Protein AF-A0A2V6DD22-F1 (afdb_monomer_lite)

Sequence (596 aa):
MRRFFPAIVFVLAAFWIGASFVPAKKSHNDLDLAGFGKIPVLVGGRVKPLDTVARNSLLIIRTKEILRLDDGQQISAIRWLADTLFNAPVADQYPAFVIQNADVLGLFGWQQSDRKYFSFAQLTPFLKQIDEQGEQAEKLQTVERSAYQSAILNLRNALVLYQRLKNSVQPEGAEDFAAELQAFEQAVPEAARAARARETGASFDPAQLDRIAEVMQGYERLADMAYLLAVPQPSGPGDWRSVGQAIMQSIVARGIDPVVKLYASLGDGYRAGNRAAFEGTVDRLIDRIAQLQPTGVKRARYEFFFNAVDPFTHSMTLYVLAFLLACISWLAWQRPLNRAAFYLLLLAIAVHTFGLVSRMYLQERPPVTNLYSSAIFIGWGAVIVALILERIFRDGIGAACAGAIGFITLIIAHHLGGNGDTLEMLQAVLDTNIWLATHVVAITTGYSAMFLAGMLAIIYIVRGVLGRSIVGTFLGLGPEGKRRGIDRALVRNNFACALGRFRSPAWSHDHGDLRQCGDEFFMVRCQHARRWPALLRIHAEGFSLARWFHHQPARAHVRSVNASGAVAKFSRDTRDAFDKPVDFVPPELAVRTTAE

Foldseek 3Di:
DLVCLLVVLLVVLVVVLVVLLDDDDDDPPDQPCLLVQLQWWDFQLATAGVLQVLQQLLLLFAVGQWFAAPVRDIDGSSRLLLCLAQPVVVNQQTQRHFAQDQVVCVVVVHGDDPDGTDGNVSCVVVLVVLVVLLVVLVPDDPVPHDPVNVRSVSNNVSNLSSQLSSLQQHQNPDQQVLVVLVVLLVLLVVLVVQVVCVVVVHDDDVVSVVVNVVVLVRLVVSQVSHSIQNAFDLPDPSRGGTQSVQSNCCSVVSHRDVLSSLSSQLSNCVVVVPSVSNSVSSVVNLVVVCVRHVPSSVLNVLVSSLVSSVLLVSLLVLLQQLLVLLVVLVVDSVPSSLSSSLSSLVVSLVSLVVNQVNLCVNLVAHQDQDPLSLLSLLLSLLLVVLSVVCVVPVRSLSSNLNSVSNNVSSVVSVVVCSNGNPSRDHDPVQPPHPPSNVVSSVVSSVSSVVSNVVSSVVVVVVCVVCVLPPVCVVVVNPPDPDPPPPPPPPPPDDDPDDPDDDDDDDDDDDDDDDDDDDDDDDDDDDDDDDDDDDDDDDDDDDDDDDDDDDDDDDDDDDDDDDDPPPPPPPPPPPPPPPDDDDDDDDDDDDDDDDDD

pLDDT: mean 76.07, std 24.76, range [22.23, 97.19]

Structure (mmCIF, N/CA/C/O backbone):
data_AF-A0A2V6DD22-F1
#
_entry.id   AF-A0A2V6DD22-F1
#
loop_
_atom_site.group_PDB
_atom_site.id
_atom_site.type_symbol
_atom_site.label_atom_id
_atom_site.label_alt_id
_atom_site.label_comp_id
_atom_site.label_asym_id
_atom_site.label_entity_id
_atom_site.label_seq_id
_atom_site.pdbx_PDB_ins_code
_atom_site.Cartn_x
_atom_site.Cartn_y
_atom_site.Cartn_z
_atom_site.occupancy
_atom_site.B_iso_or_equiv
_atom_site.auth_seq_id
_atom_site.auth_comp_id
_atom_site.auth_asym_id
_atom_site.auth_atom_id
_atom_site.pdbx_PDB_model_num
ATOM 1 N N . MET A 1 1 ? -29.337 -20.196 29.864 1.00 61.56 1 MET A N 1
ATOM 2 C CA . MET A 1 1 ? -28.780 -19.235 28.876 1.00 61.56 1 MET A CA 1
ATOM 3 C C . MET A 1 1 ? -27.968 -18.084 29.490 1.00 61.56 1 MET A C 1
ATOM 5 O O . MET A 1 1 ? -26.825 -17.919 29.090 1.00 61.56 1 MET A O 1
ATOM 9 N N . ARG A 1 2 ? -28.461 -17.333 30.497 1.00 70.38 2 ARG A N 1
ATOM 10 C CA . ARG A 1 2 ? -27.772 -16.121 31.023 1.00 70.38 2 ARG A CA 1
ATOM 11 C C . ARG A 1 2 ? -26.317 -16.318 31.508 1.00 70.38 2 ARG A C 1
ATOM 13 O O . ARG A 1 2 ? -25.525 -15.390 31.424 1.00 70.38 2 ARG A O 1
ATOM 20 N N . ARG A 1 3 ? -25.964 -17.507 32.018 1.00 78.12 3 ARG A N 1
ATOM 21 C CA . ARG A 1 3 ? -24.607 -17.826 32.513 1.00 78.12 3 ARG A CA 1
ATOM 22 C C . ARG A 1 3 ? -23.596 -18.085 31.389 1.00 78.12 3 ARG A C 1
ATOM 24 O O . ARG A 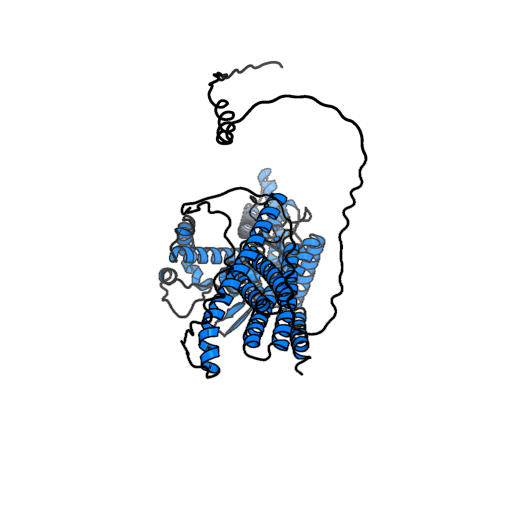1 3 ? -22.429 -17.761 31.562 1.00 78.12 3 ARG A O 1
ATOM 31 N N . PHE A 1 4 ? -24.049 -18.639 30.264 1.00 86.81 4 PHE A N 1
ATOM 32 C CA . PHE A 1 4 ? -23.196 -18.998 29.124 1.00 86.81 4 PHE A CA 1
ATOM 33 C C . PHE A 1 4 ? -23.092 -17.884 28.083 1.00 86.81 4 PHE A C 1
ATOM 35 O O . PHE A 1 4 ? -22.158 -17.890 27.293 1.00 86.81 4 PHE A O 1
ATOM 42 N N . PHE A 1 5 ? -24.001 -16.905 28.112 1.00 89.19 5 PHE A N 1
ATOM 43 C CA . PHE A 1 5 ? -24.029 -15.792 27.163 1.00 89.19 5 PHE A CA 1
ATOM 44 C C . PHE A 1 5 ? -22.662 -15.098 26.966 1.00 89.19 5 PHE A C 1
ATOM 46 O O . PHE A 1 5 ? -22.235 -15.004 25.819 1.00 89.19 5 PHE A O 1
ATOM 53 N N . PRO A 1 6 ? -21.911 -14.705 28.020 1.00 87.44 6 PRO A N 1
ATOM 54 C CA . PRO A 1 6 ? -20.600 -14.074 27.831 1.00 87.44 6 PRO A CA 1
ATOM 55 C C . PRO A 1 6 ? -19.575 -14.978 27.133 1.00 87.44 6 PRO A C 1
ATOM 57 O O . PRO A 1 6 ? -18.781 -14.498 26.332 1.00 87.44 6 PRO A O 1
ATOM 60 N N . ALA A 1 7 ? -19.603 -16.282 27.427 1.00 90.19 7 ALA A N 1
ATOM 61 C CA . ALA A 1 7 ? -18.697 -17.252 26.820 1.00 90.19 7 ALA A CA 1
ATOM 62 C C . ALA A 1 7 ? -19.053 -17.507 25.349 1.00 90.19 7 ALA A C 1
ATOM 64 O O . ALA A 1 7 ? -18.161 -17.579 24.516 1.00 90.19 7 ALA A O 1
ATOM 65 N N . ILE A 1 8 ? -20.346 -17.576 25.019 1.00 91.44 8 ILE A N 1
ATOM 66 C CA . ILE A 1 8 ? -20.819 -17.721 23.636 1.00 91.44 8 ILE A CA 1
ATOM 67 C C . ILE A 1 8 ? -20.383 -16.513 22.800 1.00 91.44 8 ILE A C 1
ATOM 69 O O . ILE A 1 8 ? -19.806 -16.697 21.736 1.00 91.44 8 ILE A O 1
ATOM 73 N N . VAL A 1 9 ? -20.598 -15.290 23.300 1.00 91.75 9 VAL A N 1
ATOM 74 C CA . VAL A 1 9 ? -20.175 -14.056 22.612 1.00 91.75 9 VAL A CA 1
ATOM 75 C C . VAL A 1 9 ? -18.664 -14.052 22.369 1.00 91.75 9 VAL A C 1
ATOM 77 O O . VAL A 1 9 ? -18.227 -13.757 21.261 1.00 91.75 9 VAL A O 1
ATOM 80 N N . PHE A 1 10 ? -17.870 -14.433 23.373 1.00 93.12 10 PHE A N 1
ATOM 81 C CA . PHE A 1 10 ? -16.419 -14.536 23.232 1.00 93.12 10 PHE A CA 1
ATOM 82 C C . PHE A 1 10 ? -16.002 -15.587 22.194 1.00 93.12 10 PHE A C 1
ATOM 84 O O . PHE A 1 10 ? -15.180 -15.288 21.337 1.00 93.12 10 PHE A O 1
ATOM 91 N N . VAL A 1 11 ? -16.571 -16.797 22.242 1.00 93.62 11 VAL A N 1
ATOM 92 C CA . VAL A 1 11 ? -16.238 -17.879 21.300 1.00 93.62 11 VAL A CA 1
ATOM 93 C C . VAL A 1 11 ? -16.614 -17.498 19.871 1.00 93.62 11 VAL A C 1
ATOM 95 O O . VAL A 1 11 ? -15.822 -17.729 18.966 1.00 93.62 11 VAL A O 1
ATOM 98 N N . LEU A 1 12 ? -17.774 -16.870 19.663 1.00 93.88 12 LEU A N 1
ATOM 99 C CA . LEU A 1 12 ? -18.183 -16.382 18.345 1.00 93.88 12 LEU A CA 1
ATOM 100 C C . LEU A 1 12 ? -17.233 -15.301 17.822 1.00 93.88 12 LEU A C 1
ATOM 102 O O . LEU A 1 12 ? -16.818 -15.369 16.669 1.00 93.88 12 LEU A O 1
ATOM 106 N N . ALA A 1 13 ? -16.850 -14.341 18.667 1.00 92.75 13 ALA A N 1
ATOM 107 C CA . ALA A 1 13 ? -15.895 -13.302 18.294 1.00 92.75 13 ALA A CA 1
ATOM 108 C C . ALA A 1 13 ? -14.506 -13.887 17.982 1.00 92.75 13 ALA A C 1
ATOM 110 O O . ALA A 1 13 ? -13.910 -13.547 16.965 1.00 92.75 13 ALA A O 1
ATOM 111 N N . ALA A 1 14 ? -14.011 -14.809 18.812 1.00 92.94 14 ALA A N 1
ATOM 112 C CA . ALA A 1 14 ? -12.735 -15.485 18.598 1.00 92.94 14 ALA A CA 1
ATOM 113 C C . ALA A 1 14 ? -12.749 -16.358 17.334 1.00 92.94 14 ALA A C 1
ATOM 115 O O . ALA A 1 14 ? -11.767 -16.375 16.598 1.00 92.94 14 ALA A O 1
ATOM 116 N N . PHE A 1 15 ? -13.861 -17.041 17.050 1.00 93.50 15 PHE A N 1
ATOM 117 C CA . PHE A 1 15 ? -14.039 -17.814 15.823 1.00 93.50 15 PHE A CA 1
ATOM 118 C C . PHE A 1 15 ? -14.079 -16.914 14.584 1.00 93.50 15 PHE A C 1
ATOM 120 O O . PHE A 1 15 ? -13.422 -17.221 13.596 1.00 93.50 15 PHE A O 1
ATOM 127 N N . TRP A 1 16 ? -14.795 -15.786 14.642 1.00 93.31 16 TRP A N 1
ATOM 128 C CA . TRP A 1 16 ? -14.840 -14.808 13.551 1.00 93.31 16 TRP A CA 1
ATOM 129 C C . TRP A 1 16 ? -13.451 -14.250 13.219 1.00 93.31 16 TRP A C 1
ATOM 131 O O . TRP A 1 16 ? -13.097 -14.152 12.048 1.00 93.31 16 TRP A O 1
ATOM 141 N N . ILE A 1 17 ? -12.640 -13.964 14.240 1.00 90.75 17 ILE A N 1
ATOM 142 C CA . ILE A 1 17 ? -11.240 -13.565 14.059 1.00 90.75 17 ILE A CA 1
ATOM 143 C C . ILE A 1 17 ? -10.432 -14.735 13.505 1.00 90.75 17 ILE A C 1
ATOM 145 O O . ILE A 1 17 ? -9.744 -14.571 12.517 1.00 90.75 17 ILE A O 1
ATOM 149 N N . GLY A 1 18 ? -10.541 -15.937 14.076 1.00 87.94 18 GLY A N 1
ATOM 150 C CA . GLY A 1 18 ? -9.823 -17.117 13.581 1.00 87.94 18 GLY A CA 1
ATOM 151 C C . GLY A 1 18 ? -10.127 -17.442 12.114 1.00 87.94 18 GLY A C 1
ATOM 152 O O . GLY A 1 18 ? -9.247 -17.902 11.393 1.00 87.94 18 GLY A O 1
ATOM 153 N N . ALA A 1 19 ? -11.340 -17.143 11.643 1.00 86.69 19 ALA A N 1
ATOM 154 C CA . ALA A 1 19 ? -11.718 -17.302 10.246 1.00 86.69 19 ALA A CA 1
ATOM 155 C C . ALA A 1 19 ? -10.959 -16.348 9.302 1.00 86.69 19 ALA A C 1
ATOM 157 O O . ALA A 1 19 ? -10.721 -16.729 8.158 1.00 86.69 19 ALA A O 1
ATOM 158 N N . SER A 1 20 ? -10.520 -15.164 9.756 1.00 83.12 20 SER A N 1
ATOM 159 C CA . SER A 1 20 ? -9.720 -14.244 8.927 1.00 83.12 20 SER A CA 1
ATOM 160 C C . SER A 1 20 ? -8.267 -14.692 8.737 1.00 83.12 20 SER A C 1
ATOM 162 O O . SER A 1 20 ? -7.595 -14.233 7.818 1.00 83.12 20 SER A O 1
ATOM 164 N N . PHE A 1 21 ? -7.790 -15.655 9.535 1.00 80.31 21 PHE A N 1
ATOM 165 C CA . PHE A 1 21 ? -6.470 -16.275 9.359 1.00 80.31 21 PHE A CA 1
ATOM 166 C C . PHE A 1 21 ? -6.451 -17.304 8.220 1.00 80.31 21 PHE A C 1
ATOM 168 O O . PHE A 1 21 ? -5.374 -17.736 7.800 1.00 80.31 21 PHE A O 1
ATOM 175 N N . VAL A 1 22 ? -7.620 -17.726 7.727 1.00 75.88 22 VAL A N 1
ATOM 176 C CA . VAL A 1 22 ? -7.733 -18.703 6.643 1.00 75.88 22 VAL A CA 1
ATOM 177 C C . VAL A 1 22 ? -7.746 -17.960 5.302 1.00 75.88 22 VAL A C 1
ATOM 179 O O . VAL A 1 22 ? -8.629 -17.132 5.081 1.00 75.88 22 VAL A O 1
ATOM 182 N N . PRO A 1 23 ? -6.806 -18.246 4.379 1.00 65.38 23 PRO A N 1
ATOM 183 C CA . PRO A 1 23 ? -6.791 -17.615 3.064 1.00 65.38 23 PRO A CA 1
ATOM 184 C C . PRO A 1 23 ? -8.105 -17.850 2.312 1.00 65.38 23 PRO A C 1
ATOM 186 O O . PRO A 1 23 ? -8.636 -18.964 2.313 1.00 65.38 23 PRO A O 1
ATOM 189 N N . ALA A 1 24 ? -8.604 -16.819 1.625 1.00 59.38 24 ALA A N 1
ATOM 190 C CA . ALA A 1 24 ? -9.768 -16.951 0.757 1.00 59.38 24 ALA A CA 1
ATOM 191 C C . ALA A 1 24 ? -9.531 -18.036 -0.312 1.00 59.38 24 ALA A C 1
ATOM 193 O O . ALA A 1 24 ? -8.436 -18.170 -0.865 1.00 59.38 24 ALA A O 1
ATOM 194 N N . LYS A 1 25 ? -10.564 -18.841 -0.584 1.00 52.00 25 LYS A N 1
ATOM 195 C CA . LYS A 1 25 ? -10.489 -19.969 -1.520 1.00 52.00 25 LYS A CA 1
ATOM 196 C C . LYS A 1 25 ? -10.239 -19.460 -2.946 1.00 52.00 25 LYS A C 1
ATOM 198 O O . LYS A 1 25 ? -10.912 -18.537 -3.394 1.00 52.00 25 LYS A O 1
ATOM 203 N N . LYS A 1 26 ? -9.293 -20.085 -3.656 1.00 54.44 26 LYS A N 1
ATOM 204 C CA . LYS A 1 26 ? -8.935 -19.734 -5.040 1.00 54.44 26 LYS A CA 1
ATOM 205 C C . LYS A 1 26 ? -10.142 -19.888 -5.979 1.00 54.44 26 LYS A C 1
ATOM 207 O O . LYS A 1 26 ? -10.787 -20.937 -5.980 1.00 54.44 26 LYS A O 1
ATOM 212 N N . SER A 1 27 ? -10.422 -18.858 -6.779 1.00 49.06 27 SER A N 1
ATOM 213 C CA . SER A 1 27 ? -11.327 -18.940 -7.935 1.00 49.06 27 SER A CA 1
ATOM 214 C C . SER A 1 27 ? -10.695 -19.838 -9.007 1.00 49.06 27 SER A C 1
ATOM 216 O O . SER A 1 27 ? -9.491 -19.759 -9.250 1.00 49.06 27 SER A O 1
ATOM 218 N N . HIS A 1 28 ? -11.480 -20.720 -9.633 1.00 48.06 28 HIS A N 1
ATOM 219 C CA . HIS A 1 28 ? -10.967 -21.650 -10.648 1.00 48.06 28 HIS A CA 1
ATOM 220 C C . HIS A 1 28 ? -10.698 -20.985 -12.011 1.00 48.06 28 HIS A C 1
ATOM 222 O O . HIS A 1 28 ? -9.864 -21.506 -12.750 1.00 48.06 28 HIS A O 1
ATOM 228 N N . ASN A 1 29 ? -11.325 -19.840 -12.314 1.00 50.94 29 ASN A N 1
ATOM 229 C CA . ASN A 1 29 ? -11.323 -19.250 -13.662 1.00 50.94 29 ASN A CA 1
ATOM 230 C C . ASN A 1 29 ? -10.503 -17.958 -13.817 1.00 50.94 29 ASN A C 1
ATOM 232 O O . ASN A 1 29 ? -10.253 -17.562 -14.949 1.00 50.94 29 ASN A O 1
ATOM 236 N N . ASP A 1 30 ? -10.038 -17.343 -12.726 1.00 63.97 30 ASP A N 1
ATOM 237 C CA . ASP A 1 30 ? -9.204 -16.135 -12.783 1.00 63.97 30 ASP A CA 1
ATOM 238 C C . ASP A 1 30 ? -7.723 -16.445 -12.525 1.00 63.97 30 ASP A C 1
ATOM 240 O O . ASP A 1 30 ? -7.384 -17.392 -11.807 1.00 63.97 30 ASP A O 1
ATOM 244 N N . LEU A 1 31 ? -6.833 -15.618 -13.088 1.00 74.75 31 LEU A N 1
ATOM 245 C CA . LEU A 1 31 ? -5.417 -15.564 -12.706 1.00 74.75 31 LEU A CA 1
ATOM 246 C C . LEU A 1 31 ? -5.311 -15.348 -11.186 1.00 74.75 31 LEU A C 1
ATOM 248 O O . LEU A 1 31 ? -5.768 -14.328 -10.665 1.00 74.75 31 LEU A O 1
ATOM 252 N N . ASP A 1 32 ? -4.698 -16.294 -10.470 1.00 76.00 32 ASP A N 1
ATOM 253 C CA . ASP A 1 32 ? -4.493 -16.182 -9.024 1.00 76.00 32 ASP A CA 1
ATOM 254 C C . ASP A 1 32 ? -3.329 -15.230 -8.722 1.00 76.00 32 ASP A C 1
ATOM 256 O O . ASP A 1 32 ? -2.153 -15.599 -8.715 1.00 76.00 32 ASP A O 1
ATOM 260 N N . LEU A 1 33 ? -3.666 -13.975 -8.437 1.00 88.44 33 LEU A N 1
ATOM 261 C CA . LEU A 1 33 ? -2.687 -12.939 -8.119 1.00 88.44 33 LEU A CA 1
ATOM 262 C C . LEU A 1 33 ? -2.186 -12.986 -6.671 1.00 88.44 33 LEU A C 1
ATOM 264 O O . LEU A 1 33 ? -1.343 -12.170 -6.300 1.00 88.44 33 LEU A O 1
ATOM 268 N N . ALA A 1 34 ? -2.638 -13.934 -5.842 1.00 87.94 34 ALA A N 1
ATOM 269 C CA . ALA A 1 34 ? -2.150 -14.045 -4.468 1.00 87.94 34 ALA A CA 1
ATOM 270 C C . ALA A 1 34 ? -0.664 -14.438 -4.406 1.00 87.94 34 ALA A C 1
ATOM 272 O O . ALA A 1 34 ? 0.030 -14.061 -3.463 1.00 87.94 34 ALA A O 1
ATOM 273 N N . GLY A 1 35 ? -0.170 -15.201 -5.388 1.00 90.25 35 GLY A N 1
ATOM 274 C CA . GLY A 1 35 ? 1.263 -15.473 -5.541 1.00 90.25 35 GLY A CA 1
ATOM 275 C C . GLY A 1 35 ? 2.025 -14.207 -5.928 1.00 90.25 35 GLY A C 1
ATOM 276 O O . GLY A 1 35 ? 2.979 -13.825 -5.255 1.00 90.25 35 GLY A O 1
ATOM 277 N N . PHE A 1 36 ? 1.536 -13.514 -6.959 1.00 94.44 36 PHE A N 1
ATOM 278 C CA . PHE A 1 36 ? 2.113 -12.268 -7.463 1.00 94.44 36 PHE A CA 1
ATOM 279 C C . PHE A 1 36 ? 2.213 -11.187 -6.376 1.00 94.44 36 PHE A C 1
ATOM 281 O O . PHE A 1 36 ? 3.265 -10.583 -6.187 1.00 94.44 36 PHE A O 1
ATOM 288 N N . G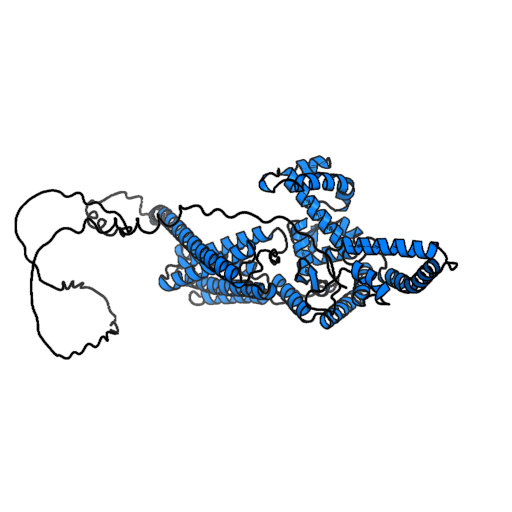LY A 1 37 ? 1.162 -11.021 -5.570 1.00 94.31 37 GLY A N 1
ATOM 289 C CA . GLY A 1 37 ? 1.139 -10.073 -4.457 1.00 94.31 37 GLY A CA 1
ATOM 290 C C . GLY A 1 37 ? 2.201 -10.319 -3.385 1.00 94.31 37 GLY A C 1
ATOM 291 O O . GLY A 1 37 ? 2.532 -9.386 -2.661 1.00 94.31 37 GLY A O 1
ATOM 292 N N . LYS A 1 38 ? 2.773 -11.527 -3.284 1.00 94.75 38 LYS A N 1
ATOM 293 C CA . LYS A 1 38 ? 3.827 -11.864 -2.308 1.00 94.75 38 LYS A CA 1
ATOM 294 C C . LYS A 1 38 ? 5.237 -11.535 -2.787 1.00 94.75 38 LYS A C 1
ATOM 296 O O . LYS A 1 38 ? 6.160 -11.644 -1.978 1.00 94.75 38 LYS A O 1
ATOM 301 N N . ILE A 1 39 ? 5.421 -11.177 -4.061 1.00 95.88 39 ILE A N 1
ATOM 302 C CA . ILE A 1 39 ? 6.743 -10.840 -4.594 1.00 95.88 39 ILE A CA 1
ATOM 303 C C . ILE A 1 39 ? 7.296 -9.647 -3.794 1.00 95.88 39 ILE A C 1
ATOM 305 O O . ILE A 1 39 ? 6.618 -8.623 -3.678 1.00 95.88 39 ILE A O 1
ATOM 309 N N . PRO A 1 40 ? 8.489 -9.779 -3.192 1.00 95.62 40 PRO A N 1
ATOM 310 C CA . PRO A 1 40 ? 9.110 -8.709 -2.426 1.00 95.62 40 PRO A CA 1
ATOM 311 C C . PRO A 1 40 ? 9.751 -7.677 -3.357 1.00 95.62 40 PRO A C 1
ATOM 313 O O . PRO A 1 40 ? 10.469 -8.035 -4.288 1.00 95.62 40 PRO A O 1
ATOM 316 N N . VAL A 1 41 ? 9.545 -6.400 -3.051 1.00 95.44 41 VAL A N 1
ATOM 317 C CA . VAL A 1 41 ? 10.202 -5.260 -3.704 1.00 95.44 41 VAL A CA 1
ATOM 318 C C . VAL A 1 41 ? 10.626 -4.238 -2.655 1.00 95.44 41 VAL A C 1
ATOM 320 O O . VAL A 1 41 ? 10.031 -4.166 -1.575 1.00 95.44 41 VAL A O 1
ATOM 323 N N . LEU A 1 42 ? 11.644 -3.432 -2.948 1.00 93.69 42 LEU A N 1
ATOM 324 C CA . LEU A 1 42 ? 12.055 -2.339 -2.072 1.00 93.69 42 LEU A CA 1
ATOM 325 C C . LEU A 1 42 ? 11.408 -1.027 -2.528 1.00 93.69 42 LEU A C 1
ATOM 327 O O . LEU A 1 42 ? 11.582 -0.586 -3.662 1.00 93.69 42 LEU A O 1
ATOM 331 N N . VAL A 1 43 ? 10.655 -0.402 -1.618 1.00 91.94 43 VAL A N 1
ATOM 332 C CA . VAL A 1 43 ? 9.994 0.896 -1.827 1.00 91.94 43 VAL A CA 1
ATOM 333 C C . VAL A 1 43 ? 10.086 1.705 -0.538 1.00 91.94 43 VAL A C 1
ATOM 335 O O . VAL A 1 43 ? 9.728 1.213 0.533 1.00 91.94 43 VAL A O 1
ATOM 338 N N . GLY A 1 44 ? 10.541 2.957 -0.619 1.00 84.50 44 GLY A N 1
ATOM 339 C CA . GLY A 1 44 ? 10.670 3.825 0.561 1.00 84.50 44 GLY A CA 1
ATOM 340 C C . GLY A 1 44 ? 11.650 3.282 1.611 1.00 84.50 44 GLY A C 1
ATOM 341 O O . GLY A 1 44 ? 11.383 3.370 2.805 1.00 84.50 44 GLY A O 1
ATOM 342 N N . GLY A 1 45 ? 12.741 2.646 1.168 1.00 85.94 45 GLY A N 1
ATOM 343 C CA . GLY A 1 45 ? 13.799 2.122 2.045 1.00 85.94 45 GLY A CA 1
ATOM 344 C C . GLY A 1 45 ? 13.482 0.802 2.759 1.00 85.94 45 GLY A C 1
ATOM 345 O O . GLY A 1 45 ? 14.288 0.340 3.561 1.00 85.94 45 GLY A O 1
ATOM 346 N N . ARG A 1 46 ? 12.331 0.170 2.487 1.00 88.19 46 ARG A N 1
ATOM 347 C CA . ARG A 1 46 ? 11.903 -1.083 3.133 1.00 88.19 46 ARG A CA 1
ATOM 348 C C . ARG A 1 46 ? 11.444 -2.110 2.101 1.00 88.19 46 ARG A C 1
ATOM 350 O O . ARG A 1 46 ? 10.710 -1.772 1.172 1.00 88.19 46 ARG A O 1
ATOM 357 N N . VAL A 1 47 ? 11.839 -3.369 2.299 1.00 91.75 47 VAL A N 1
ATOM 358 C CA . VAL A 1 47 ? 11.323 -4.503 1.517 1.00 91.75 47 VAL A CA 1
ATOM 359 C C . VAL A 1 47 ? 9.890 -4.798 1.958 1.00 91.75 47 VAL A C 1
ATOM 361 O O . VAL A 1 47 ? 9.652 -5.059 3.139 1.00 91.75 47 VAL A O 1
ATOM 364 N N . LYS A 1 48 ? 8.950 -4.756 1.014 1.00 93.12 48 LYS A N 1
ATOM 365 C CA . LYS A 1 48 ? 7.518 -4.991 1.229 1.00 93.12 48 LYS A CA 1
ATOM 366 C C . LYS A 1 48 ? 6.942 -5.833 0.077 1.00 93.12 48 LYS A C 1
ATOM 368 O O . LYS A 1 48 ? 7.543 -5.873 -0.998 1.00 93.12 48 LYS A O 1
ATOM 373 N N . PRO A 1 49 ? 5.825 -6.548 0.277 1.00 96.25 49 PRO A N 1
ATOM 374 C CA . PRO A 1 49 ? 5.195 -7.315 -0.792 1.00 96.25 49 PRO A CA 1
ATOM 375 C C . PRO A 1 49 ? 4.534 -6.379 -1.819 1.00 96.25 49 PRO A C 1
ATOM 377 O O . PRO A 1 49 ? 4.075 -5.289 -1.460 1.00 96.25 49 PRO A O 1
ATOM 380 N N . LEU A 1 50 ? 4.428 -6.811 -3.081 1.00 96.56 50 LEU A N 1
ATOM 381 C CA . LEU A 1 50 ? 3.712 -6.066 -4.128 1.00 96.56 50 LEU A CA 1
ATOM 382 C C . LEU A 1 50 ? 2.264 -5.740 -3.740 1.00 96.56 50 LEU A C 1
ATOM 384 O O . LEU A 1 50 ? 1.765 -4.686 -4.118 1.00 96.56 50 LEU A O 1
ATOM 388 N N . ASP A 1 51 ? 1.600 -6.583 -2.945 1.00 95.12 51 ASP A N 1
ATOM 389 C CA . ASP A 1 51 ? 0.252 -6.296 -2.435 1.00 95.12 51 ASP A CA 1
ATOM 390 C C . ASP A 1 51 ? 0.202 -5.014 -1.584 1.00 95.12 51 ASP A C 1
ATOM 392 O O . ASP A 1 51 ? -0.684 -4.182 -1.782 1.00 95.12 51 ASP A O 1
ATOM 396 N N . THR A 1 52 ? 1.192 -4.790 -0.707 1.00 94.62 52 THR A N 1
ATOM 397 C CA . THR A 1 52 ? 1.304 -3.535 0.059 1.00 94.62 52 THR A CA 1
ATOM 398 C C . THR A 1 52 ? 1.484 -2.350 -0.883 1.00 94.62 52 THR A C 1
ATOM 400 O O . THR A 1 52 ? 0.816 -1.328 -0.734 1.00 94.62 52 THR A O 1
ATOM 403 N N . VAL A 1 53 ? 2.385 -2.474 -1.864 1.00 95.88 53 VAL A N 1
ATOM 404 C CA . VAL A 1 53 ? 2.632 -1.416 -2.856 1.00 95.88 53 VAL A CA 1
ATOM 405 C C . VAL A 1 53 ? 1.345 -1.075 -3.600 1.00 95.88 53 VAL A C 1
ATOM 407 O O . VAL A 1 53 ? 1.015 0.101 -3.736 1.00 95.88 53 VAL A O 1
ATOM 410 N N . ALA A 1 54 ? 0.609 -2.093 -4.044 1.00 95.69 54 ALA A N 1
ATOM 411 C CA . ALA A 1 54 ? -0.627 -1.937 -4.791 1.00 95.69 54 ALA A CA 1
ATOM 412 C C . ALA A 1 54 ? -1.682 -1.178 -3.979 1.00 95.69 54 ALA A C 1
ATOM 414 O O . ALA A 1 54 ? -2.222 -0.175 -4.448 1.00 95.69 54 ALA A O 1
ATOM 415 N N . ARG A 1 55 ? -1.947 -1.630 -2.746 1.00 93.12 55 ARG A N 1
ATOM 416 C CA . ARG A 1 55 ? -2.937 -1.016 -1.848 1.00 93.12 55 ARG A CA 1
ATOM 417 C C . ARG A 1 55 ? -2.583 0.425 -1.528 1.00 93.12 55 ARG A C 1
ATOM 419 O O . ARG A 1 55 ? -3.422 1.300 -1.710 1.00 93.12 55 ARG A O 1
ATOM 426 N N . ASN A 1 56 ? -1.337 0.676 -1.128 1.00 93.12 56 ASN A N 1
ATOM 427 C CA . ASN A 1 56 ? -0.886 2.014 -0.752 1.00 93.12 56 ASN A CA 1
ATOM 428 C C . ASN A 1 56 ? -0.910 2.972 -1.947 1.00 93.12 56 ASN A C 1
ATOM 430 O O . ASN A 1 56 ? -1.342 4.112 -1.807 1.00 93.12 56 ASN A O 1
ATOM 434 N N . SER A 1 57 ? -0.507 2.509 -3.133 1.00 94.94 57 SER A N 1
ATOM 435 C CA . SER A 1 57 ? -0.539 3.336 -4.344 1.00 94.94 57 SER A CA 1
ATOM 436 C C . SER A 1 57 ? -1.969 3.688 -4.744 1.00 94.94 57 SER A C 1
ATOM 438 O O . SER A 1 57 ? -2.257 4.843 -5.047 1.00 94.94 57 SER A O 1
ATOM 440 N N . LEU A 1 58 ? -2.895 2.726 -4.683 1.00 93.25 58 LEU A N 1
ATOM 441 C CA . LEU A 1 58 ? -4.299 2.989 -4.988 1.00 93.25 58 LEU A CA 1
ATOM 442 C C . LEU A 1 58 ? -4.976 3.839 -3.901 1.00 93.25 58 LEU A C 1
ATOM 444 O O . LEU A 1 58 ? -5.848 4.647 -4.208 1.00 93.25 58 LEU A O 1
ATOM 448 N N . LEU A 1 59 ? -4.546 3.726 -2.642 1.00 91.25 59 LEU A N 1
ATOM 449 C CA . LEU A 1 59 ? -4.972 4.621 -1.570 1.00 91.25 59 LEU A CA 1
ATOM 450 C C . LEU A 1 59 ? -4.536 6.067 -1.857 1.00 91.25 59 LEU A C 1
ATOM 452 O O . LEU A 1 59 ? -5.364 6.965 -1.770 1.00 91.25 59 LEU A O 1
ATOM 456 N N . ILE A 1 60 ? -3.297 6.287 -2.306 1.00 90.31 60 ILE A N 1
ATOM 457 C CA . ILE A 1 60 ? -2.803 7.616 -2.706 1.00 90.31 60 ILE A CA 1
ATOM 458 C C . ILE A 1 60 ? -3.575 8.160 -3.921 1.00 90.31 60 ILE A C 1
ATOM 460 O O . ILE A 1 60 ? -3.981 9.318 -3.928 1.00 90.31 60 ILE A O 1
ATOM 464 N N . ILE A 1 61 ? -3.814 7.331 -4.942 1.00 92.94 61 ILE A N 1
ATOM 465 C CA . ILE A 1 61 ? -4.424 7.764 -6.213 1.00 92.94 61 ILE A CA 1
ATOM 466 C C . ILE A 1 61 ? -5.950 7.934 -6.105 1.00 92.94 61 ILE A C 1
ATOM 468 O O . ILE A 1 61 ? -6.533 8.837 -6.710 1.00 92.94 61 ILE A O 1
ATOM 472 N N . ARG A 1 62 ? -6.613 7.053 -5.348 1.00 90.75 62 ARG A N 1
ATOM 473 C CA . ARG A 1 62 ? -8.076 6.891 -5.343 1.00 90.75 62 ARG A CA 1
ATOM 474 C C . ARG A 1 62 ? -8.719 7.107 -3.978 1.00 90.75 62 ARG A C 1
ATOM 476 O O . ARG A 1 62 ? -9.949 7.151 -3.908 1.00 90.75 62 ARG A O 1
ATOM 483 N N . THR A 1 63 ? -7.947 7.207 -2.893 1.00 88.12 63 THR A N 1
ATOM 484 C CA . THR A 1 63 ? -8.395 7.171 -1.477 1.00 88.12 63 THR A CA 1
ATOM 485 C C . THR A 1 63 ? -9.038 5.850 -1.039 1.00 88.12 63 THR A C 1
ATOM 487 O O . THR A 1 63 ? -9.623 5.764 0.039 1.00 88.12 63 THR A O 1
ATOM 490 N N . LYS A 1 64 ? -8.955 4.797 -1.867 1.00 87.19 64 LYS A N 1
ATOM 491 C CA . LYS A 1 64 ? -9.530 3.468 -1.595 1.00 87.19 64 LYS A CA 1
ATOM 492 C C . LYS A 1 64 ? -8.676 2.362 -2.209 1.00 87.19 64 LYS A C 1
ATOM 494 O O . LYS A 1 64 ? -8.215 2.507 -3.331 1.00 87.19 64 LYS A O 1
ATOM 499 N N . GLU A 1 65 ? -8.612 1.214 -1.540 1.00 85.38 65 GLU A N 1
ATOM 500 C CA . GLU A 1 65 ? -7.840 0.034 -1.976 1.00 85.38 65 GLU A CA 1
ATOM 501 C C . GLU A 1 65 ? -8.542 -0.861 -3.020 1.00 85.38 65 GLU A C 1
ATOM 503 O O . GLU A 1 65 ? -7.992 -1.872 -3.448 1.00 85.38 65 GLU A O 1
ATOM 508 N N . ILE A 1 66 ? -9.765 -0.529 -3.440 1.00 87.25 66 ILE A N 1
ATOM 509 C CA . ILE A 1 66 ? -10.535 -1.317 -4.420 1.00 87.25 66 ILE A CA 1
ATOM 510 C C . ILE A 1 66 ? -11.000 -0.394 -5.528 1.00 87.25 66 ILE A C 1
ATOM 512 O O . ILE A 1 66 ? -11.649 0.612 -5.235 1.00 87.25 66 ILE A O 1
ATOM 516 N N . LEU A 1 67 ? -10.750 -0.746 -6.785 1.00 88.19 67 LEU A N 1
ATOM 517 C CA . LEU A 1 67 ? -11.233 -0.008 -7.946 1.00 88.19 67 LEU A CA 1
ATOM 518 C C . LEU A 1 67 ? -12.616 -0.529 -8.368 1.00 88.19 67 LEU A C 1
ATOM 520 O O . LEU A 1 67 ? -12.897 -1.720 -8.280 1.00 88.19 67 LEU A O 1
ATOM 524 N N . ARG A 1 68 ? -13.509 0.377 -8.773 1.00 88.75 68 ARG A N 1
ATOM 525 C CA . ARG A 1 68 ? -14.835 0.044 -9.316 1.00 88.75 68 ARG A CA 1
ATOM 526 C C . ARG A 1 68 ? -14.900 0.549 -10.744 1.00 88.75 68 ARG A C 1
ATOM 528 O O . ARG A 1 68 ? -14.653 1.737 -10.942 1.00 88.75 68 ARG A O 1
ATOM 535 N N . LEU A 1 69 ? -15.194 -0.351 -11.669 1.00 87.56 69 LEU A N 1
ATOM 536 C CA . LEU A 1 69 ? -15.431 -0.046 -13.072 1.00 87.56 69 LEU A CA 1
ATOM 537 C C . LEU A 1 69 ? -16.853 0.490 -13.283 1.00 87.56 69 LEU A C 1
ATOM 539 O O . LEU A 1 69 ? -17.714 0.369 -12.405 1.00 87.56 69 LEU A O 1
ATOM 543 N N . ASP A 1 70 ? -17.086 1.082 -14.453 1.00 81.06 70 ASP A N 1
ATOM 544 C CA . ASP A 1 70 ? -18.374 1.680 -14.824 1.00 81.06 70 ASP A CA 1
ATOM 545 C C . ASP A 1 70 ? -19.493 0.629 -14.977 1.00 81.06 70 ASP A C 1
ATOM 547 O O . ASP A 1 70 ? -20.664 0.935 -14.767 1.00 81.06 70 ASP A O 1
ATOM 551 N N . ASP A 1 71 ? -19.137 -0.628 -15.256 1.00 81.94 71 ASP A N 1
ATOM 552 C CA . ASP A 1 71 ? -20.048 -1.782 -15.297 1.00 81.94 71 ASP A CA 1
ATOM 553 C C . ASP A 1 71 ? -20.397 -2.348 -13.901 1.00 81.94 71 ASP A C 1
ATOM 555 O O . ASP A 1 71 ? -21.187 -3.285 -13.772 1.00 81.94 71 ASP A O 1
ATOM 559 N N . GLY A 1 72 ? -19.821 -1.777 -12.837 1.00 82.00 72 GLY A N 1
ATOM 560 C CA . GLY A 1 72 ? -19.999 -2.214 -11.454 1.00 82.00 72 GLY A CA 1
ATOM 561 C C . GLY A 1 72 ? -19.027 -3.305 -10.991 1.00 82.00 72 GLY A C 1
ATOM 562 O O . GLY A 1 72 ? -19.036 -3.643 -9.799 1.00 82.00 72 GLY A O 1
ATOM 563 N N . GLN A 1 73 ? -18.160 -3.828 -11.866 1.00 86.81 73 GLN A N 1
ATOM 564 C CA . GLN A 1 73 ? -17.144 -4.810 -11.499 1.00 86.81 73 GLN A CA 1
ATOM 565 C C . GLN A 1 73 ? -16.111 -4.194 -10.542 1.00 86.81 73 GLN A C 1
ATOM 567 O O . GLN A 1 73 ? -15.700 -3.036 -10.666 1.00 86.81 73 GLN A O 1
ATOM 572 N N . GLN A 1 74 ? -15.691 -4.978 -9.546 1.00 89.06 74 GLN A N 1
ATOM 573 C CA . GLN A 1 74 ? -14.642 -4.588 -8.607 1.00 89.06 74 GLN A CA 1
ATOM 574 C C . GLN A 1 74 ? -13.308 -5.209 -9.007 1.00 89.06 74 GLN A C 1
ATOM 576 O O . GLN A 1 74 ? -13.208 -6.423 -9.166 1.00 89.06 74 GLN A O 1
ATOM 581 N N . ILE A 1 75 ? -12.282 -4.370 -9.100 1.00 90.06 75 ILE A N 1
ATOM 582 C CA . ILE A 1 75 ? -10.899 -4.767 -9.345 1.00 90.06 75 ILE A CA 1
ATOM 583 C C . ILE A 1 75 ? -10.110 -4.580 -8.046 1.00 90.06 75 ILE A C 1
ATOM 585 O O . ILE A 1 75 ? -10.152 -3.520 -7.414 1.00 90.06 75 ILE A O 1
ATOM 589 N N . SER A 1 76 ? -9.391 -5.623 -7.630 1.00 91.94 76 SER A N 1
ATOM 590 C CA . SER A 1 76 ? -8.494 -5.558 -6.474 1.00 91.94 76 SER A CA 1
ATOM 591 C C . SER A 1 76 ? -7.270 -4.688 -6.774 1.00 91.94 76 SER A C 1
ATOM 593 O O . SER A 1 76 ? -6.824 -4.615 -7.920 1.00 91.94 76 SER A O 1
ATOM 595 N N . ALA A 1 77 ? -6.674 -4.072 -5.748 1.00 93.81 77 ALA A N 1
ATOM 596 C CA . ALA A 1 77 ? -5.446 -3.294 -5.920 1.00 93.81 77 ALA A CA 1
ATOM 597 C C . ALA A 1 77 ? -4.346 -4.087 -6.642 1.00 93.81 77 ALA A C 1
ATOM 599 O O . ALA A 1 77 ? -3.703 -3.559 -7.543 1.00 93.81 77 ALA A O 1
ATOM 600 N N . ILE A 1 78 ? -4.155 -5.365 -6.296 1.00 94.81 78 ILE A N 1
ATOM 601 C CA . ILE A 1 78 ? -3.107 -6.187 -6.910 1.00 94.81 78 ILE A CA 1
ATOM 602 C C . ILE A 1 78 ? -3.361 -6.468 -8.398 1.00 94.81 78 ILE A C 1
ATOM 604 O O . ILE A 1 78 ? -2.410 -6.492 -9.176 1.00 94.81 78 ILE A O 1
ATOM 608 N N . ARG A 1 79 ? -4.628 -6.618 -8.819 1.00 94.06 79 ARG A N 1
ATOM 609 C CA . ARG A 1 79 ? -4.985 -6.734 -10.241 1.00 94.06 79 ARG A CA 1
ATOM 610 C C . ARG A 1 79 ? -4.719 -5.430 -10.981 1.00 94.06 79 ARG A C 1
ATOM 612 O O . ARG A 1 79 ? -4.083 -5.456 -12.026 1.00 94.06 79 ARG A O 1
ATOM 619 N N . TRP A 1 80 ? -5.135 -4.306 -10.400 1.00 95.75 80 TRP A N 1
ATOM 620 C CA . TRP A 1 80 ? -4.847 -2.980 -10.945 1.00 95.75 80 TRP A CA 1
ATOM 621 C C . TRP A 1 80 ? -3.339 -2.738 -11.100 1.00 95.75 80 TRP A C 1
ATOM 623 O O . TRP A 1 80 ? -2.907 -2.251 -12.142 1.00 95.75 80 TRP A O 1
ATOM 633 N N . LEU A 1 81 ? -2.527 -3.117 -10.106 1.00 96.88 81 LEU A N 1
ATOM 634 C CA . LEU A 1 81 ? -1.074 -2.976 -10.187 1.00 96.88 81 LEU A CA 1
ATOM 635 C C . LEU A 1 81 ? -0.486 -3.886 -11.273 1.00 96.88 81 LEU A C 1
ATOM 637 O O . LEU A 1 81 ? 0.370 -3.437 -12.023 1.00 96.88 81 LEU A O 1
ATOM 641 N N . ALA A 1 82 ? -0.946 -5.135 -11.389 1.00 95.69 82 ALA A N 1
ATOM 642 C CA . ALA A 1 82 ? -0.490 -6.043 -12.443 1.00 95.69 82 ALA A CA 1
ATOM 643 C C . ALA A 1 82 ? -0.805 -5.494 -13.846 1.00 95.69 82 ALA A C 1
ATOM 645 O O . ALA A 1 82 ? 0.072 -5.485 -14.708 1.00 95.69 82 ALA A O 1
ATOM 646 N N . ASP A 1 83 ? -2.014 -4.960 -14.052 1.00 95.38 83 ASP A N 1
ATOM 647 C CA . ASP A 1 83 ? -2.366 -4.264 -15.293 1.00 95.38 83 ASP A CA 1
ATOM 648 C C . ASP A 1 83 ? -1.487 -3.014 -15.487 1.00 95.38 83 ASP A C 1
ATOM 650 O O . ASP A 1 83 ? -0.963 -2.805 -16.569 1.00 95.38 83 ASP A O 1
ATOM 654 N N . THR A 1 84 ? -1.226 -2.224 -14.443 1.00 96.19 84 THR A N 1
ATOM 655 C CA . THR A 1 84 ? -0.370 -1.022 -14.539 1.00 96.19 84 THR A CA 1
ATOM 656 C C . THR A 1 84 ? 1.075 -1.362 -14.927 1.00 96.19 84 THR A C 1
ATOM 658 O O . THR A 1 84 ? 1.685 -0.639 -15.708 1.00 96.19 84 THR A O 1
ATOM 661 N N . LEU A 1 85 ? 1.623 -2.461 -14.398 1.00 96.12 85 LEU A N 1
ATOM 662 C CA . LEU A 1 85 ? 3.004 -2.890 -14.637 1.00 96.12 85 LEU A CA 1
ATOM 663 C C . LEU A 1 85 ? 3.198 -3.574 -15.992 1.00 96.12 85 LEU A C 1
ATOM 665 O O . LEU A 1 85 ? 4.256 -3.426 -16.597 1.00 96.12 85 LEU A O 1
ATOM 669 N N . PHE A 1 86 ? 2.214 -4.355 -16.443 1.00 95.12 86 PHE A N 1
ATOM 670 C CA . PHE A 1 86 ? 2.388 -5.259 -17.584 1.00 95.12 86 PHE A CA 1
ATOM 671 C C . PHE A 1 86 ? 1.430 -5.002 -18.744 1.00 95.12 86 PHE A C 1
ATOM 673 O O . PHE A 1 86 ? 1.665 -5.533 -19.824 1.00 95.12 86 PHE A O 1
ATOM 680 N N . ASN A 1 87 ? 0.363 -4.227 -18.545 1.00 94.00 87 ASN A N 1
ATOM 681 C CA . ASN A 1 87 ? -0.653 -3.915 -19.551 1.00 94.00 87 ASN A CA 1
ATOM 682 C C . ASN A 1 87 ? -1.196 -2.479 -19.378 1.00 94.00 87 ASN A C 1
ATOM 684 O O . ASN A 1 87 ? -2.393 -2.251 -19.169 1.00 94.00 87 ASN A O 1
ATOM 688 N N . ALA A 1 88 ? -0.283 -1.504 -19.436 1.00 93.31 88 ALA A N 1
ATOM 689 C CA . ALA A 1 88 ? -0.595 -0.094 -19.221 1.00 93.31 88 ALA A CA 1
ATOM 690 C C . ALA A 1 88 ? -1.760 0.444 -20.081 1.00 93.31 88 ALA A C 1
ATOM 692 O O . ALA A 1 88 ? -2.596 1.148 -19.517 1.00 93.31 88 ALA A O 1
ATOM 693 N N . PRO A 1 89 ? -1.916 0.084 -21.375 1.00 93.50 89 PRO A N 1
ATOM 694 C CA . PRO A 1 89 ? -3.046 0.561 -22.180 1.00 93.50 89 PRO A CA 1
ATOM 695 C C . PRO A 1 89 ? -4.424 0.182 -21.621 1.00 93.50 89 PRO A C 1
ATOM 697 O O . PRO A 1 89 ? -5.386 0.931 -21.793 1.00 93.50 89 PRO A O 1
ATOM 700 N N . VAL A 1 90 ? -4.534 -0.965 -20.939 1.00 93.25 90 VAL A N 1
ATOM 701 C CA . VAL A 1 90 ? -5.765 -1.370 -20.242 1.00 93.25 90 VAL A CA 1
ATOM 702 C C . VAL A 1 90 ? -5.912 -0.597 -18.933 1.00 93.25 90 VAL A C 1
ATOM 704 O O . VAL A 1 90 ? -6.983 -0.057 -18.655 1.00 93.25 90 VAL A O 1
ATOM 707 N N . ALA A 1 91 ? -4.836 -0.489 -18.148 1.00 94.81 91 ALA A N 1
ATOM 708 C CA . ALA A 1 91 ? -4.855 0.239 -16.881 1.00 94.81 91 ALA A CA 1
ATOM 709 C C . ALA A 1 91 ? -5.199 1.730 -17.048 1.00 94.81 91 ALA A C 1
ATOM 711 O O . ALA A 1 91 ? -5.907 2.302 -16.216 1.00 94.81 91 ALA A O 1
ATOM 712 N N . ASP A 1 92 ? -4.771 2.336 -18.158 1.00 96.44 92 ASP A N 1
ATOM 713 C CA . ASP A 1 92 ? -4.982 3.748 -18.471 1.00 96.44 92 ASP A CA 1
ATOM 714 C C . ASP A 1 92 ? -6.459 4.106 -18.671 1.00 96.44 92 ASP A C 1
ATOM 716 O O . ASP A 1 92 ? -6.827 5.274 -18.527 1.00 96.44 92 ASP A O 1
ATOM 720 N N . GLN A 1 93 ? -7.308 3.115 -18.957 1.00 95.75 93 GLN A N 1
ATOM 721 C CA . GLN A 1 93 ? -8.755 3.278 -19.110 1.00 95.75 93 GLN A CA 1
ATOM 722 C C . GLN A 1 93 ? -9.503 3.204 -17.774 1.00 95.75 93 GLN A C 1
ATOM 724 O O . GLN A 1 93 ? -10.649 3.646 -17.680 1.00 95.75 93 GLN A O 1
ATOM 729 N N . TYR A 1 94 ? -8.882 2.672 -16.719 1.00 95.38 94 TYR A N 1
ATOM 730 C CA . TYR A 1 94 ? -9.557 2.498 -15.440 1.00 95.38 94 TYR A CA 1
ATOM 731 C C . TYR A 1 94 ? -9.824 3.844 -14.745 1.00 95.38 94 TYR A C 1
ATOM 733 O O . TYR A 1 94 ? -8.917 4.673 -14.655 1.00 95.38 94 TYR A O 1
ATOM 741 N N . PRO A 1 95 ? -11.025 4.067 -14.168 1.00 94.38 95 PRO A N 1
ATOM 742 C CA . PRO A 1 95 ? -11.355 5.285 -13.424 1.00 94.38 95 PRO A CA 1
ATOM 743 C C . PRO A 1 95 ? -10.692 5.283 -12.031 1.00 94.38 95 PRO A C 1
ATOM 745 O O . PRO A 1 95 ? -11.335 5.084 -10.992 1.00 94.38 95 PRO A O 1
ATOM 748 N N . ALA A 1 96 ? -9.370 5.459 -12.006 1.00 94.44 96 ALA A N 1
ATOM 749 C CA . ALA A 1 96 ? -8.551 5.383 -10.801 1.00 94.44 96 ALA A CA 1
ATOM 750 C C . ALA A 1 96 ? -8.420 6.731 -10.071 1.00 94.44 96 ALA A C 1
ATOM 752 O O . ALA A 1 96 ? -8.403 6.747 -8.842 1.00 94.44 96 ALA A O 1
ATOM 753 N N . PHE A 1 97 ? -8.366 7.852 -10.793 1.00 95.19 97 PHE A N 1
ATOM 754 C CA . PHE A 1 97 ? -8.002 9.158 -10.236 1.00 95.19 97 PHE A CA 1
ATOM 755 C C . PHE A 1 97 ? -9.213 9.883 -9.668 1.00 95.19 97 PHE A C 1
ATOM 757 O O . PHE A 1 97 ? -10.206 10.085 -10.368 1.00 95.19 97 PHE A O 1
ATOM 764 N N . VAL A 1 98 ? -9.135 10.292 -8.401 1.00 91.88 98 VAL A N 1
ATOM 765 C CA . VAL A 1 98 ? -10.208 11.043 -7.744 1.00 91.88 98 VAL A CA 1
ATOM 766 C C . VAL A 1 98 ? -10.020 12.552 -7.921 1.00 91.88 98 VAL A C 1
ATOM 768 O O . VAL A 1 98 ? -8.985 13.102 -7.559 1.00 91.88 98 VAL A O 1
ATOM 771 N N . ILE A 1 99 ? -11.043 13.237 -8.438 1.00 92.50 99 ILE A N 1
ATOM 772 C CA . ILE A 1 99 ? -11.061 14.700 -8.575 1.00 92.50 99 ILE A CA 1
ATOM 773 C C . ILE A 1 99 ? -12.383 15.211 -8.004 1.00 92.50 99 ILE A C 1
ATOM 775 O O . ILE A 1 99 ? -13.457 14.897 -8.511 1.00 92.50 99 ILE A O 1
ATOM 779 N N . GLN A 1 100 ? -12.303 15.957 -6.901 1.00 89.00 100 GLN A N 1
ATOM 780 C CA . GLN A 1 100 ? -13.477 16.483 -6.184 1.00 89.00 100 GLN A CA 1
ATOM 781 C C . GLN A 1 100 ? -13.572 18.009 -6.223 1.00 89.00 100 GLN A C 1
ATOM 783 O O . GLN A 1 100 ? -14.640 18.561 -5.972 1.00 89.00 100 GLN A O 1
ATOM 788 N N . ASN A 1 101 ? -12.458 18.690 -6.493 1.00 91.25 101 ASN A N 1
ATOM 789 C CA . ASN A 1 101 ? -12.401 20.143 -6.493 1.00 91.25 101 ASN A CA 1
ATOM 790 C C . ASN A 1 101 ? -12.969 20.690 -7.816 1.00 91.25 101 ASN A C 1
ATOM 792 O O . ASN A 1 101 ? -12.526 20.289 -8.892 1.00 91.25 101 ASN A O 1
ATOM 796 N N . ALA A 1 102 ? -13.950 21.592 -7.722 1.00 91.38 102 ALA A N 1
ATOM 797 C CA . ALA A 1 102 ? -14.644 22.145 -8.883 1.00 91.38 102 ALA A CA 1
ATOM 798 C C . ALA A 1 102 ? -13.733 23.021 -9.759 1.00 91.38 102 ALA A C 1
ATOM 800 O O . ALA A 1 102 ? -13.848 22.972 -10.978 1.00 91.38 102 ALA A O 1
ATOM 801 N N . ASP A 1 103 ? -12.790 23.751 -9.159 1.00 92.19 103 ASP A N 1
ATOM 802 C CA . ASP A 1 103 ? -11.845 24.604 -9.888 1.00 92.19 103 ASP A CA 1
ATOM 803 C C . ASP A 1 103 ? -10.854 23.759 -10.706 1.00 92.19 103 ASP A C 1
ATOM 805 O O . ASP A 1 103 ? -10.531 24.099 -11.843 1.00 92.19 103 ASP A O 1
ATOM 809 N N . VAL A 1 104 ? -10.431 22.603 -10.172 1.00 92.44 104 VAL A N 1
ATOM 810 C CA . VAL A 1 104 ? -9.615 21.625 -10.916 1.00 92.44 104 VAL A CA 1
ATOM 811 C C . VAL A 1 104 ? -10.394 21.043 -12.098 1.00 92.44 104 VAL A C 1
ATOM 813 O O . VAL A 1 104 ? -9.835 20.902 -13.177 1.00 92.44 104 VAL A O 1
ATOM 816 N N . LEU A 1 105 ? -11.686 20.735 -11.937 1.00 92.44 105 LEU A N 1
ATOM 817 C CA . LEU A 1 105 ? -12.525 20.302 -13.064 1.00 92.44 105 LEU A CA 1
ATOM 818 C C . LEU A 1 105 ? -12.696 21.422 -14.102 1.00 92.44 105 LEU A C 1
ATOM 820 O O . LEU A 1 105 ? -12.616 21.166 -15.305 1.00 92.44 105 LEU A O 1
ATOM 824 N N . GLY A 1 106 ? -12.859 22.662 -13.636 1.00 90.81 106 GLY A N 1
ATOM 825 C CA . GLY A 1 106 ? -12.946 23.854 -14.475 1.00 90.81 106 GLY A CA 1
ATOM 826 C C . GLY A 1 106 ? -11.703 24.073 -15.339 1.00 90.81 106 GLY A C 1
ATOM 827 O O . GLY A 1 106 ? -11.850 24.460 -16.497 1.00 90.81 106 GLY A O 1
ATOM 828 N N . LEU A 1 107 ? -10.505 23.742 -14.834 1.00 90.94 107 LEU A N 1
ATOM 829 C CA . LEU A 1 107 ? -9.251 23.783 -15.604 1.00 90.94 107 LEU A CA 1
ATOM 830 C C . LEU A 1 107 ? -9.320 22.916 -16.873 1.00 90.94 107 LEU A C 1
ATOM 832 O O . LEU A 1 107 ? -8.772 23.288 -17.907 1.00 90.94 107 LEU A O 1
ATOM 836 N N . PHE A 1 108 ? -10.032 21.789 -16.813 1.00 90.88 108 PHE A N 1
ATOM 837 C CA . PHE A 1 108 ? -10.197 20.858 -17.935 1.00 90.88 108 PHE A CA 1
ATOM 838 C C . PHE A 1 108 ? -11.440 21.152 -18.789 1.00 90.88 108 PHE A C 1
ATOM 840 O O . PHE A 1 108 ? -11.741 20.416 -19.728 1.00 90.88 108 PHE A O 1
ATOM 847 N N . GLY A 1 109 ? -12.198 22.204 -18.454 1.00 89.06 109 GLY A N 1
ATOM 848 C CA . GLY A 1 109 ? -13.495 22.495 -19.067 1.00 89.06 109 GLY A CA 1
ATOM 849 C C . GLY A 1 109 ? -14.595 21.502 -18.674 1.00 89.06 109 GLY A C 1
ATOM 850 O O . GLY A 1 109 ? -15.607 21.399 -19.366 1.00 89.06 109 GLY A O 1
ATOM 851 N N . TRP A 1 110 ? -14.412 20.748 -17.586 1.00 91.19 110 TRP A N 1
ATOM 852 C CA . TRP A 1 110 ? -15.394 19.785 -17.092 1.00 91.19 110 TRP A CA 1
ATOM 853 C C . TRP A 1 110 ? -16.310 20.420 -16.049 1.00 91.19 110 TRP A C 1
ATOM 855 O O . TRP A 1 110 ? -15.876 21.160 -15.169 1.00 91.19 110 TRP A O 1
ATOM 865 N N . GLN A 1 111 ? -17.600 20.097 -16.127 1.00 84.12 111 GLN A N 1
ATOM 866 C CA . GLN A 1 111 ? -18.570 20.531 -15.128 1.00 84.12 111 GLN A CA 1
ATOM 867 C C . GLN A 1 111 ? -18.562 19.598 -13.918 1.00 84.12 111 GLN A C 1
ATOM 869 O O . GLN A 1 111 ? -18.368 18.384 -14.037 1.00 84.12 111 GLN A O 1
ATOM 874 N N . GLN A 1 112 ? -18.820 20.171 -12.744 1.00 81.38 112 GLN A N 1
ATOM 875 C CA . GLN A 1 112 ? -19.027 19.384 -11.540 1.00 81.38 112 GLN A CA 1
ATOM 876 C C . GLN A 1 112 ? -20.263 18.495 -11.721 1.00 81.38 112 GLN A C 1
ATOM 878 O O . GLN A 1 112 ? -21.357 18.972 -12.012 1.00 81.38 112 GLN A O 1
ATOM 883 N N . SER A 1 113 ? -20.071 17.191 -11.558 1.00 79.00 113 SER A N 1
ATOM 884 C CA . SER A 1 113 ? -21.118 16.174 -11.651 1.00 79.00 113 SER A CA 1
ATOM 885 C C . SER A 1 113 ? -20.977 15.185 -10.494 1.00 79.00 113 SER A C 1
ATOM 887 O O . SER A 1 113 ? -20.034 15.270 -9.703 1.00 79.00 113 SER A O 1
ATOM 889 N N . ASP A 1 114 ? -21.881 14.209 -10.402 1.00 77.31 114 ASP A N 1
ATOM 890 C CA . ASP A 1 114 ? -21.767 13.118 -9.423 1.00 77.31 114 ASP A CA 1
ATOM 891 C C . ASP A 1 114 ? -20.557 12.196 -9.689 1.00 77.31 114 ASP A C 1
ATOM 893 O O . ASP A 1 114 ? -20.157 11.409 -8.822 1.00 77.31 114 ASP A O 1
ATOM 897 N N . ARG A 1 115 ? -19.931 12.303 -10.873 1.00 82.50 115 ARG A N 1
ATOM 898 C CA . ARG A 1 115 ? -18.729 11.553 -11.243 1.00 82.50 115 ARG A CA 1
ATOM 899 C C . ARG A 1 115 ? -17.498 12.136 -10.549 1.00 82.50 115 ARG A C 1
ATOM 901 O O . ARG A 1 115 ? -17.098 13.265 -10.803 1.00 82.50 115 ARG A O 1
ATOM 908 N N . LYS A 1 116 ? -16.851 11.310 -9.722 1.00 87.75 116 LYS A N 1
ATOM 909 C CA . LYS A 1 116 ? -15.638 11.676 -8.963 1.00 87.75 116 LYS A CA 1
ATOM 910 C C . LYS A 1 116 ? -14.355 11.036 -9.483 1.00 87.75 116 LYS A C 1
ATOM 912 O O . LYS A 1 116 ? -13.280 11.424 -9.039 1.00 87.75 116 LYS A O 1
ATOM 917 N N . TYR A 1 117 ? -14.469 10.027 -10.346 1.00 92.12 117 TYR A N 1
ATOM 918 C CA . TYR A 1 117 ? -13.350 9.195 -10.777 1.00 92.12 117 TYR A CA 1
ATOM 919 C C . TYR A 1 117 ? -13.104 9.320 -12.284 1.00 92.12 117 TYR A C 1
ATOM 921 O O . TYR A 1 117 ? -14.037 9.226 -13.090 1.00 92.12 117 TYR A O 1
ATOM 929 N N . PHE A 1 118 ? -11.838 9.511 -12.642 1.00 94.19 118 PHE A N 1
ATOM 930 C CA . PHE A 1 118 ? -11.356 9.748 -13.999 1.00 94.19 118 PHE A CA 1
ATOM 931 C C . PHE A 1 118 ? -10.218 8.781 -14.326 1.00 94.19 118 PHE A C 1
ATOM 933 O O . PHE A 1 118 ? -9.514 8.299 -13.434 1.00 94.19 118 PHE A O 1
ATOM 940 N N . SER A 1 119 ? -10.081 8.458 -15.606 1.00 95.75 119 SER A N 1
ATOM 941 C CA . SER A 1 119 ? -9.032 7.568 -16.106 1.00 95.75 119 SER A CA 1
ATOM 942 C C . SER A 1 119 ? -7.769 8.337 -16.478 1.00 95.75 119 SER A C 1
ATOM 944 O O . SER A 1 119 ? -7.820 9.548 -16.707 1.00 95.75 119 SER A O 1
ATOM 946 N N . PHE A 1 120 ? -6.630 7.643 -16.546 1.00 96.69 120 PHE A N 1
ATOM 947 C CA . PHE A 1 120 ? -5.382 8.268 -16.986 1.00 96.69 120 PHE A CA 1
ATOM 948 C C . PHE A 1 120 ? -5.515 8.802 -18.415 1.00 96.69 120 PHE A C 1
ATOM 950 O O . PHE A 1 120 ? -5.146 9.945 -18.669 1.00 96.69 120 PHE A O 1
ATOM 957 N N . ALA A 1 121 ? -6.136 8.022 -19.308 1.00 96.25 121 ALA A N 1
ATOM 958 C CA . ALA A 1 121 ? -6.360 8.386 -20.705 1.00 96.25 121 ALA A CA 1
ATOM 959 C C . ALA A 1 121 ? -7.143 9.704 -20.866 1.00 96.25 121 ALA A C 1
ATOM 961 O O . ALA A 1 121 ? -6.868 10.492 -21.768 1.00 96.25 121 ALA A O 1
ATOM 962 N N . GLN A 1 122 ? -8.095 9.982 -19.968 1.00 95.44 122 GLN A N 1
ATOM 963 C CA . GLN A 1 122 ? -8.838 11.249 -19.962 1.00 95.44 122 GLN A CA 1
ATOM 964 C C . GLN A 1 122 ? -7.995 12.440 -19.493 1.00 95.44 122 GLN A C 1
ATOM 966 O O . GLN A 1 122 ? -8.274 13.573 -19.878 1.00 95.44 122 GLN A O 1
ATOM 971 N N . LEU A 1 123 ? -6.993 12.195 -18.647 1.00 96.31 123 LEU A N 1
ATOM 972 C CA . LEU A 1 123 ? -6.110 13.220 -18.090 1.00 96.31 123 LEU A CA 1
ATOM 973 C C . LEU A 1 123 ? -4.872 13.466 -18.961 1.00 96.31 123 LEU A C 1
ATOM 975 O O . LEU A 1 123 ? -4.264 14.528 -18.845 1.00 96.31 123 LEU A O 1
ATOM 979 N N . THR A 1 124 ? -4.528 12.539 -19.864 1.00 95.50 124 THR A N 1
ATOM 980 C CA . THR A 1 124 ? -3.386 12.641 -20.787 1.00 95.50 124 THR A CA 1
ATOM 981 C C . THR A 1 124 ? -3.288 13.994 -21.510 1.00 95.50 124 THR A C 1
ATOM 983 O O . THR A 1 124 ? -2.201 14.576 -21.494 1.00 95.50 124 THR A O 1
ATOM 986 N N . PRO A 1 125 ? -4.374 14.570 -22.074 1.00 96.75 125 PRO A N 1
ATOM 987 C CA . PRO A 1 125 ? -4.301 15.864 -22.762 1.00 96.75 125 PRO A CA 1
ATOM 988 C C . PRO A 1 125 ? -3.912 17.039 -21.851 1.00 96.75 125 PRO A C 1
ATOM 990 O O . PRO A 1 125 ? -3.432 18.063 -22.332 1.00 96.75 125 PRO A O 1
ATOM 993 N N . PHE A 1 126 ? -4.108 16.896 -20.538 1.00 96.50 126 PHE A N 1
ATOM 994 C CA . PHE A 1 126 ? -3.935 17.957 -19.548 1.00 96.50 126 PHE A CA 1
ATOM 995 C C . PHE A 1 126 ? -2.686 17.781 -18.675 1.00 96.50 126 PHE A C 1
ATOM 997 O O . PHE A 1 126 ? -2.431 18.625 -17.818 1.00 96.50 126 PHE A O 1
ATOM 1004 N N . LEU A 1 127 ? -1.879 16.731 -18.886 1.00 95.69 127 LEU A N 1
ATOM 1005 C CA . LEU A 1 127 ? -0.720 16.420 -18.032 1.00 95.69 127 LEU A CA 1
ATOM 1006 C C . LEU A 1 127 ? 0.237 17.603 -17.875 1.00 95.69 127 LEU A C 1
ATOM 1008 O O . LEU A 1 127 ? 0.652 17.899 -16.759 1.00 95.69 127 LEU A O 1
ATOM 1012 N N . LYS A 1 128 ? 0.530 18.315 -18.969 1.00 95.81 128 LYS A N 1
ATOM 1013 C CA . LYS A 1 128 ? 1.405 19.493 -18.943 1.00 95.81 128 LYS A CA 1
ATOM 1014 C C . LYS A 1 128 ? 0.843 20.609 -18.056 1.00 95.81 128 LYS A C 1
ATOM 1016 O O . LYS A 1 128 ? 1.563 21.157 -17.233 1.00 95.81 128 LYS A O 1
ATOM 1021 N N . GLN A 1 129 ? -0.448 20.913 -18.191 1.00 95.31 129 GLN A N 1
ATOM 1022 C CA . GLN A 1 129 ? -1.099 21.949 -17.382 1.00 95.31 129 GLN A CA 1
ATOM 1023 C C . GLN A 1 129 ? -1.139 21.558 -15.900 1.00 95.31 129 GLN A C 1
ATOM 1025 O O . GLN A 1 129 ? -0.895 22.394 -15.034 1.00 95.31 129 GLN A O 1
ATOM 1030 N N . ILE A 1 130 ? -1.420 20.285 -15.601 1.00 96.44 130 ILE A N 1
ATOM 1031 C CA . ILE A 1 130 ? -1.425 19.761 -14.229 1.00 96.44 130 ILE A CA 1
ATOM 1032 C C . ILE A 1 130 ? -0.026 19.857 -13.608 1.00 96.44 130 ILE A C 1
ATOM 1034 O O . ILE A 1 130 ? 0.093 20.246 -12.446 1.00 96.44 130 ILE A O 1
ATOM 1038 N N . ASP A 1 131 ? 1.018 19.523 -14.369 1.00 95.31 131 ASP A N 1
ATOM 1039 C CA . ASP A 1 131 ? 2.404 19.599 -13.910 1.00 95.31 131 ASP A CA 1
ATOM 1040 C C . ASP A 1 131 ? 2.818 21.046 -13.606 1.00 95.31 131 ASP A C 1
ATOM 1042 O O . ASP A 1 131 ? 3.236 21.332 -12.486 1.00 95.31 131 ASP A O 1
ATOM 1046 N N . GLU A 1 132 ? 2.575 21.978 -14.534 1.00 95.69 132 GLU A N 1
ATOM 1047 C CA . GLU A 1 132 ? 2.885 23.407 -14.366 1.00 95.69 132 GLU A CA 1
ATOM 1048 C C . GLU A 1 132 ? 2.169 24.023 -13.149 1.00 95.69 132 GLU A C 1
ATOM 1050 O O . GLU A 1 132 ? 2.777 24.732 -12.343 1.00 95.69 132 GLU A O 1
ATOM 1055 N N . GLN A 1 133 ? 0.872 23.741 -12.980 1.00 95.25 133 GLN A N 1
ATOM 1056 C CA . GLN A 1 133 ? 0.089 24.235 -11.840 1.00 95.25 133 GLN A CA 1
ATOM 1057 C C . GLN A 1 133 ? 0.513 23.577 -10.519 1.00 95.25 133 GLN A C 1
ATOM 1059 O O . GLN A 1 133 ? 0.563 24.236 -9.476 1.00 95.25 133 GLN A O 1
ATOM 1064 N N . GLY A 1 134 ? 0.837 22.284 -10.548 1.00 93.56 134 GLY A N 1
ATOM 1065 C CA . GLY A 1 134 ? 1.321 21.560 -9.379 1.00 93.56 134 GLY A CA 1
ATOM 1066 C C . GLY A 1 134 ? 2.702 22.035 -8.927 1.00 93.56 134 GLY A C 1
ATOM 1067 O O . GLY A 1 134 ? 2.902 22.225 -7.732 1.00 93.56 134 GLY A O 1
ATOM 1068 N N . GLU A 1 135 ? 3.625 22.318 -9.848 1.00 94.44 135 GLU A N 1
ATOM 1069 C CA . GLU A 1 135 ? 4.952 22.862 -9.524 1.00 94.44 135 GLU A CA 1
ATOM 1070 C C . GLU A 1 135 ? 4.849 24.242 -8.847 1.00 94.44 135 GLU A C 1
ATOM 1072 O O . GLU A 1 135 ? 5.574 24.545 -7.897 1.00 94.44 135 GLU A O 1
ATOM 1077 N N . GLN A 1 136 ? 3.905 25.082 -9.285 1.00 93.94 136 GLN A N 1
ATOM 1078 C CA . GLN A 1 136 ? 3.623 26.359 -8.623 1.00 93.94 136 GLN A CA 1
ATOM 1079 C C . GLN A 1 136 ? 3.081 26.163 -7.201 1.00 93.94 136 GLN A C 1
ATOM 1081 O O . GLN A 1 136 ? 3.498 26.866 -6.282 1.00 93.94 136 GLN A O 1
ATOM 1086 N N . ALA A 1 137 ? 2.181 25.197 -7.004 1.00 93.19 137 ALA A N 1
ATOM 1087 C CA . ALA A 1 137 ? 1.628 24.876 -5.689 1.00 93.19 137 ALA A CA 1
ATOM 1088 C C . ALA A 1 137 ? 2.667 24.253 -4.736 1.00 93.19 137 ALA A C 1
ATOM 1090 O O . ALA A 1 137 ? 2.615 24.484 -3.525 1.00 93.19 137 ALA A O 1
ATOM 1091 N N . GLU A 1 138 ? 3.620 23.482 -5.265 1.00 91.81 138 GLU A N 1
ATOM 1092 C CA . GLU A 1 138 ? 4.686 22.829 -4.499 1.00 91.81 138 GLU A CA 1
ATOM 1093 C C . GLU A 1 138 ? 5.620 23.842 -3.817 1.00 91.81 138 GLU A C 1
ATOM 1095 O O . GLU A 1 138 ? 6.049 23.605 -2.687 1.00 91.81 138 GLU A O 1
ATOM 1100 N N . LYS A 1 139 ? 5.844 25.007 -4.445 1.00 93.06 139 LYS A N 1
ATOM 1101 C CA . LYS A 1 139 ? 6.679 26.109 -3.920 1.00 93.06 139 LYS A CA 1
ATOM 1102 C C . LYS A 1 139 ? 6.115 26.766 -2.653 1.00 93.06 139 LYS A C 1
ATOM 1104 O O . LYS A 1 139 ? 6.862 27.421 -1.931 1.00 93.06 139 LYS A O 1
ATOM 1109 N N . LEU A 1 140 ? 4.819 26.605 -2.381 1.00 91.50 140 LEU A N 1
ATOM 1110 C CA . LEU A 1 140 ? 4.144 27.165 -1.206 1.00 91.50 140 LEU A CA 1
ATOM 1111 C C . LEU A 1 140 ? 4.172 26.188 -0.029 1.00 91.50 140 LEU A C 1
ATOM 1113 O O . LEU A 1 140 ? 4.118 24.968 -0.226 1.00 91.50 140 LEU A O 1
ATOM 1117 N N . GLN A 1 141 ? 4.175 26.702 1.204 1.00 88.50 141 GLN A N 1
ATOM 1118 C CA . GLN A 1 141 ? 4.023 25.849 2.385 1.00 88.50 141 GLN A CA 1
ATOM 1119 C C . GLN A 1 141 ? 2.601 25.282 2.467 1.00 88.50 141 GLN A C 1
ATOM 1121 O O . GLN A 1 141 ? 1.640 25.932 2.066 1.00 88.50 141 GLN A O 1
ATOM 1126 N N . THR A 1 142 ? 2.433 24.089 3.048 1.00 84.88 142 THR A N 1
ATOM 1127 C CA . THR A 1 142 ? 1.127 23.401 3.122 1.00 84.88 142 THR A CA 1
ATOM 1128 C C . THR A 1 142 ? 0.003 24.267 3.702 1.00 84.88 142 THR A C 1
ATOM 1130 O O . THR A 1 142 ? -1.126 24.174 3.237 1.00 84.88 142 THR A O 1
ATOM 1133 N N . VAL A 1 143 ? 0.301 25.115 4.693 1.00 86.94 143 VAL A N 1
ATOM 1134 C CA . VAL A 1 143 ? -0.689 25.986 5.361 1.00 86.94 143 VAL A CA 1
ATOM 1135 C C . VAL A 1 143 ? -1.096 27.182 4.490 1.00 86.94 143 VAL A C 1
ATOM 1137 O O . VAL A 1 143 ? -2.179 27.732 4.665 1.00 86.94 143 VAL A O 1
ATOM 1140 N N . GLU A 1 144 ? -0.250 27.571 3.539 1.00 90.31 144 GLU A N 1
ATOM 1141 C CA . GLU A 1 144 ? -0.471 28.707 2.637 1.00 90.31 144 GLU A CA 1
ATOM 1142 C C . GLU A 1 144 ? -1.211 28.301 1.356 1.00 90.31 144 GLU A C 1
ATOM 1144 O O . GLU A 1 144 ? -1.699 29.158 0.620 1.00 90.31 144 GLU A O 1
ATOM 1149 N N . ARG A 1 145 ? -1.302 26.995 1.073 1.00 91.56 145 ARG A N 1
ATOM 1150 C CA . ARG A 1 145 ? -1.935 26.478 -0.143 1.00 91.56 145 ARG A CA 1
ATOM 1151 C C . ARG A 1 145 ? -3.449 26.639 -0.083 1.00 91.56 145 ARG A C 1
ATOM 1153 O O . ARG A 1 145 ? -4.107 26.215 0.866 1.00 91.56 145 ARG A O 1
ATOM 1160 N N . SER A 1 146 ? -4.022 27.159 -1.165 1.00 94.69 146 SER A N 1
ATOM 1161 C CA . SER A 1 146 ? -5.468 27.140 -1.374 1.00 94.69 146 SER A CA 1
ATOM 1162 C C . SER A 1 146 ? -5.994 25.709 -1.559 1.00 94.69 146 SER A C 1
ATOM 1164 O O . SER A 1 146 ? -5.238 24.759 -1.801 1.00 94.69 146 SER A O 1
ATOM 1166 N N . ALA A 1 147 ? -7.317 25.540 -1.484 1.00 92.31 147 ALA A N 1
ATOM 1167 C CA . ALA A 1 147 ? -7.957 24.251 -1.744 1.00 92.31 147 ALA A CA 1
ATOM 1168 C C . ALA A 1 147 ? -7.684 23.745 -3.174 1.00 92.31 147 ALA A C 1
ATOM 1170 O O . ALA A 1 147 ? -7.417 22.558 -3.357 1.00 92.31 147 ALA A O 1
ATOM 1171 N N . TYR A 1 148 ? -7.693 24.642 -4.168 1.00 94.44 148 TYR A N 1
ATOM 1172 C CA . TYR A 1 148 ? -7.321 24.332 -5.552 1.00 94.44 148 TYR A CA 1
ATOM 1173 C C . TYR A 1 148 ? -5.854 23.895 -5.656 1.00 94.44 148 TYR A C 1
ATOM 1175 O O . TYR A 1 148 ? -5.575 22.831 -6.199 1.00 94.44 148 TYR A O 1
ATOM 1183 N N . GLN A 1 149 ? -4.926 24.658 -5.067 1.00 94.12 149 GLN A N 1
ATOM 1184 C CA . GLN A 1 149 ? -3.488 24.357 -5.102 1.00 94.12 149 GLN A CA 1
ATOM 1185 C C . GLN A 1 149 ? -3.162 23.011 -4.446 1.00 94.12 149 GLN A C 1
ATOM 1187 O O . GLN A 1 149 ? -2.377 22.226 -4.972 1.00 94.12 149 GLN A O 1
ATOM 1192 N N . SER A 1 150 ? -3.804 22.710 -3.318 1.00 92.25 150 SER A N 1
ATOM 1193 C CA . SER A 1 150 ? -3.662 21.408 -2.663 1.00 92.25 150 SER A CA 1
ATOM 1194 C C . SER A 1 150 ? -4.228 20.280 -3.529 1.00 92.25 150 SER A C 1
ATOM 1196 O O . SER A 1 150 ? -3.608 19.227 -3.656 1.00 92.25 150 SER A O 1
ATOM 1198 N N . ALA A 1 151 ? -5.386 20.496 -4.159 1.00 92.69 151 ALA A N 1
ATOM 1199 C CA . ALA A 1 151 ? -6.027 19.497 -5.007 1.00 92.69 151 ALA A CA 1
ATOM 1200 C C . ALA A 1 151 ? -5.228 19.200 -6.287 1.00 92.69 151 ALA A C 1
ATOM 1202 O O . ALA A 1 151 ? -5.037 18.028 -6.611 1.00 92.69 151 ALA A O 1
ATOM 1203 N N . ILE A 1 152 ? -4.731 20.227 -6.987 1.00 95.00 152 ILE A N 1
ATOM 1204 C CA . ILE A 1 152 ? -3.949 20.049 -8.218 1.00 95.00 152 ILE A CA 1
ATOM 1205 C C . ILE A 1 152 ? -2.590 19.401 -7.932 1.00 95.00 152 ILE A C 1
ATOM 1207 O O . ILE A 1 152 ? -2.179 18.506 -8.667 1.00 95.00 152 ILE A O 1
ATOM 1211 N N . LEU A 1 153 ? -1.935 19.759 -6.819 1.00 93.69 153 LEU A N 1
ATOM 1212 C CA . LEU A 1 153 ? -0.685 19.125 -6.397 1.00 93.69 153 LEU A CA 1
ATOM 1213 C C . LEU A 1 153 ? -0.891 17.651 -6.025 1.00 93.69 153 LEU A C 1
ATOM 1215 O O . LEU A 1 153 ? -0.102 16.799 -6.426 1.00 93.69 153 LEU A O 1
ATOM 1219 N N . ASN A 1 154 ? -1.971 17.323 -5.310 1.00 92.62 154 ASN A N 1
ATOM 1220 C CA . ASN A 1 154 ? -2.303 15.931 -4.996 1.00 92.62 154 ASN A CA 1
ATOM 1221 C C . ASN A 1 154 ? -2.583 15.115 -6.268 1.00 92.62 154 ASN A C 1
ATOM 1223 O O . ASN A 1 154 ? -2.094 13.992 -6.389 1.00 92.62 154 ASN A O 1
ATOM 1227 N N . LEU A 1 155 ? -3.316 15.686 -7.234 1.00 95.00 155 LEU A N 1
ATOM 1228 C CA . LEU A 1 155 ? -3.565 15.050 -8.530 1.00 95.00 155 LEU A CA 1
ATOM 1229 C C . LEU A 1 155 ? -2.260 14.824 -9.306 1.00 95.00 155 LEU A C 1
ATOM 1231 O O . LEU A 1 155 ? -2.033 13.722 -9.804 1.00 95.00 155 LEU A O 1
ATOM 1235 N N . ARG A 1 156 ? -1.378 15.830 -9.359 1.00 95.38 156 ARG A N 1
ATOM 1236 C CA . ARG A 1 156 ? -0.045 15.714 -9.964 1.00 95.38 156 ARG A CA 1
ATOM 1237 C C . ARG A 1 156 ? 0.758 14.583 -9.326 1.00 95.38 156 ARG A C 1
ATOM 1239 O O . ARG A 1 156 ? 1.251 13.716 -10.038 1.00 95.38 156 ARG A O 1
ATOM 1246 N N . ASN A 1 157 ? 0.850 14.549 -7.998 1.00 94.00 157 ASN A N 1
ATOM 1247 C CA . ASN A 1 157 ? 1.604 13.520 -7.279 1.00 94.00 157 ASN A CA 1
ATOM 1248 C C . ASN A 1 157 ? 1.049 12.110 -7.543 1.00 94.00 157 ASN A C 1
ATOM 1250 O O . ASN A 1 157 ? 1.823 11.171 -7.728 1.00 94.00 157 ASN A O 1
ATOM 1254 N N . ALA A 1 158 ? -0.278 11.963 -7.619 1.00 95.25 158 ALA A N 1
ATOM 1255 C CA . ALA A 1 158 ? -0.928 10.709 -7.993 1.00 95.25 158 ALA A CA 1
ATOM 1256 C C . ALA A 1 158 ? -0.591 10.284 -9.436 1.00 95.25 158 ALA A C 1
ATOM 1258 O O . ALA A 1 158 ? -0.313 9.109 -9.680 1.00 95.25 158 ALA A O 1
ATOM 1259 N N . LEU A 1 159 ? -0.580 11.224 -10.387 1.00 96.50 159 LEU A N 1
ATOM 1260 C CA . LEU A 1 159 ? -0.222 10.966 -11.787 1.00 96.50 159 LEU A CA 1
ATOM 1261 C C . LEU A 1 159 ? 1.255 10.595 -11.946 1.00 96.50 159 LEU A C 1
ATOM 1263 O O . LEU A 1 159 ? 1.563 9.634 -12.648 1.00 96.50 159 LEU A O 1
ATOM 1267 N N . VAL A 1 160 ? 2.155 11.300 -11.256 1.00 95.75 160 VAL A N 1
ATOM 1268 C CA . VAL A 1 160 ? 3.589 10.977 -11.227 1.00 95.75 160 VAL A CA 1
ATOM 1269 C C . VAL A 1 160 ? 3.802 9.585 -10.640 1.00 95.75 160 VAL A C 1
ATOM 1271 O O . VAL A 1 160 ? 4.515 8.778 -11.231 1.00 95.75 160 VAL A O 1
ATOM 1274 N N . LEU A 1 161 ? 3.150 9.257 -9.519 1.00 96.38 161 LEU A N 1
ATOM 1275 C CA . LEU A 1 161 ? 3.216 7.915 -8.937 1.00 96.38 161 LEU A CA 1
ATOM 1276 C C . LEU A 1 161 ? 2.771 6.846 -9.945 1.00 96.38 161 LEU A C 1
ATOM 1278 O O . LEU A 1 161 ? 3.460 5.845 -10.118 1.00 96.38 161 LEU A O 1
ATOM 1282 N N . TYR A 1 162 ? 1.656 7.072 -10.638 1.00 97.19 162 TYR A N 1
ATOM 1283 C CA . TYR A 1 162 ? 1.140 6.146 -11.643 1.00 97.19 162 TYR A CA 1
ATOM 1284 C C . TYR A 1 162 ? 2.097 5.951 -12.831 1.00 97.19 162 TYR A C 1
ATOM 1286 O O . TYR A 1 162 ? 2.392 4.815 -13.197 1.00 97.19 162 TYR A O 1
ATOM 1294 N N . GLN A 1 163 ? 2.652 7.031 -13.388 1.00 96.19 163 GLN A N 1
ATOM 1295 C CA . GLN A 1 163 ? 3.634 6.957 -14.481 1.00 96.19 163 GLN A CA 1
ATOM 1296 C C . GLN A 1 163 ? 4.918 6.230 -14.060 1.00 96.19 163 GLN A C 1
ATOM 1298 O O . GLN A 1 163 ? 5.463 5.426 -14.820 1.00 96.19 163 GLN A O 1
ATOM 1303 N N . ARG A 1 164 ? 5.375 6.463 -12.824 1.00 96.88 164 ARG A N 1
ATOM 1304 C CA . ARG A 1 164 ? 6.530 5.759 -12.262 1.00 96.88 164 ARG A CA 1
ATOM 1305 C C . ARG A 1 164 ? 6.257 4.272 -12.049 1.00 96.88 164 ARG A C 1
ATOM 1307 O O . ARG A 1 164 ? 7.133 3.443 -12.286 1.00 96.88 164 ARG A O 1
ATOM 1314 N N . LEU A 1 165 ? 5.041 3.905 -11.637 1.00 97.06 165 LEU A N 1
ATOM 1315 C CA . LEU A 1 165 ? 4.624 2.503 -11.555 1.00 97.06 165 LEU A CA 1
ATOM 1316 C C . LEU A 1 165 ? 4.645 1.845 -12.939 1.00 97.06 165 LEU A C 1
ATOM 1318 O O . LEU A 1 165 ? 5.284 0.805 -13.073 1.00 97.06 165 LEU A O 1
ATOM 1322 N N . LYS A 1 166 ? 4.060 2.480 -13.967 1.00 95.25 166 LYS A N 1
ATOM 1323 C CA . LYS A 1 166 ? 4.082 1.988 -15.362 1.00 95.25 166 LYS A CA 1
ATOM 1324 C C . LYS A 1 166 ? 5.494 1.654 -15.854 1.00 95.25 166 LYS A C 1
ATOM 1326 O O . LYS A 1 166 ? 5.679 0.665 -16.546 1.00 95.25 166 LYS A O 1
ATOM 1331 N N . ASN A 1 167 ? 6.484 2.436 -15.424 1.00 95.19 167 ASN A N 1
ATOM 1332 C CA . ASN A 1 167 ? 7.888 2.304 -15.816 1.00 95.19 167 ASN A CA 1
ATOM 1333 C C . ASN A 1 167 ? 8.776 1.727 -14.694 1.00 95.19 167 ASN A C 1
ATOM 1335 O O . ASN A 1 167 ? 9.938 2.096 -14.557 1.00 95.19 167 ASN A O 1
ATOM 1339 N N . SER A 1 168 ? 8.249 0.842 -13.841 1.00 95.00 168 SER A N 1
ATOM 1340 C CA . SER A 1 168 ? 9.042 0.239 -12.752 1.00 95.00 168 SER A CA 1
ATOM 1341 C C . SER A 1 168 ? 9.670 -1.113 -13.092 1.00 95.00 168 SER A C 1
ATOM 1343 O O . SER A 1 168 ? 10.723 -1.450 -12.550 1.00 95.00 168 SER A O 1
ATOM 1345 N N . VAL A 1 169 ? 9.016 -1.911 -13.940 1.00 94.69 169 VAL A N 1
ATOM 1346 C CA . VAL A 1 169 ? 9.415 -3.307 -14.206 1.00 94.69 169 VAL A CA 1
ATOM 1347 C C . VAL A 1 169 ? 9.774 -3.534 -15.672 1.00 94.69 169 VAL A C 1
ATOM 1349 O O . VAL A 1 169 ? 10.717 -4.265 -15.954 1.00 94.69 169 VAL A O 1
ATOM 1352 N N . GLN A 1 170 ? 9.064 -2.889 -16.591 1.00 94.12 170 GLN A N 1
ATOM 1353 C CA . GLN A 1 170 ? 9.322 -2.928 -18.028 1.00 94.12 170 GLN A CA 1
ATOM 1354 C C . GLN A 1 170 ? 9.038 -1.544 -18.631 1.00 94.12 170 GLN A C 1
ATOM 1356 O O . GLN A 1 170 ? 8.314 -0.765 -18.002 1.00 94.12 170 GLN A O 1
ATOM 1361 N N . PRO A 1 171 ? 9.595 -1.217 -19.810 1.00 92.62 171 PRO A N 1
ATOM 1362 C CA . PRO A 1 171 ? 9.223 -0.008 -20.533 1.00 92.62 171 PRO A CA 1
ATOM 1363 C C . PRO A 1 171 ? 7.719 0.032 -20.821 1.00 92.62 171 PRO A C 1
ATOM 1365 O O . PRO A 1 171 ? 7.094 -0.991 -21.121 1.00 92.62 171 PRO A O 1
ATOM 1368 N N . GLU A 1 172 ? 7.131 1.224 -20.743 1.00 88.19 172 GLU A N 1
ATOM 1369 C CA . GLU A 1 172 ? 5.757 1.432 -21.189 1.00 88.19 172 GLU A CA 1
ATOM 1370 C C . GLU A 1 172 ? 5.606 1.047 -22.670 1.00 88.19 172 GLU A C 1
ATOM 1372 O O . GLU A 1 172 ? 6.373 1.493 -23.519 1.00 88.19 172 GLU A O 1
ATOM 1377 N N . GLY A 1 173 ? 4.604 0.218 -22.975 1.00 84.06 173 GLY A N 1
ATOM 1378 C CA . GLY A 1 173 ? 4.327 -0.243 -24.338 1.00 84.06 173 GLY A CA 1
ATOM 1379 C C . GLY A 1 173 ? 5.088 -1.499 -24.775 1.00 84.06 173 GLY A C 1
ATOM 1380 O O . GLY A 1 173 ? 4.861 -1.952 -25.890 1.00 84.06 173 GLY A O 1
ATOM 1381 N N . ALA A 1 174 ? 5.931 -2.093 -23.920 1.00 88.06 174 ALA A N 1
ATOM 1382 C CA . ALA A 1 174 ? 6.599 -3.358 -24.236 1.00 88.06 174 ALA A CA 1
ATOM 1383 C C . ALA A 1 174 ? 5.578 -4.496 -24.457 1.00 88.06 174 ALA A C 1
ATOM 1385 O O . ALA A 1 174 ? 4.762 -4.791 -23.573 1.00 88.06 174 ALA A O 1
ATOM 1386 N N . GLU A 1 175 ? 5.635 -5.139 -25.628 1.00 88.06 175 GLU A N 1
ATOM 1387 C CA . GLU A 1 175 ? 4.728 -6.231 -26.019 1.00 88.06 175 GLU A CA 1
ATOM 1388 C C . GLU A 1 175 ? 5.313 -7.617 -25.717 1.00 88.06 175 GLU A C 1
ATOM 1390 O O . GLU A 1 175 ? 4.598 -8.466 -25.174 1.00 88.06 175 GLU A O 1
ATOM 1395 N N . ASP A 1 176 ? 6.607 -7.821 -25.981 1.00 92.69 176 ASP A N 1
ATOM 1396 C CA . ASP A 1 176 ? 7.375 -9.041 -25.684 1.00 92.69 176 ASP A CA 1
ATOM 1397 C C . ASP A 1 176 ? 8.740 -8.648 -25.107 1.00 92.69 176 ASP A C 1
ATOM 1399 O O . ASP A 1 176 ? 9.758 -8.539 -25.800 1.00 92.69 176 ASP A O 1
ATOM 1403 N N . PHE A 1 177 ? 8.746 -8.373 -23.804 1.00 94.56 177 PHE A N 1
ATOM 1404 C CA . PHE A 1 177 ? 9.924 -7.808 -23.163 1.00 94.56 177 PHE A CA 1
ATOM 1405 C C . PHE A 1 177 ? 11.039 -8.853 -23.022 1.00 94.56 177 PHE A C 1
ATOM 1407 O O . PHE A 1 177 ? 12.221 -8.505 -23.059 1.00 94.56 177 PHE A O 1
ATOM 1414 N N . ALA A 1 178 ? 10.707 -10.145 -22.897 1.00 94.62 178 ALA A N 1
ATOM 1415 C CA . ALA A 1 178 ? 11.721 -11.194 -22.874 1.00 94.62 178 ALA A CA 1
ATOM 1416 C C . ALA A 1 178 ? 12.478 -11.282 -24.208 1.00 94.62 178 ALA A C 1
ATOM 1418 O O . ALA A 1 178 ? 13.708 -11.409 -24.188 1.00 94.62 178 ALA A O 1
ATOM 1419 N N . ALA A 1 179 ? 11.781 -11.171 -25.346 1.00 94.06 179 ALA A N 1
ATOM 1420 C CA . ALA A 1 179 ? 12.419 -11.136 -26.660 1.00 94.06 179 ALA A CA 1
ATOM 1421 C C . ALA A 1 179 ? 13.286 -9.879 -26.848 1.00 94.06 179 ALA A C 1
ATOM 1423 O O . ALA A 1 179 ? 14.422 -9.986 -27.320 1.00 94.06 179 ALA A O 1
ATOM 1424 N N . GLU A 1 180 ? 12.806 -8.706 -26.420 1.00 92.94 180 GLU A N 1
ATOM 1425 C CA . GLU A 1 180 ? 13.575 -7.451 -26.455 1.00 92.94 180 GLU A CA 1
ATOM 1426 C C . GLU A 1 180 ? 14.881 -7.551 -25.647 1.00 92.94 180 GLU A C 1
ATOM 1428 O O . GLU A 1 180 ? 15.956 -7.190 -26.139 1.00 92.94 180 GLU A O 1
ATOM 1433 N N . LEU A 1 181 ? 14.825 -8.106 -24.430 1.00 93.00 181 LEU A N 1
ATOM 1434 C CA . LEU A 1 181 ? 16.014 -8.327 -23.601 1.00 93.00 181 LEU A CA 1
ATOM 1435 C C . LEU A 1 181 ? 16.986 -9.324 -24.238 1.00 93.00 181 LEU A C 1
ATOM 1437 O O . LEU A 1 181 ? 18.200 -9.134 -24.150 1.00 93.00 181 LEU A O 1
ATOM 1441 N N . GLN A 1 182 ? 16.477 -10.379 -24.879 1.00 91.94 182 GLN A N 1
ATOM 1442 C CA . GLN A 1 182 ? 17.313 -11.357 -25.573 1.00 91.94 182 GLN A CA 1
ATOM 1443 C C . GLN A 1 182 ? 18.030 -10.729 -26.777 1.00 91.94 182 GLN A C 1
ATOM 1445 O O . GLN A 1 182 ? 19.231 -10.949 -26.950 1.00 91.94 182 GLN A O 1
ATOM 1450 N N . ALA A 1 183 ? 17.325 -9.927 -27.577 1.00 90.81 183 ALA A N 1
ATOM 1451 C CA . ALA A 1 183 ? 17.913 -9.175 -28.683 1.00 90.81 183 ALA A CA 1
ATOM 1452 C C . ALA A 1 183 ? 18.980 -8.185 -28.190 1.00 90.81 183 ALA A C 1
ATOM 1454 O O . ALA A 1 183 ? 20.072 -8.118 -28.759 1.00 90.81 183 ALA A O 1
ATOM 1455 N N . PHE A 1 184 ? 18.711 -7.472 -27.092 1.00 90.06 184 PHE A N 1
ATOM 1456 C CA . PHE A 1 184 ? 19.689 -6.579 -26.471 1.00 90.06 184 PHE A CA 1
ATOM 1457 C C . PHE A 1 184 ? 20.945 -7.336 -26.012 1.00 90.06 184 PHE A C 1
ATOM 1459 O O . PHE A 1 184 ? 22.058 -6.954 -26.372 1.00 90.06 184 PHE A O 1
ATOM 1466 N N . GLU A 1 185 ? 20.790 -8.449 -25.287 1.00 88.69 185 GLU A N 1
ATOM 1467 C CA . GLU A 1 185 ? 21.915 -9.266 -24.808 1.00 88.69 185 GLU A CA 1
ATOM 1468 C C . GLU A 1 185 ? 22.798 -9.781 -25.961 1.00 88.69 185 GLU A C 1
ATOM 1470 O O . GLU A 1 185 ? 24.021 -9.839 -25.823 1.00 88.69 185 GLU A O 1
ATOM 1475 N N . GLN A 1 186 ? 22.198 -10.102 -27.113 1.00 87.94 186 GLN A N 1
ATOM 1476 C CA . GLN A 1 186 ? 22.914 -10.523 -28.323 1.00 87.94 186 GLN A CA 1
ATOM 1477 C C . GLN A 1 186 ? 23.641 -9.370 -29.031 1.00 87.94 186 GLN A C 1
ATOM 1479 O O . GLN A 1 186 ? 24.714 -9.588 -29.595 1.00 87.94 186 GLN A O 1
ATOM 1484 N N . ALA A 1 187 ? 23.093 -8.153 -28.983 1.00 87.06 187 ALA A N 1
ATOM 1485 C CA . ALA A 1 187 ? 23.661 -6.978 -29.644 1.00 87.06 187 ALA A CA 1
ATOM 1486 C C . ALA A 1 187 ? 24.815 -6.326 -28.851 1.00 87.06 187 ALA A C 1
ATOM 1488 O O . ALA A 1 187 ? 25.728 -5.743 -29.442 1.00 87.06 187 ALA A O 1
ATOM 1489 N N . VAL A 1 188 ? 24.825 -6.448 -27.517 1.00 85.12 188 VAL A N 1
ATOM 1490 C CA . VAL A 1 188 ? 25.831 -5.815 -26.636 1.00 85.12 188 VAL A CA 1
ATOM 1491 C C . VAL A 1 188 ? 27.287 -6.175 -26.992 1.00 85.12 188 VAL A C 1
ATOM 1493 O O . VAL A 1 188 ? 28.114 -5.260 -27.063 1.00 85.12 188 VAL A O 1
ATOM 1496 N N . PRO A 1 189 ? 27.667 -7.446 -27.247 1.00 84.81 189 PRO A N 1
ATOM 1497 C CA . PRO A 1 189 ? 29.048 -7.791 -27.591 1.00 84.81 189 PRO A CA 1
ATOM 1498 C C . PRO A 1 189 ? 29.538 -7.157 -28.895 1.00 84.81 189 PRO A C 1
ATOM 1500 O O . PRO A 1 189 ? 30.721 -6.837 -29.007 1.00 84.81 189 PRO A O 1
ATOM 1503 N N . GLU A 1 190 ? 28.656 -6.996 -29.882 1.00 82.88 190 GLU A N 1
ATOM 1504 C CA . GLU A 1 190 ? 28.980 -6.348 -31.153 1.00 82.88 190 GLU A CA 1
ATOM 1505 C C . GLU A 1 190 ? 29.163 -4.840 -30.958 1.00 82.88 190 GLU A C 1
ATOM 1507 O O . GLU A 1 190 ? 30.196 -4.289 -31.342 1.00 82.88 190 GLU A O 1
ATOM 1512 N N . ALA A 1 191 ? 28.245 -4.202 -30.231 1.00 83.12 191 ALA A N 1
ATOM 1513 C CA . ALA A 1 191 ? 28.339 -2.790 -29.872 1.00 83.12 191 ALA A CA 1
ATOM 1514 C C . ALA A 1 191 ? 29.614 -2.467 -29.079 1.00 83.12 191 ALA A C 1
ATOM 1516 O O . ALA A 1 191 ? 30.280 -1.464 -29.333 1.00 83.12 191 ALA A O 1
ATOM 1517 N N . ALA A 1 192 ? 30.018 -3.355 -28.165 1.00 82.81 192 ALA A N 1
ATOM 1518 C CA . ALA A 1 192 ? 31.264 -3.215 -27.418 1.00 82.81 192 ALA A CA 1
ATOM 1519 C C . ALA A 1 192 ? 32.510 -3.276 -28.324 1.00 82.81 192 ALA A C 1
ATOM 1521 O O . ALA A 1 192 ? 33.506 -2.607 -28.042 1.00 82.81 192 ALA A O 1
ATOM 1522 N N . ARG A 1 193 ? 32.482 -4.050 -29.422 1.00 83.88 193 ARG A N 1
ATOM 1523 C CA . ARG A 1 193 ? 33.568 -4.053 -30.421 1.00 83.88 193 ARG A CA 1
ATOM 1524 C C . ARG A 1 193 ? 33.568 -2.768 -31.238 1.00 83.88 193 ARG A C 1
ATOM 1526 O O . ARG A 1 193 ? 34.639 -2.196 -31.416 1.00 83.88 193 ARG A O 1
ATOM 1533 N N . ALA A 1 194 ? 32.400 -2.299 -31.676 1.00 85.12 194 ALA A N 1
ATOM 1534 C CA . ALA A 1 194 ? 32.268 -1.035 -32.398 1.00 85.12 194 ALA A CA 1
ATOM 1535 C C . ALA A 1 194 ? 32.757 0.158 -31.551 1.00 85.12 194 ALA A C 1
ATOM 1537 O O . ALA A 1 194 ? 33.484 1.014 -32.050 1.00 85.12 194 ALA A O 1
ATOM 1538 N N . ALA A 1 195 ? 32.463 0.170 -30.246 1.00 84.31 195 ALA A N 1
ATOM 1539 C CA . ALA A 1 195 ? 32.948 1.195 -29.321 1.00 84.31 195 ALA A CA 1
ATOM 1540 C C . ALA A 1 195 ? 34.484 1.183 -29.188 1.00 84.31 195 ALA A C 1
ATOM 1542 O O . ALA A 1 195 ? 35.122 2.229 -29.275 1.00 84.31 195 ALA A O 1
ATOM 1543 N N . ARG A 1 196 ? 35.102 -0.001 -29.075 1.00 84.56 196 ARG A N 1
ATOM 1544 C CA . ARG A 1 196 ? 36.574 -0.138 -29.055 1.00 84.56 196 ARG A CA 1
ATOM 1545 C C . ARG A 1 196 ? 37.221 0.230 -30.391 1.00 84.56 196 ARG A C 1
ATOM 1547 O O . ARG A 1 196 ? 38.308 0.804 -30.414 1.00 84.56 196 ARG A O 1
ATOM 1554 N N . ALA A 1 197 ? 36.574 -0.094 -31.509 1.00 86.50 197 ALA A N 1
ATOM 1555 C CA . ALA A 1 197 ? 37.031 0.294 -32.842 1.00 86.50 197 ALA A CA 1
ATOM 1556 C C . ALA A 1 197 ? 37.034 1.823 -32.999 1.00 86.50 197 ALA A C 1
ATOM 1558 O O . ALA A 1 197 ? 38.005 2.381 -33.502 1.00 86.50 197 ALA A O 1
ATOM 1559 N N . ARG A 1 198 ? 36.015 2.508 -32.459 1.00 85.06 198 ARG A N 1
ATOM 1560 C CA . ARG A 1 198 ? 35.965 3.974 -32.383 1.00 85.06 198 ARG A CA 1
ATOM 1561 C C . ARG A 1 198 ? 37.128 4.563 -31.579 1.00 85.06 198 ARG A C 1
ATOM 1563 O O . ARG A 1 198 ? 37.726 5.533 -32.028 1.00 85.06 198 ARG A O 1
ATOM 1570 N N . GLU A 1 199 ? 37.464 3.982 -30.428 1.00 84.50 199 GLU A N 1
ATOM 1571 C CA . GLU A 1 199 ? 38.596 4.431 -29.592 1.00 84.50 199 GLU A CA 1
ATOM 1572 C C . GLU A 1 199 ? 39.961 4.209 -30.261 1.00 84.50 199 GLU A C 1
ATOM 1574 O O . GLU A 1 199 ? 40.882 5.000 -30.080 1.00 84.50 199 GLU A O 1
ATOM 1579 N N . THR A 1 200 ? 40.091 3.145 -31.056 1.00 88.19 200 THR A N 1
ATOM 1580 C CA . THR A 1 200 ? 41.338 2.768 -31.747 1.00 88.19 200 THR A CA 1
ATOM 1581 C C . THR A 1 200 ? 41.459 3.343 -33.162 1.00 88.19 200 THR A C 1
ATOM 1583 O O . THR A 1 200 ? 42.458 3.096 -33.836 1.00 88.19 200 THR A O 1
ATOM 1586 N N . GLY A 1 201 ? 40.468 4.115 -33.625 1.00 83.31 201 GLY A N 1
ATOM 1587 C CA . GLY A 1 201 ? 40.436 4.694 -34.973 1.00 83.31 201 GLY A CA 1
ATOM 1588 C C . GLY A 1 201 ? 40.212 3.676 -36.100 1.00 83.31 201 GLY A C 1
ATOM 1589 O O . GLY A 1 201 ? 40.451 3.990 -37.265 1.00 83.31 201 GLY A O 1
ATOM 1590 N N . ALA A 1 202 ? 39.775 2.457 -35.775 1.00 85.62 202 ALA A N 1
ATOM 1591 C CA . ALA A 1 202 ? 39.428 1.430 -36.751 1.00 85.62 202 ALA A CA 1
ATOM 1592 C C . ALA A 1 202 ? 38.060 1.713 -37.400 1.00 85.62 202 ALA A C 1
ATOM 1594 O O . ALA A 1 202 ? 37.222 2.412 -36.835 1.00 85.62 202 ALA A O 1
ATOM 1595 N N . SER A 1 203 ? 37.813 1.156 -38.591 1.00 82.31 203 SER A N 1
ATOM 1596 C CA . SER A 1 203 ? 36.508 1.268 -39.257 1.00 82.31 203 SER A CA 1
ATOM 1597 C C . SER A 1 203 ? 35.432 0.517 -38.465 1.00 82.31 203 SER A C 1
ATOM 1599 O O . SER A 1 203 ? 35.626 -0.636 -38.079 1.00 82.31 203 SER A O 1
ATOM 1601 N N . PHE A 1 204 ? 34.303 1.176 -38.225 1.00 85.38 204 PHE A N 1
ATOM 1602 C CA . PHE A 1 204 ? 33.118 0.610 -37.585 1.00 85.38 204 PHE A CA 1
ATOM 1603 C C . PHE A 1 204 ? 31.858 1.190 -38.237 1.00 85.38 204 PHE A C 1
ATOM 1605 O O . PHE A 1 204 ? 31.930 2.235 -38.883 1.00 85.38 204 PHE A O 1
ATOM 1612 N N . ASP A 1 205 ? 30.715 0.523 -38.063 1.00 84.44 205 ASP A N 1
ATOM 1613 C CA . ASP A 1 205 ? 29.409 1.025 -38.503 1.00 84.44 205 ASP A CA 1
ATOM 1614 C C . ASP A 1 205 ? 28.798 1.938 -37.418 1.00 84.44 205 ASP A C 1
ATOM 1616 O O . ASP A 1 205 ? 28.444 1.444 -36.340 1.00 84.44 205 ASP A O 1
ATOM 1620 N N . PRO A 1 206 ? 28.649 3.257 -37.657 1.00 83.75 206 PRO A N 1
ATOM 1621 C CA . PRO A 1 206 ? 28.049 4.177 -36.690 1.00 83.75 206 PRO A CA 1
ATOM 1622 C C . PRO A 1 206 ? 26.609 3.810 -36.319 1.00 83.75 206 PRO A C 1
ATOM 1624 O O . PRO A 1 206 ? 26.223 3.972 -35.161 1.00 83.75 206 PRO A O 1
ATOM 1627 N N . ALA A 1 207 ? 25.846 3.218 -37.247 1.00 85.06 207 ALA A N 1
ATOM 1628 C CA . ALA A 1 207 ? 24.454 2.849 -37.006 1.00 85.06 207 ALA A CA 1
ATOM 1629 C C . ALA A 1 207 ? 24.308 1.778 -35.909 1.00 85.06 207 ALA A C 1
ATOM 1631 O O . ALA A 1 207 ? 23.265 1.687 -35.263 1.00 85.06 207 ALA A O 1
ATOM 1632 N N . GLN A 1 208 ? 25.345 0.968 -35.664 1.00 80.12 208 GLN A N 1
ATOM 1633 C CA . GLN A 1 208 ? 25.351 -0.001 -34.563 1.00 80.12 208 GLN A CA 1
ATOM 1634 C C . GLN A 1 208 ? 25.406 0.683 -33.195 1.00 80.12 208 GLN A C 1
ATOM 1636 O O . GLN A 1 208 ? 24.718 0.255 -32.267 1.00 80.12 208 GLN A O 1
ATOM 1641 N N . LEU A 1 209 ? 26.210 1.744 -33.075 1.00 83.44 209 LEU A N 1
ATOM 1642 C CA . LEU A 1 209 ? 26.328 2.504 -31.835 1.00 83.44 209 LEU A CA 1
ATOM 1643 C C . LEU A 1 209 ? 25.064 3.324 -31.571 1.00 83.44 209 LEU A C 1
ATOM 1645 O O . LEU A 1 209 ? 24.600 3.339 -30.433 1.00 83.44 209 LEU A O 1
ATOM 1649 N N . ASP A 1 210 ? 24.475 3.920 -32.609 1.00 87.00 210 ASP A N 1
ATOM 1650 C CA . ASP A 1 210 ? 23.245 4.708 -32.482 1.00 87.00 210 ASP A CA 1
ATOM 1651 C C . ASP A 1 210 ? 22.059 3.845 -32.019 1.00 87.00 210 ASP A C 1
ATOM 1653 O O . ASP A 1 210 ? 21.361 4.217 -31.075 1.00 87.00 210 ASP A O 1
ATOM 1657 N N . ARG A 1 211 ? 21.885 2.641 -32.591 1.00 84.69 211 ARG A N 1
ATOM 1658 C CA . ARG A 1 211 ? 20.829 1.695 -32.168 1.00 84.69 211 ARG A CA 1
ATOM 1659 C C . ARG A 1 211 ? 20.941 1.311 -30.693 1.00 84.69 211 ARG A C 1
ATOM 1661 O O . ARG A 1 211 ? 19.943 1.275 -29.979 1.00 84.69 211 ARG A O 1
ATOM 1668 N N . ILE A 1 212 ? 22.152 1.011 -30.223 1.00 85.44 212 ILE A N 1
ATOM 1669 C CA . ILE A 1 212 ? 22.376 0.648 -28.816 1.00 85.44 212 ILE A CA 1
ATOM 1670 C C . ILE A 1 212 ? 22.190 1.864 -27.907 1.00 85.44 212 ILE A C 1
ATOM 1672 O O . ILE A 1 212 ? 21.643 1.715 -26.817 1.00 85.44 212 ILE A O 1
ATOM 1676 N N . ALA A 1 213 ? 22.609 3.055 -28.339 1.00 87.25 213 ALA A N 1
ATOM 1677 C CA . ALA A 1 213 ? 22.424 4.283 -27.575 1.00 87.25 213 ALA A CA 1
ATOM 1678 C C . ALA A 1 213 ? 20.936 4.602 -27.356 1.00 87.25 213 ALA A C 1
ATOM 1680 O O . ALA A 1 213 ? 20.554 4.948 -26.241 1.00 87.25 213 ALA A O 1
ATOM 1681 N N . GLU A 1 214 ? 20.090 4.423 -28.373 1.00 88.88 214 GLU A N 1
ATOM 1682 C CA . GLU A 1 214 ? 18.640 4.620 -28.262 1.00 88.88 214 GLU A CA 1
ATOM 1683 C C . GLU A 1 214 ? 18.001 3.651 -27.252 1.00 88.88 214 GLU A C 1
ATOM 1685 O O . GLU A 1 214 ? 17.263 4.073 -26.356 1.00 88.88 214 GLU A O 1
ATOM 1690 N N . VAL A 1 215 ? 18.351 2.362 -27.328 1.00 88.56 215 VAL A N 1
ATOM 1691 C CA . VAL A 1 215 ? 17.892 1.343 -26.368 1.00 88.56 215 VAL A CA 1
ATOM 1692 C C . VAL A 1 215 ? 18.373 1.666 -24.948 1.00 88.56 215 VAL A C 1
ATOM 1694 O O . VAL A 1 215 ? 17.607 1.574 -23.988 1.00 88.56 215 VAL A O 1
ATOM 1697 N N . MET A 1 216 ? 19.624 2.110 -24.806 1.00 88.19 216 MET A N 1
ATOM 1698 C CA . MET A 1 216 ? 20.196 2.504 -23.519 1.00 88.19 216 MET A CA 1
ATOM 1699 C C . MET A 1 216 ? 19.498 3.714 -22.906 1.00 88.19 216 MET A C 1
ATOM 1701 O O . MET A 1 216 ? 19.208 3.685 -21.713 1.00 88.19 216 MET A O 1
ATOM 1705 N N . GLN A 1 217 ? 19.159 4.732 -23.702 1.00 91.12 217 GLN A N 1
ATOM 1706 C CA . GLN A 1 217 ? 18.347 5.860 -23.234 1.00 91.12 217 GLN A CA 1
ATOM 1707 C C . GLN A 1 217 ? 16.961 5.400 -22.763 1.00 91.12 217 GLN A C 1
ATOM 1709 O O . GLN A 1 217 ? 16.421 5.940 -21.800 1.00 91.12 217 GLN A O 1
ATOM 1714 N N . GLY A 1 218 ? 16.380 4.387 -23.414 1.00 91.81 218 GLY A N 1
ATOM 1715 C CA . GLY A 1 218 ? 15.150 3.743 -22.951 1.00 91.81 218 GLY A CA 1
ATOM 1716 C C . GLY A 1 218 ? 15.294 3.138 -21.552 1.00 91.81 218 GLY A C 1
ATOM 1717 O O . GLY A 1 218 ? 14.459 3.391 -20.683 1.00 91.81 218 GLY A O 1
ATOM 1718 N N . TYR A 1 219 ? 16.374 2.392 -21.303 1.00 93.06 219 TYR A N 1
ATOM 1719 C CA . TYR A 1 219 ? 16.636 1.783 -19.993 1.00 93.06 219 TYR A CA 1
ATOM 1720 C C . TYR A 1 219 ? 17.083 2.777 -18.918 1.00 93.06 219 TYR A C 1
ATOM 1722 O O . TYR A 1 219 ? 16.792 2.555 -17.744 1.00 93.06 219 TYR A O 1
ATOM 1730 N N . GLU A 1 220 ? 17.721 3.882 -19.300 1.00 93.81 220 GLU A N 1
ATOM 1731 C CA . GLU A 1 220 ? 18.005 5.008 -18.407 1.00 93.81 220 GLU A CA 1
ATOM 1732 C C . GLU A 1 220 ? 16.703 5.687 -17.965 1.00 93.81 220 GLU A C 1
ATOM 1734 O O . GLU A 1 220 ? 16.453 5.817 -16.769 1.00 93.81 220 GLU A O 1
ATOM 1739 N N . ARG A 1 221 ? 15.782 5.970 -18.899 1.00 94.19 221 ARG A N 1
ATOM 1740 C CA . ARG A 1 221 ? 14.437 6.462 -18.548 1.00 94.19 221 ARG A CA 1
ATOM 1741 C C . ARG A 1 221 ? 13.679 5.485 -17.649 1.00 94.19 221 ARG A C 1
ATOM 1743 O O . ARG A 1 221 ? 13.027 5.917 -16.701 1.00 94.19 221 ARG A O 1
ATOM 1750 N N . LEU A 1 222 ? 13.776 4.180 -17.915 1.00 95.06 222 LEU A N 1
ATOM 1751 C CA . LEU A 1 222 ? 13.193 3.144 -17.055 1.00 95.06 222 LEU A CA 1
ATOM 1752 C C . LEU A 1 222 ? 13.811 3.166 -15.649 1.00 95.06 222 LEU A C 1
ATOM 1754 O O . LEU A 1 222 ? 13.111 2.988 -14.655 1.00 95.06 222 LEU A O 1
ATOM 1758 N N . ALA A 1 223 ? 15.124 3.382 -15.551 1.00 95.62 223 ALA A N 1
ATOM 1759 C CA . ALA A 1 223 ? 15.823 3.491 -14.280 1.00 95.62 223 ALA A CA 1
ATOM 1760 C C . ALA A 1 223 ? 15.368 4.718 -13.478 1.00 95.62 223 ALA A C 1
ATOM 1762 O O . ALA A 1 223 ? 15.070 4.575 -12.291 1.00 95.62 223 ALA A O 1
ATOM 1763 N N . ASP A 1 224 ? 15.278 5.877 -14.130 1.00 95.06 224 ASP A N 1
ATOM 1764 C CA . ASP A 1 224 ? 14.917 7.157 -13.515 1.00 95.06 224 ASP A CA 1
ATOM 1765 C C . ASP A 1 224 ? 13.447 7.212 -13.090 1.00 95.06 224 ASP A C 1
ATOM 1767 O O . ASP A 1 224 ? 13.106 7.755 -12.035 1.00 95.06 224 ASP A O 1
ATOM 1771 N N . MET A 1 225 ? 12.561 6.612 -13.888 1.00 95.06 225 MET A N 1
ATOM 1772 C CA . MET A 1 225 ? 11.128 6.571 -13.605 1.00 95.06 225 MET A CA 1
ATOM 1773 C C . MET A 1 225 ? 10.738 5.458 -12.631 1.00 95.06 225 MET A C 1
ATOM 1775 O O . MET A 1 225 ? 9.605 5.452 -12.154 1.00 95.06 225 MET A O 1
ATOM 1779 N N . ALA A 1 226 ? 11.639 4.548 -12.263 1.00 95.00 226 ALA A N 1
ATOM 1780 C CA . ALA A 1 226 ? 11.289 3.440 -11.388 1.00 95.00 226 ALA A CA 1
ATOM 1781 C C . ALA A 1 226 ? 10.776 3.922 -10.018 1.00 95.00 226 ALA A C 1
ATOM 1783 O O . ALA A 1 226 ? 11.430 4.672 -9.284 1.00 95.00 226 ALA A O 1
ATOM 1784 N N . TYR A 1 227 ? 9.583 3.467 -9.642 1.00 95.56 227 TYR A N 1
ATOM 1785 C CA . TYR A 1 227 ? 9.084 3.556 -8.269 1.00 95.56 227 TYR A CA 1
ATOM 1786 C C . TYR A 1 227 ? 9.516 2.340 -7.440 1.00 95.56 227 TYR A C 1
ATOM 1788 O O . TYR A 1 227 ? 9.787 2.460 -6.244 1.00 95.56 227 TYR A O 1
ATOM 1796 N N . LEU A 1 228 ? 9.588 1.168 -8.082 1.00 95.12 228 LEU A N 1
ATOM 1797 C CA . LEU A 1 228 ? 9.950 -0.101 -7.453 1.00 95.12 228 LEU A CA 1
ATOM 1798 C C . LEU A 1 228 ? 11.426 -0.416 -7.691 1.00 95.12 228 LEU A C 1
ATOM 1800 O O . LEU A 1 228 ? 11.877 -0.484 -8.834 1.00 95.12 228 LEU A O 1
ATOM 1804 N N . LEU A 1 229 ? 12.161 -0.710 -6.620 1.00 95.25 229 LEU A N 1
ATOM 1805 C CA . LEU A 1 229 ? 13.441 -1.398 -6.744 1.00 95.25 229 LEU A CA 1
ATOM 1806 C C . LEU A 1 229 ? 13.158 -2.898 -6.644 1.00 95.25 229 LEU A C 1
ATOM 1808 O O . LEU A 1 229 ? 12.847 -3.417 -5.572 1.00 95.25 229 LEU A O 1
ATOM 1812 N N . ALA A 1 230 ? 13.177 -3.570 -7.792 1.00 94.88 230 ALA A N 1
ATOM 1813 C CA . ALA A 1 230 ? 12.685 -4.935 -7.958 1.00 94.88 230 ALA A CA 1
ATOM 1814 C C . ALA A 1 230 ? 13.802 -5.995 -7.989 1.00 94.88 230 ALA A C 1
ATOM 1816 O O . ALA A 1 230 ? 13.516 -7.182 -7.830 1.00 94.88 230 ALA A O 1
ATOM 1817 N N . VAL A 1 231 ? 15.060 -5.579 -8.178 1.00 94.62 231 VAL A N 1
ATOM 1818 C CA . VAL A 1 231 ? 16.210 -6.474 -8.372 1.00 94.62 231 VAL A CA 1
ATOM 1819 C C . VAL A 1 231 ? 17.123 -6.442 -7.139 1.00 94.62 231 VAL A C 1
ATOM 1821 O O . VAL A 1 231 ? 17.898 -5.493 -6.982 1.00 94.62 231 VAL A O 1
ATOM 1824 N N . PRO A 1 232 ? 17.056 -7.445 -6.245 1.00 93.19 232 PRO A N 1
ATOM 1825 C CA . PRO A 1 232 ? 17.913 -7.506 -5.066 1.00 93.19 232 PRO A CA 1
ATOM 1826 C C . PRO A 1 232 ? 19.363 -7.821 -5.443 1.00 93.19 232 PRO A C 1
ATOM 1828 O O . PRO A 1 232 ? 19.622 -8.648 -6.315 1.00 93.19 232 PRO A O 1
ATOM 1831 N N . GLN A 1 233 ? 20.309 -7.216 -4.732 1.00 87.06 233 GLN A N 1
ATOM 1832 C CA . GLN A 1 233 ? 21.735 -7.489 -4.875 1.00 87.06 233 GLN A CA 1
ATOM 1833 C C . GLN A 1 233 ? 22.228 -8.446 -3.774 1.00 87.06 233 GLN A C 1
ATOM 1835 O O . GLN A 1 233 ? 21.669 -8.482 -2.671 1.00 87.06 233 GLN A O 1
ATOM 1840 N N . PRO A 1 234 ? 23.292 -9.225 -4.037 1.00 75.88 234 PRO A N 1
ATOM 1841 C CA . PRO A 1 234 ? 23.910 -10.087 -3.029 1.00 75.88 234 PRO A CA 1
ATOM 1842 C C . PRO A 1 234 ? 24.706 -9.302 -1.966 1.00 75.88 234 PRO A C 1
ATOM 1844 O O . PRO A 1 234 ? 25.060 -9.867 -0.935 1.00 75.88 234 PRO A O 1
ATOM 1847 N N . SER A 1 235 ? 24.989 -8.016 -2.203 1.00 65.94 235 SER A N 1
ATOM 1848 C CA . SER A 1 235 ? 25.964 -7.197 -1.461 1.00 65.94 235 SER A CA 1
ATOM 1849 C C . SER A 1 235 ? 25.536 -6.754 -0.053 1.00 65.94 235 SER A C 1
ATOM 1851 O O . SER A 1 235 ? 26.328 -6.130 0.649 1.00 65.94 235 SER A O 1
ATOM 1853 N N . GLY A 1 236 ? 24.315 -7.064 0.390 1.00 61.97 236 GLY A N 1
ATOM 1854 C CA . GLY A 1 236 ? 23.860 -6.783 1.754 1.00 61.97 236 GLY A CA 1
ATOM 1855 C C . GLY A 1 236 ? 22.344 -6.586 1.881 1.00 61.97 236 GLY A C 1
ATOM 1856 O O . GLY A 1 236 ? 21.638 -6.502 0.874 1.00 61.97 236 GLY A O 1
ATOM 1857 N N . PRO A 1 237 ? 21.803 -6.533 3.112 1.00 60.03 237 PRO A N 1
ATOM 1858 C CA . PRO A 1 237 ? 20.383 -6.287 3.345 1.00 60.03 237 PRO A CA 1
ATOM 1859 C C . PRO A 1 237 ? 19.997 -4.885 2.857 1.00 60.03 237 PRO A C 1
ATOM 1861 O O . PRO A 1 237 ? 20.551 -3.896 3.326 1.00 60.03 237 PRO A O 1
ATOM 1864 N N . GLY A 1 238 ? 19.035 -4.795 1.937 1.00 66.50 238 GLY A N 1
ATOM 1865 C CA . GLY A 1 238 ? 18.514 -3.507 1.456 1.00 66.50 238 GLY A CA 1
ATOM 1866 C C . GLY A 1 238 ? 19.218 -2.916 0.230 1.00 66.50 238 GLY A C 1
ATOM 1867 O O . GLY A 1 238 ? 18.761 -1.891 -0.263 1.00 66.50 238 GLY A O 1
ATOM 1868 N N . ASP A 1 239 ? 20.235 -3.582 -0.325 1.00 84.56 239 ASP A N 1
ATOM 1869 C CA . ASP A 1 239 ? 20.799 -3.219 -1.632 1.00 84.56 239 ASP A CA 1
ATOM 1870 C C . ASP A 1 239 ? 19.902 -3.780 -2.750 1.00 84.56 239 ASP A C 1
ATOM 1872 O O . ASP A 1 239 ? 19.898 -4.980 -3.039 1.00 84.56 239 ASP A O 1
ATOM 1876 N N . TRP A 1 240 ? 19.050 -2.922 -3.309 1.00 92.00 240 TRP A N 1
ATOM 1877 C CA . TRP A 1 240 ? 18.120 -3.246 -4.390 1.00 92.00 240 TRP A CA 1
ATOM 1878 C C . TRP A 1 240 ? 18.266 -2.223 -5.504 1.00 92.00 240 TRP A C 1
ATOM 1880 O O . TRP A 1 240 ? 18.544 -1.052 -5.258 1.00 92.00 240 TRP A O 1
ATOM 1890 N N . ARG A 1 241 ? 18.022 -2.662 -6.734 1.00 93.44 241 ARG A N 1
ATOM 1891 C CA . ARG A 1 241 ? 18.080 -1.822 -7.929 1.00 93.44 241 ARG A CA 1
ATOM 1892 C C . ARG A 1 241 ? 16.770 -1.855 -8.688 1.00 93.44 241 ARG A C 1
ATOM 1894 O O . ARG A 1 241 ? 15.990 -2.808 -8.576 1.00 93.44 241 ARG A O 1
ATOM 1901 N N . SER A 1 242 ? 16.535 -0.809 -9.470 1.00 96.19 242 SER A N 1
ATOM 1902 C CA . SER A 1 242 ? 15.476 -0.837 -10.473 1.00 96.19 242 SER A CA 1
ATOM 1903 C C . SER A 1 242 ? 15.847 -1.793 -11.608 1.00 96.19 242 SER A C 1
ATOM 1905 O O . SER A 1 242 ? 17.017 -2.147 -11.792 1.00 96.19 242 SER A O 1
ATOM 1907 N N . VAL A 1 243 ? 14.847 -2.218 -12.383 1.00 95.88 243 VAL A N 1
ATOM 1908 C CA . VAL A 1 243 ? 15.087 -3.065 -13.558 1.00 95.88 243 VAL A CA 1
ATOM 1909 C C . VAL A 1 243 ? 15.985 -2.349 -14.573 1.00 95.88 243 VAL A C 1
ATOM 1911 O O . VAL A 1 243 ? 16.953 -2.946 -15.036 1.00 95.88 243 VAL A O 1
ATOM 1914 N N . GLY A 1 244 ? 15.744 -1.059 -14.835 1.00 94.62 244 GLY A N 1
ATOM 1915 C CA . GLY A 1 244 ? 16.586 -0.251 -15.726 1.00 94.62 244 GLY A CA 1
ATOM 1916 C C . GLY A 1 244 ? 18.055 -0.225 -15.293 1.00 94.62 244 GLY A C 1
ATOM 1917 O O . GLY A 1 244 ? 18.934 -0.553 -16.087 1.00 94.62 244 GLY A O 1
ATOM 1918 N N . GLN A 1 245 ? 18.335 0.035 -14.009 1.00 93.75 245 GLN A N 1
ATOM 1919 C CA . GLN A 1 245 ? 19.708 0.016 -13.478 1.00 93.75 245 GLN A CA 1
ATOM 1920 C C . GLN A 1 245 ? 20.376 -1.358 -13.624 1.00 93.75 245 GLN A C 1
ATOM 1922 O O . GLN A 1 245 ? 21.555 -1.442 -13.973 1.00 93.75 245 GLN A O 1
ATOM 1927 N N . ALA A 1 246 ? 19.637 -2.441 -13.361 1.00 93.19 246 ALA A N 1
ATOM 1928 C CA . ALA A 1 246 ? 20.154 -3.800 -13.503 1.00 93.19 246 ALA A CA 1
ATOM 1929 C C . ALA A 1 246 ? 20.485 -4.141 -14.968 1.00 93.19 246 ALA A C 1
ATOM 1931 O O . ALA A 1 246 ? 21.509 -4.773 -15.234 1.00 93.19 246 ALA A O 1
ATOM 1932 N N . ILE A 1 247 ? 19.671 -3.677 -15.922 1.00 92.44 247 ILE A N 1
ATOM 1933 C CA . ILE A 1 247 ? 19.945 -3.833 -17.356 1.00 92.44 247 ILE A CA 1
ATOM 1934 C C . ILE A 1 247 ? 21.163 -3.003 -17.762 1.00 92.44 247 ILE A C 1
ATOM 1936 O O . ILE A 1 247 ? 22.064 -3.534 -18.405 1.00 92.44 247 ILE A O 1
ATOM 1940 N N . MET A 1 248 ? 21.264 -1.742 -17.341 1.00 89.44 248 MET A N 1
ATOM 1941 C CA . MET A 1 248 ? 22.419 -0.898 -17.676 1.00 89.44 248 MET A CA 1
ATOM 1942 C C . MET A 1 248 ? 23.738 -1.491 -17.159 1.00 89.44 248 MET A C 1
ATOM 1944 O O . MET A 1 248 ? 24.759 -1.442 -17.845 1.00 89.44 248 MET A O 1
ATOM 1948 N N . GLN A 1 249 ? 23.728 -2.122 -15.980 1.00 85.44 249 GLN A N 1
ATOM 1949 C CA . GLN A 1 249 ? 24.925 -2.761 -15.431 1.00 85.44 249 GLN A CA 1
ATOM 1950 C C . GLN A 1 249 ? 25.311 -4.068 -16.151 1.00 85.44 249 GLN A C 1
ATOM 1952 O O . GLN A 1 249 ? 26.474 -4.482 -16.087 1.00 85.44 249 GLN A O 1
ATOM 1957 N N . SER A 1 250 ? 24.377 -4.705 -16.867 1.00 81.56 250 SER A N 1
ATOM 1958 C CA . SER A 1 250 ? 24.619 -5.963 -17.593 1.00 81.56 250 SER A CA 1
ATOM 1959 C C . SER A 1 250 ? 25.738 -5.859 -18.634 1.00 81.56 250 SER A C 1
ATOM 1961 O O . SER A 1 250 ? 26.444 -6.839 -18.882 1.00 81.56 250 SER A O 1
ATOM 1963 N N . ILE A 1 251 ? 25.962 -4.656 -19.177 1.00 73.94 251 ILE A N 1
ATOM 1964 C CA . ILE A 1 251 ? 27.037 -4.357 -20.133 1.00 73.94 251 ILE A CA 1
ATOM 1965 C C . ILE A 1 251 ? 28.408 -4.592 -19.496 1.00 73.94 251 ILE A C 1
ATOM 1967 O O . ILE A 1 251 ? 29.296 -5.186 -20.108 1.00 73.94 251 ILE A O 1
ATOM 1971 N N . VAL A 1 252 ? 28.574 -4.160 -18.245 1.00 72.56 252 VAL A N 1
ATOM 1972 C CA . VAL A 1 252 ? 29.822 -4.332 -17.490 1.00 72.56 252 VAL A CA 1
ATOM 1973 C C . VAL A 1 252 ? 29.923 -5.758 -16.943 1.00 72.56 252 VAL A C 1
ATOM 1975 O O . VAL A 1 252 ? 30.991 -6.367 -16.991 1.00 72.56 252 VAL A O 1
ATOM 1978 N N . ALA A 1 253 ? 28.805 -6.311 -16.463 1.00 68.81 253 ALA A N 1
ATOM 1979 C CA . ALA A 1 253 ? 28.735 -7.624 -15.821 1.00 68.81 253 ALA A CA 1
ATOM 1980 C C . ALA A 1 253 ? 28.713 -8.825 -16.796 1.00 68.81 253 ALA A C 1
ATOM 1982 O O . ALA A 1 253 ? 28.802 -9.965 -16.346 1.00 68.81 253 ALA A O 1
ATOM 1983 N N . ARG A 1 254 ? 28.645 -8.585 -18.116 1.00 69.19 254 ARG A N 1
ATOM 1984 C CA . ARG A 1 254 ? 28.558 -9.596 -19.193 1.00 69.19 254 ARG A CA 1
ATOM 1985 C C . ARG A 1 254 ? 27.345 -10.530 -19.086 1.00 69.19 254 ARG A C 1
ATOM 1987 O O . ARG A 1 254 ? 27.468 -11.736 -19.292 1.00 69.19 254 ARG A O 1
ATOM 1994 N N . GLY A 1 255 ? 26.177 -9.969 -18.792 1.00 83.00 255 GLY A N 1
ATOM 1995 C CA . GLY A 1 255 ? 24.916 -10.711 -18.805 1.00 83.00 255 GLY A CA 1
ATOM 1996 C C . GLY A 1 255 ? 23.808 -9.991 -18.053 1.00 83.00 255 GLY A C 1
ATOM 1997 O O . GLY A 1 255 ? 24.065 -9.285 -17.076 1.00 83.00 255 GLY A O 1
ATOM 1998 N N . ILE A 1 256 ? 22.571 -10.157 -18.520 1.00 89.75 256 ILE A N 1
ATOM 1999 C CA . ILE A 1 256 ? 21.396 -9.571 -17.863 1.00 89.75 256 ILE A CA 1
ATOM 2000 C C . ILE A 1 256 ? 21.058 -10.388 -16.615 1.00 89.75 256 ILE A C 1
ATOM 2002 O O . ILE A 1 256 ? 21.050 -11.622 -16.655 1.00 89.75 256 ILE A O 1
ATOM 2006 N N . ASP A 1 257 ? 20.742 -9.697 -15.518 1.00 91.62 257 ASP A N 1
ATOM 2007 C CA . ASP A 1 257 ? 20.373 -10.332 -14.255 1.00 91.62 257 ASP A CA 1
ATOM 2008 C C . ASP A 1 257 ? 19.195 -11.318 -14.450 1.00 91.62 257 ASP A C 1
ATOM 2010 O O . ASP A 1 257 ? 18.170 -10.950 -15.038 1.00 91.62 257 ASP A O 1
ATOM 2014 N N . PRO A 1 258 ? 19.288 -12.569 -13.956 1.00 93.62 258 PRO A N 1
ATOM 2015 C CA . PRO A 1 258 ? 18.203 -13.543 -14.056 1.00 93.62 258 PRO A CA 1
ATOM 2016 C C . PRO A 1 258 ? 16.861 -13.053 -13.497 1.00 93.62 258 PRO A C 1
ATOM 2018 O O . PRO A 1 258 ? 15.812 -13.443 -14.005 1.00 93.62 258 PRO A O 1
ATOM 2021 N N . VAL A 1 259 ? 16.873 -12.197 -12.469 1.00 95.25 259 VAL A N 1
ATOM 2022 C CA . VAL A 1 259 ? 15.664 -11.601 -11.886 1.00 95.25 259 VAL A CA 1
ATOM 2023 C C . VAL A 1 259 ? 14.956 -10.714 -12.911 1.00 95.25 259 VAL A C 1
ATOM 2025 O O . VAL A 1 259 ? 13.736 -10.791 -13.031 1.00 95.25 259 VAL A O 1
ATOM 2028 N N . VAL A 1 260 ? 15.702 -9.939 -13.705 1.00 96.25 260 VAL A N 1
ATOM 2029 C CA . VAL A 1 260 ? 15.139 -9.109 -14.784 1.00 96.25 260 VAL A CA 1
ATOM 2030 C C . VAL A 1 260 ? 14.476 -9.982 -15.850 1.00 96.25 260 VAL A C 1
ATOM 2032 O O . VAL A 1 260 ? 13.334 -9.727 -16.225 1.00 96.25 260 VAL A O 1
ATOM 2035 N N . LYS A 1 261 ? 15.138 -11.067 -16.277 1.00 96.06 261 LYS A N 1
ATOM 2036 C CA . LYS A 1 261 ? 14.570 -12.014 -17.257 1.00 96.06 261 LYS A CA 1
ATOM 2037 C C . LYS A 1 261 ? 13.278 -12.667 -16.749 1.00 96.06 261 LYS A C 1
ATOM 2039 O O . LYS A 1 261 ? 12.337 -12.861 -17.519 1.00 96.06 261 LYS A O 1
ATOM 2044 N N . LEU A 1 262 ? 13.217 -12.983 -15.452 1.00 96.81 262 LEU A N 1
ATOM 2045 C CA . LEU A 1 262 ? 12.018 -13.526 -14.809 1.00 96.81 262 LEU A CA 1
ATOM 2046 C C . LEU A 1 262 ? 10.880 -12.500 -14.751 1.00 96.81 262 LEU A C 1
ATOM 2048 O O . LEU A 1 262 ? 9.742 -12.877 -15.006 1.00 96.81 262 LEU A O 1
ATOM 2052 N N . TYR A 1 263 ? 11.163 -11.223 -14.474 1.00 96.56 263 TYR A N 1
ATOM 2053 C CA . TYR A 1 263 ? 10.152 -10.160 -14.539 1.00 96.56 263 TYR A CA 1
ATOM 2054 C C . TYR A 1 263 ? 9.610 -9.942 -15.955 1.00 96.56 263 TYR A C 1
ATOM 2056 O O . TYR A 1 263 ? 8.404 -9.767 -16.109 1.00 96.56 263 TYR A O 1
ATOM 2064 N N . ALA A 1 264 ? 10.467 -10.006 -16.977 1.00 96.31 264 ALA A N 1
ATOM 2065 C CA . ALA A 1 264 ? 10.033 -9.922 -18.369 1.00 96.31 264 ALA A CA 1
ATOM 2066 C C . ALA A 1 264 ? 9.101 -11.085 -18.736 1.00 96.31 264 ALA A C 1
ATOM 2068 O O . ALA A 1 264 ? 7.945 -10.865 -19.084 1.00 96.31 264 ALA A O 1
ATOM 2069 N N . SER A 1 265 ? 9.542 -12.323 -18.476 1.00 95.69 265 SER A N 1
ATOM 2070 C CA . SER A 1 265 ? 8.731 -13.531 -18.709 1.00 95.69 265 SER A CA 1
ATOM 2071 C C . SER A 1 265 ? 7.404 -13.514 -17.936 1.00 95.69 265 SER A C 1
ATOM 2073 O O . SER A 1 265 ? 6.392 -14.040 -18.402 1.00 95.69 265 SER A O 1
ATOM 2075 N N . LEU A 1 266 ? 7.404 -12.930 -16.733 1.00 95.06 266 LEU A N 1
ATOM 2076 C CA . LEU A 1 266 ? 6.212 -12.760 -15.907 1.00 95.06 266 LEU A CA 1
ATOM 2077 C C . LEU A 1 266 ? 5.207 -11.806 -16.566 1.00 95.06 266 LEU A C 1
ATOM 2079 O O . LEU A 1 266 ? 4.018 -12.124 -16.609 1.00 95.06 266 LEU A O 1
ATOM 2083 N N . GLY A 1 267 ? 5.679 -10.669 -17.086 1.00 94.44 267 GLY A N 1
ATOM 2084 C CA . GLY A 1 267 ? 4.854 -9.694 -17.798 1.00 94.44 267 GLY A CA 1
ATOM 2085 C C . GLY A 1 267 ? 4.287 -10.239 -19.106 1.00 94.44 267 GLY A C 1
ATOM 2086 O O . GLY A 1 267 ? 3.086 -10.109 -19.353 1.00 94.44 267 GLY A O 1
ATOM 2087 N N . ASP A 1 268 ? 5.112 -10.933 -19.890 1.00 94.38 268 ASP A N 1
ATOM 2088 C CA . ASP A 1 268 ? 4.699 -11.558 -21.152 1.00 94.38 268 ASP A CA 1
ATOM 2089 C C . ASP A 1 268 ? 3.632 -12.642 -20.901 1.00 94.38 268 ASP A C 1
ATOM 2091 O O . ASP A 1 268 ? 2.572 -12.657 -21.533 1.00 94.38 268 ASP A O 1
ATOM 2095 N N . GLY A 1 269 ? 3.853 -13.506 -19.899 1.00 93.06 269 GLY A N 1
ATOM 2096 C CA . GLY A 1 269 ? 2.891 -14.534 -19.492 1.00 93.06 269 GLY A CA 1
ATOM 2097 C C . GLY A 1 269 ? 1.571 -13.959 -18.969 1.00 93.06 269 GLY A C 1
ATOM 2098 O O . GLY A 1 269 ? 0.507 -14.528 -19.229 1.00 93.06 269 GLY A O 1
ATOM 2099 N N . TYR A 1 270 ? 1.627 -12.817 -18.274 1.00 93.31 270 TYR A N 1
ATOM 2100 C CA . TYR A 1 270 ? 0.444 -12.091 -17.814 1.00 93.31 270 TYR A CA 1
ATOM 2101 C C . TYR A 1 270 ? -0.373 -11.524 -18.981 1.00 93.31 270 TYR A C 1
ATOM 2103 O O . TYR A 1 270 ? -1.582 -11.756 -19.039 1.00 93.31 270 TYR A O 1
ATOM 2111 N N . ARG A 1 271 ? 0.275 -10.833 -19.934 1.00 91.75 271 ARG A N 1
ATOM 2112 C CA . ARG A 1 271 ? -0.389 -10.276 -21.129 1.00 91.75 271 ARG A CA 1
ATOM 2113 C C . ARG A 1 271 ? -1.020 -11.358 -21.998 1.00 91.75 271 ARG A C 1
ATOM 2115 O O . ARG A 1 271 ? -2.145 -11.190 -22.454 1.00 91.75 271 ARG A O 1
ATOM 2122 N N . ALA A 1 272 ? -0.334 -12.487 -22.168 1.00 91.81 272 ALA A N 1
ATOM 2123 C CA . ALA A 1 272 ? -0.836 -13.623 -22.934 1.00 91.81 272 ALA A CA 1
ATOM 2124 C C . ALA A 1 272 ? -1.990 -14.382 -22.244 1.00 91.81 272 ALA A C 1
ATOM 2126 O O . ALA A 1 272 ? -2.549 -15.308 -22.830 1.00 91.81 272 ALA A O 1
ATOM 2127 N N . GLY A 1 273 ? -2.325 -14.061 -20.986 1.00 89.69 273 GLY A N 1
ATOM 2128 C CA . GLY A 1 273 ? -3.320 -14.802 -20.204 1.00 89.69 273 GLY A CA 1
ATOM 2129 C C . GLY A 1 273 ? -2.902 -16.243 -19.879 1.00 89.69 273 GLY A C 1
ATOM 2130 O O . GLY A 1 273 ? -3.739 -17.065 -19.500 1.00 89.69 273 GLY A O 1
ATOM 2131 N N . ASN A 1 274 ? -1.614 -16.581 -20.017 1.00 90.56 274 ASN A N 1
ATOM 2132 C CA . ASN A 1 274 ? -1.113 -17.932 -19.790 1.00 90.56 274 ASN A CA 1
ATOM 2133 C C . ASN A 1 274 ? -0.879 -18.173 -18.293 1.00 90.56 274 ASN A C 1
ATOM 2135 O O . ASN A 1 274 ? 0.207 -17.939 -17.756 1.00 90.56 274 ASN A O 1
ATOM 2139 N N . ARG A 1 275 ? -1.910 -18.692 -17.622 1.00 87.88 275 ARG A N 1
ATOM 2140 C CA . ARG A 1 275 ? -1.903 -18.964 -16.179 1.00 87.88 275 ARG A CA 1
ATOM 2141 C C . ARG A 1 275 ? -0.725 -19.826 -15.721 1.00 87.88 275 ARG A C 1
ATOM 2143 O O . ARG A 1 275 ? -0.076 -19.480 -14.740 1.00 87.88 275 ARG A O 1
ATOM 2150 N N . ALA A 1 276 ? -0.459 -20.938 -16.406 1.00 89.75 276 ALA A N 1
ATOM 2151 C CA . ALA A 1 276 ? 0.584 -21.876 -15.992 1.00 89.75 276 ALA A CA 1
ATOM 2152 C C . ALA A 1 276 ? 1.980 -21.242 -16.093 1.00 89.75 276 ALA A C 1
ATOM 2154 O O . ALA A 1 276 ? 2.797 -21.394 -15.184 1.00 89.75 276 ALA A O 1
ATOM 2155 N N . ALA A 1 277 ? 2.233 -20.483 -17.165 1.00 91.00 277 ALA A N 1
ATOM 2156 C CA . ALA A 1 277 ? 3.483 -19.748 -17.332 1.00 91.00 277 ALA A CA 1
ATOM 2157 C C . ALA A 1 277 ? 3.632 -18.624 -16.295 1.00 91.00 277 ALA A C 1
ATOM 2159 O O . ALA A 1 277 ? 4.717 -18.456 -15.735 1.00 91.00 277 ALA A O 1
ATOM 2160 N N . PHE A 1 278 ? 2.552 -17.892 -16.006 1.00 92.12 278 PHE A N 1
ATOM 2161 C CA . PHE A 1 278 ? 2.545 -16.823 -15.009 1.00 92.12 278 PHE A CA 1
ATOM 2162 C C . PHE A 1 278 ? 2.831 -17.359 -13.601 1.00 92.12 278 PHE A C 1
ATOM 2164 O O . PHE A 1 278 ? 3.823 -16.966 -12.990 1.00 92.12 278 PHE A O 1
ATOM 2171 N N . GLU A 1 279 ? 2.020 -18.300 -13.105 1.00 91.44 279 GLU A N 1
ATOM 2172 C CA . GLU A 1 279 ? 2.168 -18.864 -11.755 1.00 91.44 279 GLU A CA 1
ATOM 2173 C C . GLU A 1 279 ? 3.538 -19.546 -11.584 1.00 91.44 279 GLU A C 1
ATOM 2175 O O . GLU A 1 279 ? 4.254 -19.265 -10.622 1.00 91.44 279 GLU A O 1
ATOM 2180 N N . GLY A 1 280 ? 3.975 -20.339 -12.571 1.00 93.75 280 GLY A N 1
ATOM 2181 C CA . GLY A 1 280 ? 5.295 -20.975 -12.540 1.00 93.75 280 GLY A CA 1
ATOM 2182 C C . GLY A 1 280 ? 6.468 -19.985 -12.595 1.00 93.75 280 GLY A C 1
ATOM 2183 O O . GLY A 1 280 ? 7.567 -20.291 -12.132 1.00 93.75 280 GLY A O 1
ATOM 2184 N N . THR A 1 281 ? 6.274 -18.785 -13.147 1.00 96.00 281 THR A N 1
ATOM 2185 C CA . THR A 1 281 ? 7.307 -17.735 -13.152 1.00 96.00 281 THR A CA 1
ATOM 2186 C C . THR A 1 281 ? 7.313 -16.939 -11.853 1.00 96.00 281 THR A C 1
ATOM 2188 O O . THR A 1 281 ? 8.396 -16.625 -11.363 1.00 96.00 281 THR A O 1
ATOM 2191 N N . VAL A 1 282 ? 6.146 -16.696 -11.241 1.00 95.44 282 VAL A N 1
ATOM 2192 C CA . VAL A 1 282 ? 6.041 -16.119 -9.889 1.00 95.44 282 VAL A CA 1
ATOM 2193 C C . VAL A 1 282 ? 6.821 -16.961 -8.881 1.00 95.44 282 VAL A C 1
ATOM 2195 O O . VAL A 1 282 ? 7.635 -16.412 -8.138 1.00 95.44 282 VAL A O 1
ATOM 2198 N N . ASP A 1 283 ? 6.620 -18.281 -8.879 1.00 94.12 283 ASP A N 1
ATOM 2199 C CA . ASP A 1 283 ? 7.296 -19.173 -7.931 1.00 94.12 283 ASP A CA 1
ATOM 2200 C C . ASP A 1 283 ? 8.820 -19.145 -8.130 1.00 94.12 283 ASP A C 1
ATOM 2202 O O . ASP A 1 283 ? 9.567 -18.901 -7.181 1.00 94.12 283 ASP A O 1
ATOM 2206 N N . ARG A 1 284 ? 9.290 -19.256 -9.383 1.00 96.44 284 ARG A N 1
ATOM 2207 C CA . ARG A 1 284 ? 10.724 -19.154 -9.717 1.00 96.44 284 ARG A CA 1
ATOM 2208 C C . ARG A 1 284 ? 11.336 -17.813 -9.313 1.00 96.44 284 ARG A C 1
ATOM 2210 O O . ARG A 1 284 ? 12.476 -17.776 -8.851 1.00 96.44 284 ARG A O 1
ATOM 2217 N N . LEU A 1 285 ? 10.600 -16.716 -9.486 1.00 96.12 285 LEU A N 1
ATOM 2218 C CA . LEU A 1 285 ? 11.039 -15.378 -9.097 1.00 96.12 285 LEU A CA 1
ATOM 2219 C C . LEU A 1 285 ? 11.165 -15.246 -7.577 1.00 96.12 285 LEU A C 1
ATOM 2221 O O . LEU A 1 285 ? 12.194 -14.776 -7.091 1.00 96.12 285 LEU A O 1
ATOM 2225 N N . ILE A 1 286 ? 10.165 -15.703 -6.820 1.00 94.81 286 ILE A N 1
ATOM 2226 C CA . ILE A 1 286 ? 10.205 -15.690 -5.352 1.00 94.81 286 ILE A CA 1
ATOM 2227 C C . ILE A 1 286 ? 11.357 -16.557 -4.839 1.00 94.81 286 ILE A C 1
ATOM 2229 O O . ILE A 1 286 ? 12.102 -16.105 -3.969 1.00 94.81 286 ILE A O 1
ATOM 2233 N N . ASP A 1 287 ? 11.546 -17.754 -5.395 1.00 95.25 287 ASP A N 1
ATOM 2234 C CA . ASP A 1 287 ? 12.640 -18.651 -5.017 1.00 95.25 287 ASP A CA 1
ATOM 2235 C C . ASP A 1 287 ? 14.006 -18.027 -5.312 1.00 95.25 287 ASP A C 1
ATOM 2237 O O . ASP A 1 287 ? 14.912 -18.072 -4.474 1.00 95.25 287 ASP A O 1
ATOM 2241 N N . ARG A 1 288 ? 14.153 -17.371 -6.471 1.00 95.06 288 ARG A N 1
ATOM 2242 C CA . ARG A 1 288 ? 15.394 -16.678 -6.824 1.00 95.06 288 ARG A CA 1
ATOM 2243 C C . ARG A 1 288 ? 15.683 -15.517 -5.877 1.00 95.06 288 ARG A C 1
ATOM 2245 O O . ARG A 1 288 ? 16.814 -15.385 -5.411 1.00 95.06 288 ARG A O 1
ATOM 2252 N N . ILE A 1 289 ? 14.681 -14.705 -5.549 1.00 93.88 289 ILE A N 1
ATOM 2253 C CA . ILE A 1 289 ? 14.849 -13.611 -4.586 1.00 93.88 289 ILE A CA 1
ATOM 2254 C C . ILE A 1 289 ? 15.121 -14.166 -3.178 1.00 93.88 289 ILE A C 1
ATOM 2256 O O . ILE A 1 289 ? 15.927 -13.596 -2.448 1.00 93.88 289 ILE A O 1
ATOM 2260 N N . ALA A 1 290 ? 14.535 -15.304 -2.797 1.00 93.06 290 ALA A N 1
ATOM 2261 C CA . ALA A 1 290 ? 14.791 -15.946 -1.508 1.00 93.06 290 ALA A CA 1
ATOM 2262 C C . ALA A 1 290 ? 16.239 -16.430 -1.353 1.00 93.06 290 ALA A C 1
ATOM 2264 O O . ALA A 1 290 ? 16.768 -16.379 -0.243 1.00 93.06 290 ALA A O 1
ATOM 2265 N N . GLN A 1 291 ? 16.891 -16.843 -2.445 1.00 92.06 291 GLN A N 1
ATOM 2266 C CA . GLN A 1 291 ? 18.322 -17.174 -2.448 1.00 92.06 291 GLN A CA 1
ATOM 2267 C C . GLN A 1 291 ? 19.204 -15.943 -2.201 1.00 92.06 291 GLN A C 1
ATOM 2269 O O . GLN A 1 291 ? 20.234 -16.057 -1.544 1.00 92.06 291 GLN A O 1
ATOM 2274 N N . LEU A 1 292 ? 18.804 -14.776 -2.716 1.00 90.81 292 LEU A N 1
ATOM 2275 C CA . LEU A 1 292 ? 19.571 -13.531 -2.604 1.00 90.81 292 LEU A CA 1
ATOM 2276 C C . LEU A 1 292 ? 19.293 -12.790 -1.285 1.00 90.81 292 LEU A C 1
ATOM 2278 O O . LEU A 1 292 ? 20.205 -12.241 -0.678 1.00 90.81 292 LEU A O 1
ATOM 2282 N N . GLN A 1 293 ? 18.035 -12.766 -0.835 1.00 89.31 293 GLN A N 1
ATOM 2283 C CA . GLN A 1 293 ? 17.544 -11.961 0.292 1.00 89.31 293 GLN A CA 1
ATOM 2284 C C . GLN A 1 293 ? 16.522 -12.739 1.154 1.00 89.31 293 GLN A C 1
ATOM 2286 O O . GLN A 1 293 ? 15.347 -12.359 1.241 1.00 89.31 293 GLN A O 1
ATOM 2291 N N . PRO A 1 294 ? 16.932 -13.810 1.861 1.00 89.31 294 PRO A N 1
ATOM 2292 C CA . PRO A 1 294 ? 16.011 -14.701 2.578 1.00 89.31 294 PRO A CA 1
ATOM 2293 C C . PRO A 1 294 ? 15.192 -13.989 3.667 1.00 89.31 294 PRO A C 1
ATOM 2295 O O . PRO A 1 294 ? 14.011 -14.289 3.862 1.00 89.31 294 PRO A O 1
ATOM 2298 N N . THR A 1 295 ? 15.790 -13.025 4.373 1.00 87.50 295 THR A N 1
ATOM 2299 C CA . THR A 1 295 ? 15.104 -12.236 5.411 1.00 87.50 295 THR A CA 1
ATOM 2300 C C . THR A 1 295 ? 14.048 -11.307 4.810 1.00 87.50 295 THR A C 1
ATOM 2302 O O . THR A 1 295 ? 12.945 -11.211 5.352 1.00 87.50 295 THR A O 1
ATOM 2305 N N . GLY A 1 296 ? 14.347 -10.676 3.667 1.00 86.56 296 GLY A N 1
ATOM 2306 C CA . GLY A 1 296 ? 13.417 -9.793 2.958 1.00 86.56 296 GLY A CA 1
ATOM 2307 C C . GLY A 1 296 ? 12.150 -10.527 2.516 1.00 86.56 296 GLY A C 1
ATOM 2308 O O . GLY A 1 296 ? 11.043 -10.054 2.771 1.00 86.56 296 GLY A O 1
ATOM 2309 N N . VAL A 1 297 ? 12.294 -11.737 1.961 1.00 90.56 297 VAL A N 1
ATOM 2310 C CA . VAL A 1 297 ? 11.149 -12.565 1.535 1.00 90.56 297 VAL A CA 1
ATOM 2311 C C . VAL A 1 297 ? 10.281 -12.993 2.718 1.00 90.56 297 VAL A C 1
ATOM 2313 O O . VAL A 1 297 ? 9.053 -12.918 2.647 1.00 90.56 297 VAL A O 1
ATOM 2316 N N . LYS A 1 298 ? 10.893 -13.421 3.832 1.00 91.75 298 LYS A N 1
ATOM 2317 C CA . LYS A 1 298 ? 10.149 -13.818 5.042 1.00 91.75 298 LYS A CA 1
ATOM 2318 C C . LYS A 1 298 ? 9.311 -12.665 5.592 1.00 91.75 298 LYS A C 1
ATOM 2320 O O . LYS A 1 298 ? 8.144 -12.873 5.922 1.00 91.75 298 LYS A O 1
ATOM 2325 N N . ARG A 1 299 ? 9.879 -11.456 5.647 1.00 90.44 299 ARG A N 1
ATOM 2326 C CA . ARG A 1 299 ? 9.167 -10.254 6.105 1.00 90.44 299 ARG A CA 1
ATOM 2327 C C . ARG A 1 299 ? 8.055 -9.841 5.157 1.00 90.44 299 ARG A C 1
ATOM 2329 O O . ARG A 1 299 ? 6.946 -9.624 5.626 1.00 90.44 299 ARG A O 1
ATOM 2336 N N . ALA A 1 300 ? 8.310 -9.822 3.849 1.00 92.38 300 ALA A N 1
ATOM 2337 C CA . ALA A 1 300 ? 7.283 -9.491 2.865 1.00 92.38 300 ALA A CA 1
ATOM 2338 C C . ALA A 1 300 ? 6.091 -10.463 2.928 1.00 92.38 300 ALA A C 1
ATOM 2340 O O . ALA A 1 300 ? 4.936 -10.043 2.911 1.00 92.38 300 ALA A O 1
ATOM 2341 N N . ARG A 1 301 ? 6.353 -11.767 3.099 1.00 92.62 301 ARG A N 1
ATOM 2342 C CA . ARG A 1 301 ? 5.300 -12.777 3.310 1.00 92.62 301 ARG A CA 1
ATOM 2343 C C . ARG A 1 301 ? 4.527 -12.562 4.609 1.00 92.62 301 ARG A C 1
ATOM 2345 O O . ARG A 1 301 ? 3.314 -12.759 4.626 1.00 92.62 301 ARG A O 1
ATOM 2352 N N . TYR A 1 302 ? 5.216 -12.195 5.688 1.00 93.38 302 TYR A N 1
ATOM 2353 C CA . TYR A 1 302 ? 4.570 -11.902 6.965 1.00 93.38 302 TYR A CA 1
ATOM 2354 C C . TYR A 1 302 ? 3.707 -10.638 6.890 1.00 93.38 302 TYR A C 1
ATOM 2356 O O . TYR A 1 302 ? 2.598 -10.636 7.409 1.00 93.38 302 TYR A O 1
ATOM 2364 N N . GLU A 1 303 ? 4.162 -9.602 6.187 1.00 94.31 303 GLU A N 1
ATOM 2365 C CA . GLU A 1 303 ? 3.382 -8.388 5.937 1.00 94.31 303 GLU A CA 1
ATOM 2366 C C . GLU A 1 303 ? 2.145 -8.659 5.080 1.00 94.31 303 GLU A C 1
ATOM 2368 O O . GLU A 1 303 ? 1.063 -8.191 5.414 1.00 94.31 303 GLU A O 1
ATOM 2373 N N . PHE A 1 304 ? 2.272 -9.477 4.030 1.00 92.56 304 PHE A N 1
ATOM 2374 C CA . PHE A 1 304 ? 1.128 -9.911 3.224 1.00 92.56 304 PHE A CA 1
ATOM 2375 C C . PHE A 1 304 ? 0.060 -10.588 4.098 1.00 92.56 304 PHE A C 1
ATOM 2377 O O . PHE A 1 304 ? -1.128 -10.296 3.992 1.00 92.56 304 PHE A O 1
ATOM 2384 N N . PHE A 1 305 ? 0.489 -11.467 5.007 1.00 92.00 305 PHE A N 1
ATOM 2385 C CA . PHE A 1 305 ? -0.399 -12.101 5.979 1.00 92.00 305 PHE A CA 1
ATOM 2386 C C . PHE A 1 305 ? -0.997 -11.093 6.975 1.00 92.00 305 PHE A C 1
ATOM 2388 O O . PHE A 1 305 ? -2.196 -11.121 7.231 1.00 92.00 305 PHE A O 1
ATOM 2395 N N . PHE A 1 306 ? -0.185 -10.182 7.508 1.00 92.06 306 PHE A N 1
ATOM 2396 C CA . PHE A 1 306 ? -0.619 -9.142 8.439 1.00 92.06 306 PHE A CA 1
ATOM 2397 C C . PHE A 1 306 ? -1.698 -8.232 7.831 1.00 92.06 306 PHE A C 1
ATOM 2399 O O . PHE A 1 306 ? -2.715 -7.981 8.477 1.00 92.06 306 PHE A O 1
ATOM 2406 N N . ASN A 1 307 ? -1.513 -7.807 6.578 1.00 90.19 307 ASN A N 1
ATOM 2407 C CA . ASN A 1 307 ? -2.479 -6.990 5.843 1.00 90.19 307 ASN A CA 1
ATOM 2408 C C . ASN A 1 307 ? -3.759 -7.766 5.507 1.00 90.19 307 ASN A C 1
ATOM 2410 O O . ASN A 1 307 ? -4.836 -7.180 5.496 1.00 90.19 307 ASN A O 1
ATOM 2414 N N . ALA A 1 308 ? -3.664 -9.076 5.259 1.00 88.12 308 ALA A N 1
ATOM 2415 C CA . ALA A 1 308 ? -4.838 -9.918 5.037 1.00 88.12 308 ALA A CA 1
ATOM 2416 C C . ALA A 1 308 ? -5.682 -10.101 6.310 1.00 88.12 308 ALA A C 1
ATOM 2418 O O . ALA A 1 308 ? -6.906 -10.153 6.224 1.00 88.12 308 ALA A O 1
ATOM 2419 N N . VAL A 1 309 ? -5.035 -10.190 7.479 1.00 90.31 309 VAL A N 1
ATOM 2420 C CA . VAL A 1 309 ? -5.720 -10.307 8.776 1.00 90.31 309 VAL A CA 1
ATOM 2421 C C . VAL A 1 309 ? -6.310 -8.970 9.228 1.00 90.31 309 VAL A C 1
ATOM 2423 O O . VAL A 1 309 ? -7.345 -8.977 9.878 1.00 90.31 309 VAL A O 1
ATOM 2426 N N . ASP A 1 310 ? -5.665 -7.838 8.928 1.00 90.06 310 ASP A N 1
ATOM 2427 C CA . ASP A 1 310 ? -6.077 -6.489 9.357 1.00 90.06 310 ASP A CA 1
ATOM 2428 C C . ASP A 1 310 ? -6.517 -6.418 10.846 1.00 90.06 310 ASP A C 1
ATOM 2430 O O . ASP A 1 310 ? -7.690 -6.201 11.194 1.00 90.06 310 ASP A O 1
ATOM 2434 N N . PRO A 1 311 ? -5.572 -6.621 11.787 1.00 93.69 311 PRO A N 1
ATOM 2435 C CA . PRO A 1 311 ? -5.890 -6.731 13.209 1.00 93.69 311 PRO A CA 1
ATOM 2436 C C . PRO A 1 311 ? -6.505 -5.455 13.805 1.00 93.69 311 PRO A C 1
ATOM 2438 O O . PRO A 1 311 ? -7.222 -5.530 14.809 1.00 93.69 311 PRO A O 1
ATOM 2441 N N . PHE A 1 312 ? -6.260 -4.278 13.220 1.00 93.31 312 PHE A N 1
ATOM 2442 C CA . PHE A 1 312 ? -6.816 -3.024 13.736 1.00 93.31 312 PHE A CA 1
ATOM 2443 C C . PHE A 1 312 ? -8.292 -2.875 13.398 1.00 93.31 312 PHE A C 1
ATOM 2445 O O . PHE A 1 312 ? -9.051 -2.451 14.271 1.00 93.31 312 PHE A O 1
ATOM 2452 N N . THR A 1 313 ? -8.732 -3.298 12.211 1.00 92.06 313 THR A N 1
ATOM 2453 C CA . THR A 1 313 ? -10.164 -3.336 11.889 1.00 92.06 313 THR A CA 1
ATOM 2454 C C . THR A 1 313 ? -10.904 -4.314 12.797 1.00 92.06 313 THR A C 1
ATOM 2456 O O . THR A 1 313 ? -11.931 -3.955 13.380 1.00 92.06 313 THR A O 1
ATOM 2459 N N . HIS A 1 314 ? -10.346 -5.505 13.045 1.00 94.38 314 HIS A N 1
ATOM 2460 C CA . HIS A 1 314 ? -10.907 -6.427 14.040 1.00 94.38 314 HIS A CA 1
ATOM 2461 C C . HIS A 1 314 ? -10.975 -5.794 15.437 1.00 94.38 314 HIS A C 1
ATOM 2463 O O . HIS A 1 314 ? -12.032 -5.803 16.067 1.00 94.38 314 HIS A O 1
ATOM 2469 N N . SER A 1 315 ? -9.895 -5.167 15.907 1.00 95.88 315 SER A N 1
ATOM 2470 C CA . SER A 1 315 ? -9.872 -4.493 17.214 1.00 95.88 315 SER A CA 1
ATOM 2471 C C . SER A 1 315 ? -10.918 -3.376 17.305 1.00 95.88 315 SER A C 1
ATOM 2473 O O . SER A 1 315 ? -11.647 -3.293 18.292 1.00 95.88 315 SER A O 1
ATOM 2475 N N . MET A 1 316 ? -11.059 -2.566 16.253 1.00 94.88 316 MET A N 1
ATOM 2476 C CA . MET A 1 316 ? -12.045 -1.489 16.151 1.00 94.88 316 MET A CA 1
ATOM 2477 C C . MET A 1 316 ? -13.481 -2.024 16.268 1.00 94.88 316 MET A C 1
ATOM 2479 O O . MET A 1 316 ? -14.261 -1.500 17.067 1.00 94.88 316 MET A O 1
ATOM 2483 N N . THR A 1 317 ? -13.818 -3.100 15.545 1.00 94.88 317 THR A N 1
ATOM 2484 C CA . THR A 1 317 ? -15.148 -3.738 15.631 1.00 94.88 317 THR A CA 1
ATOM 2485 C C . THR A 1 317 ? -15.439 -4.316 17.021 1.00 94.88 317 THR A C 1
ATOM 2487 O O . THR A 1 317 ? -16.547 -4.165 17.540 1.00 94.88 317 THR A O 1
ATOM 2490 N N . LEU A 1 318 ? -14.444 -4.924 17.673 1.00 96.50 318 LEU A N 1
ATOM 2491 C CA . LEU A 1 318 ? -14.597 -5.462 19.025 1.00 96.50 318 LEU A CA 1
ATOM 2492 C C . LEU A 1 318 ? -14.771 -4.351 20.066 1.00 96.50 318 LEU A C 1
ATOM 2494 O O . LEU A 1 318 ? -15.600 -4.495 20.966 1.00 96.50 318 LEU A O 1
ATOM 2498 N N . TYR A 1 319 ? -14.034 -3.242 19.944 1.00 97.06 319 TYR A N 1
ATOM 2499 C CA . TYR A 1 319 ? -14.159 -2.103 20.854 1.00 97.06 319 TYR A CA 1
ATOM 2500 C C . TYR A 1 319 ? -15.534 -1.445 20.770 1.00 97.06 319 TYR A C 1
ATOM 2502 O O . TYR A 1 319 ? -16.144 -1.209 21.815 1.00 97.06 319 TYR A O 1
ATOM 2510 N N . VAL A 1 320 ? -16.060 -1.205 19.561 1.00 96.00 320 VAL A N 1
ATOM 2511 C CA . VAL A 1 320 ? -17.406 -0.628 19.415 1.00 96.00 320 VAL A CA 1
ATOM 2512 C C . VAL A 1 320 ? -18.481 -1.589 19.918 1.00 96.00 320 VAL A C 1
ATOM 2514 O O . VAL A 1 320 ? -19.390 -1.166 20.629 1.00 96.00 320 VAL A O 1
ATOM 2517 N N . LEU A 1 321 ? -18.357 -2.894 19.651 1.00 95.25 321 LEU A N 1
ATOM 2518 C CA . LEU A 1 321 ? -19.301 -3.881 20.172 1.00 95.25 321 LEU A CA 1
ATOM 2519 C C . LEU A 1 321 ? -19.264 -3.928 21.705 1.00 95.25 321 LEU A C 1
ATOM 2521 O O . LEU A 1 321 ? -20.312 -3.903 22.348 1.00 95.25 321 LEU A O 1
ATOM 2525 N N . ALA A 1 322 ? -18.073 -3.942 22.305 1.00 94.94 322 ALA A N 1
ATOM 2526 C CA . ALA A 1 322 ? -17.923 -3.918 23.754 1.00 94.94 322 ALA A CA 1
ATOM 2527 C C . ALA A 1 322 ? -18.476 -2.629 24.379 1.00 94.94 322 ALA A C 1
ATOM 2529 O O . ALA A 1 322 ? -19.135 -2.699 25.417 1.00 94.94 322 ALA A O 1
ATOM 2530 N N . PHE A 1 323 ? -18.267 -1.477 23.733 1.00 94.06 323 PHE A N 1
ATOM 2531 C CA . PHE A 1 323 ? -18.852 -0.200 24.139 1.00 94.06 323 PHE A CA 1
ATOM 2532 C C . PHE A 1 323 ? -20.383 -0.260 24.139 1.00 94.06 323 PHE A C 1
ATOM 2534 O O . PHE A 1 323 ? -21.009 0.050 25.152 1.00 94.06 323 PHE A O 1
ATOM 2541 N N . LEU A 1 324 ? -20.991 -0.739 23.050 1.00 93.44 324 LEU A N 1
ATOM 2542 C CA . LEU A 1 324 ? -22.445 -0.874 22.948 1.00 93.44 324 LEU A CA 1
ATOM 2543 C C . LEU A 1 324 ? -23.003 -1.827 24.013 1.00 93.44 324 LEU A C 1
ATOM 2545 O O . LEU A 1 324 ? -23.989 -1.495 24.670 1.00 93.44 324 LEU A O 1
ATOM 2549 N N . LEU A 1 325 ? -22.359 -2.975 24.250 1.00 91.88 325 LEU A N 1
ATOM 2550 C CA . LEU A 1 325 ? -22.774 -3.897 25.313 1.00 91.88 325 LEU A CA 1
ATOM 2551 C C . LEU A 1 325 ? -22.652 -3.266 26.707 1.00 91.88 325 LEU A C 1
ATOM 2553 O O . LEU A 1 325 ? -23.530 -3.493 27.539 1.00 91.88 325 LEU A O 1
ATOM 2557 N N . ALA A 1 326 ? -21.606 -2.472 26.963 1.00 90.31 326 ALA A N 1
ATOM 2558 C CA . ALA A 1 326 ? -21.435 -1.749 28.222 1.00 90.31 326 ALA A CA 1
ATOM 2559 C C . ALA A 1 326 ? -22.510 -0.664 28.414 1.00 90.31 326 ALA A C 1
ATOM 2561 O O . ALA A 1 326 ? -23.047 -0.528 29.508 1.00 90.31 326 ALA A O 1
ATOM 2562 N N . CYS A 1 327 ? -22.899 0.057 27.359 1.00 88.50 327 CYS A N 1
ATOM 2563 C CA . CYS A 1 327 ? -24.001 1.020 27.429 1.00 88.50 327 CYS A CA 1
ATOM 2564 C C . CYS A 1 327 ? -25.355 0.335 27.665 1.00 88.50 327 CYS A C 1
ATOM 2566 O O . CYS A 1 327 ? -26.136 0.778 28.507 1.00 88.50 327 CYS A O 1
ATOM 2568 N N . ILE A 1 328 ? -25.634 -0.767 26.957 1.00 88.44 328 ILE A N 1
ATOM 2569 C CA . ILE A 1 328 ? -26.890 -1.519 27.114 1.00 88.44 328 ILE A CA 1
ATOM 2570 C C . ILE A 1 328 ? -26.965 -2.157 28.505 1.00 88.44 328 ILE A C 1
ATOM 2572 O O . ILE A 1 328 ? -28.054 -2.222 29.079 1.00 88.44 328 ILE A O 1
ATOM 2576 N N . SER A 1 329 ? -25.830 -2.575 29.078 1.00 86.88 329 SER A N 1
ATOM 2577 C CA . SER A 1 329 ? -25.791 -3.161 30.420 1.00 86.88 329 SER A CA 1
ATOM 2578 C C . SER A 1 329 ? -26.366 -2.219 31.481 1.00 86.88 329 SER A C 1
ATOM 2580 O O . SER A 1 329 ? -26.962 -2.689 32.448 1.00 86.88 329 SER A O 1
ATOM 2582 N N . TRP A 1 330 ? -26.234 -0.901 31.297 1.00 81.62 330 TRP A N 1
ATOM 2583 C CA . TRP A 1 330 ? -26.781 0.097 32.216 1.00 81.62 330 TRP A CA 1
ATOM 2584 C C . TRP A 1 330 ? -28.309 0.155 32.187 1.00 81.62 330 TRP A C 1
ATOM 2586 O O . TRP A 1 330 ? -28.912 0.456 33.216 1.00 81.62 330 TRP A O 1
ATOM 2596 N N . LEU A 1 331 ? -28.931 -0.173 31.050 1.00 83.25 331 LEU A N 1
ATOM 2597 C CA . LEU A 1 331 ? -30.385 -0.181 30.883 1.00 83.25 331 LEU A CA 1
ATOM 2598 C C . LEU A 1 331 ? -31.001 -1.537 31.250 1.00 83.25 331 LEU A C 1
ATOM 2600 O O . LEU A 1 331 ? -32.019 -1.598 31.935 1.00 83.25 331 LEU A O 1
ATOM 2604 N N . ALA A 1 332 ? -30.383 -2.636 30.813 1.00 79.38 332 ALA A N 1
ATOM 2605 C CA . ALA A 1 332 ? -30.898 -3.984 31.014 1.00 79.38 332 ALA A CA 1
ATOM 2606 C C . ALA A 1 332 ? -29.761 -4.992 31.211 1.00 79.38 332 ALA A C 1
ATOM 2608 O O . ALA A 1 332 ? -28.655 -4.801 30.738 1.00 79.38 332 ALA A O 1
ATOM 2609 N N . TRP A 1 333 ? -30.036 -6.106 31.896 1.00 80.00 333 TRP A N 1
ATOM 2610 C CA . TRP A 1 333 ? -29.151 -7.283 31.958 1.00 80.00 333 TRP A CA 1
ATOM 2611 C C . TRP A 1 333 ? -27.680 -6.996 32.355 1.00 80.00 333 TRP A C 1
ATOM 2613 O O . TRP A 1 333 ? -26.748 -7.630 31.856 1.00 80.00 333 TRP A O 1
ATOM 2623 N N . GLN A 1 334 ? -27.499 -6.092 33.327 1.00 81.38 334 GLN A N 1
ATOM 2624 C CA . GLN A 1 334 ? -26.219 -5.589 33.858 1.00 81.38 334 GLN A CA 1
ATOM 2625 C C . GLN A 1 334 ? -25.102 -6.641 33.955 1.00 81.38 334 GLN A C 1
ATOM 2627 O O . GLN A 1 334 ? -24.040 -6.496 33.357 1.00 81.38 334 GLN A O 1
ATOM 2632 N N . ARG A 1 335 ? -25.328 -7.733 34.702 1.00 85.12 335 ARG A N 1
ATOM 2633 C CA . ARG A 1 335 ? -24.273 -8.720 35.009 1.00 85.12 335 ARG A CA 1
ATOM 2634 C C . ARG A 1 335 ? -23.733 -9.468 33.777 1.00 85.12 335 ARG A C 1
ATOM 2636 O O . ARG A 1 335 ? -22.514 -9.501 33.618 1.00 85.12 335 ARG A O 1
ATOM 2643 N N . PRO A 1 336 ? -24.556 -10.127 32.939 1.00 88.56 336 PRO A N 1
ATOM 2644 C CA . PRO A 1 336 ? -24.035 -10.845 31.776 1.00 88.56 336 PRO A CA 1
ATOM 2645 C C . PRO A 1 336 ? -23.520 -9.922 30.672 1.00 88.56 336 PRO A C 1
ATOM 2647 O O . PRO A 1 336 ? -22.508 -10.266 30.071 1.00 88.56 336 PRO A O 1
ATOM 2650 N N . LEU A 1 337 ? -24.136 -8.758 30.435 1.00 87.88 337 LEU A N 1
ATOM 2651 C CA . LEU A 1 337 ? -23.649 -7.819 29.419 1.00 87.88 337 LEU A CA 1
ATOM 2652 C C . LEU A 1 337 ? -22.301 -7.205 29.799 1.00 87.88 337 LEU A C 1
ATOM 2654 O O . LEU A 1 337 ? -21.400 -7.214 28.969 1.00 87.88 337 LEU A O 1
ATOM 2658 N N . ASN A 1 338 ? -22.102 -6.794 31.059 1.00 86.81 338 ASN A N 1
ATOM 2659 C CA . ASN A 1 338 ? -20.791 -6.306 31.510 1.00 86.81 338 ASN A CA 1
ATOM 2660 C C . ASN A 1 338 ? -19.706 -7.381 31.412 1.00 86.81 338 ASN A C 1
ATOM 2662 O O . ASN A 1 338 ? -18.581 -7.087 31.025 1.00 86.81 338 ASN A O 1
ATOM 2666 N N . ARG A 1 339 ? -20.032 -8.645 31.715 1.00 88.62 339 ARG A N 1
ATOM 2667 C CA . ARG A 1 339 ? -19.076 -9.751 31.541 1.00 88.62 339 ARG A CA 1
ATOM 2668 C C . ARG A 1 339 ? -18.747 -10.002 30.073 1.00 88.62 339 ARG A C 1
ATOM 2670 O O . ARG A 1 339 ? -17.588 -10.244 29.761 1.00 88.62 339 ARG A O 1
ATOM 2677 N N . ALA A 1 340 ? -19.746 -9.948 29.193 1.00 91.81 340 ALA A N 1
ATOM 2678 C CA . ALA A 1 340 ? -19.537 -10.094 27.757 1.00 91.81 340 ALA A CA 1
ATOM 2679 C C . ALA A 1 340 ? -18.672 -8.949 27.209 1.00 91.81 340 ALA A C 1
ATOM 2681 O O . ALA A 1 340 ? -17.672 -9.217 26.551 1.00 91.81 340 ALA A O 1
ATOM 2682 N N . ALA A 1 341 ? -18.991 -7.698 27.563 1.00 92.31 341 ALA A N 1
ATOM 2683 C CA . ALA A 1 341 ? -18.196 -6.523 27.217 1.00 92.31 341 ALA A CA 1
ATOM 2684 C C . ALA A 1 341 ? -16.749 -6.660 27.710 1.00 92.31 341 ALA A C 1
ATOM 2686 O O . ALA A 1 341 ? -15.819 -6.474 26.937 1.00 92.31 341 ALA A O 1
ATOM 2687 N N . PHE A 1 342 ? -16.544 -7.078 28.962 1.00 91.56 342 PHE A N 1
ATOM 2688 C CA . PHE A 1 342 ? -15.208 -7.289 29.517 1.00 91.56 342 PHE A CA 1
ATOM 2689 C C . PHE A 1 342 ? -14.404 -8.357 28.755 1.00 91.56 342 PHE A C 1
ATOM 2691 O O . PHE A 1 342 ? -13.242 -8.124 28.430 1.00 91.56 342 PHE A O 1
ATOM 2698 N N . TYR A 1 343 ? -15.003 -9.507 28.421 1.00 92.94 343 TYR A N 1
ATOM 2699 C CA . TYR A 1 343 ? -14.315 -10.535 27.629 1.00 92.94 343 TYR A CA 1
ATOM 2700 C C . TYR A 1 343 ? -14.005 -10.077 26.203 1.00 92.94 343 TYR A C 1
ATOM 2702 O O . TYR A 1 343 ? -12.927 -10.381 25.695 1.00 92.94 343 TYR A O 1
ATOM 2710 N N . LEU A 1 344 ? -14.904 -9.316 25.574 1.00 95.19 344 LEU A N 1
ATOM 2711 C CA . LEU A 1 344 ? -14.633 -8.710 24.272 1.00 95.19 344 LEU A CA 1
ATOM 2712 C C . LEU A 1 344 ? -13.510 -7.676 24.342 1.00 95.19 344 LEU A C 1
ATOM 2714 O O . LEU A 1 344 ? -12.688 -7.648 23.438 1.00 95.19 344 LEU A O 1
ATOM 2718 N N . LEU A 1 345 ? -13.420 -6.875 25.407 1.00 95.38 345 LEU A N 1
ATOM 2719 C CA . LEU A 1 345 ? -12.309 -5.934 25.587 1.00 95.38 345 LEU A CA 1
ATOM 2720 C C . LEU A 1 345 ? -10.973 -6.650 25.785 1.00 95.38 345 LEU A C 1
ATOM 2722 O O . LEU A 1 345 ? -9.967 -6.192 25.251 1.00 95.38 345 LEU A O 1
ATOM 2726 N N . LEU A 1 346 ? -10.958 -7.772 26.515 1.00 95.25 346 LEU A N 1
ATOM 2727 C CA . LEU A 1 346 ? -9.763 -8.610 26.646 1.00 95.25 346 LEU A CA 1
ATOM 2728 C C . LEU A 1 346 ? -9.334 -9.206 25.299 1.00 95.25 346 LEU A C 1
ATOM 2730 O O . LEU A 1 346 ? -8.144 -9.243 24.994 1.00 95.25 346 LEU A O 1
ATOM 2734 N N . LEU A 1 347 ? -10.291 -9.633 24.475 1.00 95.88 347 LEU A N 1
ATOM 2735 C CA . LEU A 1 347 ? -10.007 -10.090 23.117 1.00 95.88 347 LEU A CA 1
ATOM 2736 C C . LEU A 1 347 ? -9.506 -8.937 22.234 1.00 95.88 347 LEU A C 1
ATOM 2738 O O . LEU A 1 347 ? -8.495 -9.083 21.556 1.00 95.88 347 LEU A O 1
ATOM 2742 N N . ALA A 1 348 ? -10.162 -7.776 22.295 1.00 96.75 348 ALA A N 1
ATOM 2743 C CA . ALA A 1 348 ? -9.800 -6.587 21.532 1.00 96.75 348 ALA A CA 1
ATOM 2744 C C . ALA A 1 348 ? -8.377 -6.129 21.854 1.00 96.75 348 ALA A C 1
ATOM 2746 O O . ALA A 1 348 ? -7.590 -5.919 20.940 1.00 96.75 348 ALA A O 1
ATOM 2747 N N . ILE A 1 349 ? -8.009 -6.035 23.138 1.00 96.62 349 ILE A N 1
ATOM 2748 C CA . ILE A 1 349 ? -6.651 -5.635 23.522 1.00 96.62 349 ILE A CA 1
ATOM 2749 C C . ILE A 1 349 ? -5.610 -6.689 23.132 1.00 96.62 349 ILE A C 1
ATOM 2751 O O . ILE A 1 349 ? -4.494 -6.317 22.780 1.00 96.62 349 ILE A O 1
ATOM 2755 N N . ALA A 1 350 ? -5.953 -7.982 23.130 1.00 96.50 350 ALA A N 1
ATOM 2756 C CA . ALA A 1 350 ? -5.050 -9.031 22.656 1.00 96.50 350 ALA A CA 1
ATOM 2757 C C . ALA A 1 350 ? -4.771 -8.899 21.149 1.00 96.50 350 ALA A C 1
ATOM 2759 O O . ALA A 1 350 ? -3.611 -8.909 20.740 1.00 96.50 350 ALA A O 1
ATOM 2760 N N . VAL A 1 351 ? -5.812 -8.695 20.333 1.00 96.19 351 VAL A N 1
ATOM 2761 C CA . VAL A 1 351 ? -5.682 -8.481 18.879 1.00 96.19 351 VAL A CA 1
ATOM 2762 C C . VAL A 1 351 ? -4.963 -7.164 18.578 1.00 96.19 351 VAL A C 1
ATOM 2764 O O . VAL A 1 351 ? -4.079 -7.124 17.726 1.00 96.19 351 VAL A O 1
ATOM 2767 N N . HIS A 1 352 ? -5.269 -6.103 19.324 1.00 96.94 352 HIS A N 1
ATOM 2768 C CA . HIS A 1 352 ? -4.606 -4.808 19.204 1.00 96.94 352 HIS A CA 1
ATOM 2769 C C . HIS A 1 352 ? -3.111 -4.926 19.543 1.00 96.94 352 HIS A C 1
ATOM 2771 O O . HIS A 1 352 ? -2.262 -4.433 18.801 1.00 96.94 352 HIS A O 1
ATOM 2777 N N . THR A 1 353 ? -2.772 -5.649 20.615 1.00 96.19 353 THR A N 1
ATOM 2778 C CA . THR A 1 353 ? -1.378 -5.925 20.999 1.00 96.19 353 THR A CA 1
ATOM 2779 C C . THR A 1 353 ? -0.667 -6.753 19.933 1.00 96.19 353 THR A C 1
ATOM 2781 O O . THR A 1 353 ? 0.456 -6.420 19.567 1.00 96.19 353 THR A O 1
ATOM 2784 N N . PHE A 1 354 ? -1.318 -7.784 19.382 1.00 95.06 354 PHE A N 1
ATOM 2785 C CA . PHE A 1 354 ? -0.781 -8.540 18.248 1.00 95.06 354 PHE A CA 1
ATOM 2786 C C . PHE A 1 354 ? -0.494 -7.622 17.056 1.00 95.06 354 PHE A C 1
ATOM 2788 O O . PHE A 1 354 ? 0.598 -7.685 16.494 1.00 95.06 354 PHE A O 1
ATOM 2795 N N . GLY A 1 355 ? -1.423 -6.723 16.717 1.00 94.00 355 GLY A N 1
ATOM 2796 C CA . GLY A 1 355 ? -1.238 -5.741 15.655 1.00 94.00 355 GLY A CA 1
ATOM 2797 C C . GLY A 1 355 ? -0.014 -4.853 15.885 1.00 94.00 355 GLY A C 1
ATOM 2798 O O . GLY A 1 355 ? 0.829 -4.696 15.005 1.00 94.00 355 GLY A O 1
ATOM 2799 N N . LEU A 1 356 ? 0.127 -4.327 17.100 1.00 93.19 356 LEU A N 1
ATOM 2800 C CA . LEU A 1 356 ? 1.226 -3.449 17.496 1.00 93.19 356 LEU A CA 1
ATOM 2801 C C . LEU A 1 356 ? 2.586 -4.170 17.486 1.00 93.19 356 LEU A C 1
ATOM 2803 O O . LEU A 1 356 ? 3.537 -3.663 16.894 1.00 93.19 356 LEU A O 1
ATOM 2807 N N . VAL A 1 357 ? 2.670 -5.376 18.056 1.00 93.44 357 VAL A N 1
ATOM 2808 C CA . VAL A 1 357 ? 3.896 -6.199 18.058 1.00 93.44 357 VAL A CA 1
ATOM 2809 C C . VAL A 1 357 ? 4.291 -6.611 16.639 1.00 93.44 357 VAL A C 1
ATOM 2811 O O . VAL A 1 357 ? 5.466 -6.537 16.284 1.00 93.44 357 VAL A O 1
ATOM 2814 N N . SER A 1 358 ? 3.320 -6.986 15.801 1.00 92.31 358 SER A N 1
ATOM 2815 C CA . SER A 1 358 ? 3.568 -7.321 14.392 1.00 92.31 358 SER A CA 1
ATOM 2816 C C . SER A 1 358 ? 4.188 -6.139 13.643 1.00 92.31 358 SER A C 1
ATOM 2818 O O . SER A 1 358 ? 5.134 -6.315 12.877 1.00 92.31 358 SER A O 1
ATOM 2820 N N . ARG A 1 359 ? 3.718 -4.913 13.913 1.00 90.62 359 ARG A N 1
ATOM 2821 C CA . ARG A 1 359 ? 4.305 -3.694 13.342 1.00 90.62 359 ARG A CA 1
ATOM 2822 C C . ARG A 1 359 ? 5.715 -3.421 13.852 1.00 90.62 359 ARG A C 1
ATOM 2824 O O . ARG A 1 359 ? 6.568 -3.082 13.042 1.00 90.62 359 ARG A O 1
ATOM 2831 N N . MET A 1 360 ? 5.984 -3.617 15.144 1.00 88.12 360 MET A N 1
ATOM 2832 C CA . MET A 1 360 ? 7.346 -3.502 15.688 1.00 88.12 360 MET A CA 1
ATOM 2833 C C . MET A 1 360 ? 8.306 -4.480 14.998 1.00 88.12 360 MET A C 1
ATOM 2835 O O . MET A 1 360 ? 9.428 -4.111 14.661 1.00 88.12 360 MET A O 1
ATOM 2839 N N . TYR A 1 361 ? 7.849 -5.707 14.729 1.00 90.12 361 TYR A N 1
ATOM 2840 C CA . TYR A 1 361 ? 8.624 -6.701 13.985 1.00 90.12 361 TYR A CA 1
ATOM 2841 C C . TYR A 1 361 ? 8.865 -6.293 12.520 1.00 90.12 361 TYR A C 1
ATOM 2843 O O . TYR A 1 361 ? 9.972 -6.465 12.014 1.00 90.12 361 TYR A O 1
ATOM 2851 N N . LEU A 1 362 ? 7.855 -5.737 11.841 1.00 87.69 362 LEU A N 1
ATOM 2852 C CA . LEU A 1 362 ? 7.956 -5.304 10.440 1.00 87.69 362 LEU A CA 1
ATOM 2853 C C . LEU A 1 362 ? 8.801 -4.035 10.245 1.00 87.69 362 LEU A C 1
ATOM 2855 O O . LEU A 1 362 ? 9.475 -3.913 9.223 1.00 87.69 362 LEU A O 1
ATOM 2859 N N . GLN A 1 363 ? 8.752 -3.095 11.194 1.00 82.50 363 GLN A N 1
ATOM 2860 C CA . GLN A 1 363 ? 9.478 -1.818 11.135 1.00 82.50 363 GLN A CA 1
ATOM 2861 C C . GLN A 1 363 ? 10.870 -1.879 11.774 1.00 82.50 363 GLN A C 1
ATOM 2863 O O . GLN A 1 363 ? 11.644 -0.947 11.591 1.00 82.50 363 GLN A O 1
ATOM 2868 N N . GLU A 1 364 ? 11.173 -2.929 12.547 1.00 81.94 364 GLU A N 1
ATOM 2869 C CA . GLU A 1 364 ? 12.391 -3.046 13.369 1.00 81.94 364 GLU A CA 1
ATOM 2870 C C . GLU A 1 364 ? 12.612 -1.872 14.335 1.00 81.94 364 GLU A C 1
ATOM 2872 O O . GLU A 1 364 ? 13.739 -1.565 14.725 1.00 81.94 364 GLU A O 1
ATOM 2877 N N . ARG A 1 365 ? 11.532 -1.195 14.730 1.00 78.19 365 ARG A N 1
ATOM 2878 C CA . ARG A 1 365 ? 11.581 -0.026 15.609 1.00 78.19 365 ARG A CA 1
ATOM 2879 C C . ARG A 1 365 ? 10.557 -0.139 16.743 1.00 78.19 365 ARG A C 1
ATOM 2881 O O . ARG A 1 365 ? 9.557 -0.852 16.602 1.00 78.19 365 ARG A O 1
ATOM 2888 N N . PRO A 1 366 ? 10.803 0.541 17.881 1.00 79.69 366 PRO A N 1
ATOM 2889 C CA . PRO A 1 366 ? 9.830 0.669 18.963 1.00 79.69 366 PRO A CA 1
ATOM 2890 C C . PRO A 1 366 ? 8.489 1.237 18.470 1.00 79.69 366 PRO A C 1
ATOM 2892 O O . PRO A 1 366 ? 8.438 1.875 17.414 1.00 79.69 366 PRO A O 1
ATOM 2895 N N . PRO A 1 367 ? 7.392 1.023 19.220 1.00 71.12 367 PRO A N 1
ATOM 2896 C CA . PRO A 1 367 ? 6.105 1.580 18.841 1.00 71.12 367 PRO A CA 1
ATOM 2897 C C . PRO A 1 367 ? 6.188 3.107 18.856 1.00 71.12 367 PRO A C 1
ATOM 2899 O O . PRO A 1 367 ? 6.839 3.673 19.731 1.00 71.12 367 PRO A O 1
ATOM 2902 N N . VAL A 1 368 ? 5.478 3.748 17.923 1.00 80.25 368 VAL A N 1
ATOM 2903 C CA . VAL A 1 368 ? 5.454 5.205 17.698 1.00 80.25 368 VAL A CA 1
ATOM 2904 C C . VAL A 1 368 ? 6.597 5.720 16.810 1.00 80.25 368 VAL A C 1
ATOM 2906 O O . VAL A 1 368 ? 7.573 6.302 17.270 1.00 80.25 368 VAL A O 1
ATOM 2909 N N . THR A 1 369 ? 6.436 5.544 15.499 1.00 76.81 369 THR A N 1
ATOM 2910 C CA . THR A 1 369 ? 7.329 6.084 14.455 1.00 76.81 369 THR A CA 1
ATOM 2911 C C . THR A 1 369 ? 6.682 7.218 13.654 1.00 76.81 369 THR A C 1
ATOM 2913 O O . THR A 1 369 ? 7.362 8.073 13.108 1.00 76.81 369 THR A O 1
ATOM 2916 N N . ASN A 1 370 ? 5.355 7.276 13.603 1.00 82.00 370 ASN A N 1
ATOM 2917 C CA . ASN A 1 370 ? 4.592 8.299 12.888 1.00 82.00 370 ASN A CA 1
ATOM 2918 C C . ASN A 1 370 ? 3.258 8.597 13.593 1.00 82.00 370 ASN A C 1
ATOM 2920 O O . ASN A 1 370 ? 2.850 7.862 14.496 1.00 82.00 370 ASN A O 1
ATOM 2924 N N . LEU A 1 371 ? 2.551 9.645 13.150 1.00 82.75 371 LEU A N 1
ATOM 2925 C CA . LEU A 1 371 ? 1.262 10.070 13.723 1.00 82.75 371 LEU A CA 1
ATOM 2926 C C . LEU A 1 371 ? 0.223 8.939 13.770 1.00 82.75 371 LEU A C 1
ATOM 2928 O O . LEU A 1 371 ? -0.506 8.810 14.755 1.00 82.75 371 LEU A O 1
ATOM 2932 N N . TYR A 1 372 ? 0.194 8.094 12.736 1.00 87.00 372 TYR A N 1
ATOM 2933 C CA . TYR A 1 372 ? -0.666 6.914 12.673 1.00 87.00 372 TYR A CA 1
ATOM 2934 C C . TYR A 1 372 ? -0.387 5.953 13.841 1.00 87.00 372 TYR A C 1
ATOM 2936 O O . TYR A 1 372 ? -1.282 5.611 14.615 1.00 87.00 372 TYR A O 1
ATOM 2944 N N . SER A 1 373 ? 0.874 5.556 14.020 1.00 86.94 373 SER A N 1
ATOM 2945 C CA . SER A 1 373 ? 1.289 4.637 15.085 1.00 86.94 373 SER A CA 1
ATOM 2946 C C . SER A 1 373 ? 1.152 5.243 16.487 1.00 86.94 373 SER A C 1
ATOM 2948 O O . SER A 1 373 ? 0.841 4.508 17.426 1.00 86.94 373 SER A O 1
ATOM 2950 N N . SER A 1 374 ? 1.293 6.570 16.630 1.00 89.38 374 SER A N 1
ATOM 2951 C CA . SER A 1 374 ? 1.008 7.293 17.877 1.00 89.38 374 SER A CA 1
ATOM 2952 C C . SER A 1 374 ? -0.448 7.116 18.302 1.00 89.38 374 SER A C 1
ATOM 2954 O O . SER A 1 374 ? -0.710 6.787 19.457 1.00 89.38 374 SER A O 1
ATOM 2956 N N . ALA A 1 375 ? -1.399 7.303 17.379 1.00 92.06 375 ALA A N 1
ATOM 2957 C CA . ALA A 1 375 ? -2.826 7.174 17.676 1.00 92.06 375 ALA A CA 1
ATOM 2958 C C . ALA A 1 375 ? -3.181 5.754 18.155 1.00 92.06 375 ALA A C 1
ATOM 2960 O O . ALA A 1 375 ? -3.889 5.594 19.150 1.00 92.06 375 ALA A O 1
ATOM 2961 N N . ILE A 1 376 ? -2.619 4.731 17.505 1.00 93.94 376 ILE A N 1
ATOM 2962 C CA . ILE A 1 376 ? -2.779 3.320 17.892 1.00 93.94 376 ILE A CA 1
ATOM 2963 C C . ILE A 1 376 ? -2.223 3.070 19.300 1.00 93.94 376 ILE A C 1
ATOM 2965 O O . ILE A 1 376 ? -2.922 2.518 20.153 1.00 93.94 376 ILE A O 1
ATOM 2969 N N . PHE A 1 377 ? -0.994 3.522 19.574 1.00 94.44 377 PHE A N 1
ATOM 2970 C CA . PHE A 1 377 ? -0.340 3.322 20.870 1.00 94.44 377 PHE A CA 1
ATOM 2971 C C . PHE A 1 377 ? -1.086 4.015 22.022 1.00 94.44 377 PHE A C 1
ATOM 2973 O O . PHE A 1 377 ? -1.292 3.404 23.071 1.00 94.44 377 PHE A O 1
ATOM 2980 N N . ILE A 1 378 ? -1.548 5.255 21.819 1.00 94.81 378 ILE A N 1
ATOM 2981 C CA . ILE A 1 378 ? -2.318 6.011 22.823 1.00 94.81 378 ILE A CA 1
ATOM 2982 C C . ILE A 1 378 ? -3.618 5.276 23.176 1.00 94.81 378 ILE A C 1
ATOM 2984 O O . ILE A 1 378 ? -3.966 5.140 24.351 1.00 94.81 378 ILE A O 1
ATOM 2988 N N . GLY A 1 379 ? -4.322 4.757 22.166 1.00 95.31 379 GLY A N 1
ATOM 2989 C CA . GLY A 1 379 ? -5.518 3.940 22.360 1.00 95.31 379 GLY A CA 1
ATOM 2990 C C . GLY A 1 379 ? -5.250 2.678 23.166 1.00 95.31 379 GLY A C 1
ATOM 2991 O O . GLY A 1 379 ? -5.942 2.399 24.146 1.00 95.31 379 GLY A O 1
ATOM 2992 N N . TRP A 1 380 ? -4.214 1.933 22.778 1.00 96.88 380 TRP A N 1
ATOM 2993 C CA . TRP A 1 380 ? -3.779 0.716 23.460 1.00 96.88 380 TRP A CA 1
ATOM 2994 C C . TRP A 1 380 ? -3.463 0.969 24.943 1.00 96.88 380 TRP A C 1
ATOM 2996 O O . TRP A 1 380 ? -4.007 0.284 25.816 1.00 96.88 380 TRP A O 1
ATOM 3006 N N . GLY A 1 381 ? -2.663 1.998 25.244 1.00 95.25 381 GLY A N 1
ATOM 3007 C CA . GLY A 1 381 ? -2.293 2.356 26.614 1.00 95.25 381 GLY A CA 1
ATOM 3008 C C . GLY A 1 381 ? -3.500 2.768 27.457 1.00 95.25 381 GLY A C 1
ATOM 3009 O O . GLY A 1 381 ? -3.678 2.294 28.581 1.00 95.25 381 GLY A O 1
ATOM 3010 N N . ALA A 1 382 ? -4.386 3.597 26.902 1.00 95.69 382 ALA A N 1
ATOM 3011 C CA . ALA A 1 382 ? -5.573 4.072 27.605 1.00 95.69 382 ALA A CA 1
ATOM 3012 C C . ALA A 1 382 ? -6.572 2.939 27.900 1.00 95.69 382 ALA A C 1
ATOM 3014 O O . ALA A 1 382 ? -7.150 2.896 28.988 1.00 95.69 382 ALA A O 1
ATOM 3015 N N . VAL A 1 383 ? -6.731 1.982 26.977 1.00 96.12 383 VAL A N 1
ATOM 3016 C CA . VAL A 1 383 ? -7.554 0.779 27.182 1.00 96.12 383 VAL A CA 1
ATOM 3017 C C . VAL A 1 383 ? -7.008 -0.084 28.319 1.00 96.12 383 VAL A C 1
ATOM 3019 O O . VAL A 1 383 ? -7.793 -0.553 29.143 1.00 96.12 383 VAL A O 1
ATOM 3022 N N . ILE A 1 384 ? -5.687 -0.279 28.408 1.00 95.44 384 ILE A N 1
ATOM 3023 C CA . ILE A 1 384 ? -5.073 -1.056 29.498 1.00 95.44 384 ILE A CA 1
ATOM 3024 C C . ILE A 1 384 ? -5.386 -0.419 30.851 1.00 95.44 384 ILE A C 1
ATOM 3026 O O . ILE A 1 384 ? -5.856 -1.105 31.762 1.00 95.44 384 ILE A O 1
ATOM 3030 N N . VAL A 1 385 ? -5.190 0.895 30.980 1.00 93.56 385 VAL A N 1
ATOM 3031 C CA . VAL A 1 385 ? -5.484 1.603 32.233 1.00 93.56 385 VAL A CA 1
ATOM 3032 C C . VAL A 1 385 ? -6.985 1.550 32.549 1.00 93.56 385 VAL A C 1
ATOM 3034 O O . VAL A 1 385 ? -7.362 1.274 33.688 1.00 93.56 385 VAL A O 1
ATOM 3037 N N . ALA A 1 386 ? -7.859 1.711 31.551 1.00 92.81 386 ALA A N 1
ATOM 3038 C CA . ALA A 1 386 ? -9.308 1.591 31.725 1.00 92.81 386 ALA A CA 1
ATOM 3039 C C . ALA A 1 386 ? -9.745 0.185 32.183 1.00 92.81 386 ALA A C 1
ATOM 3041 O O . ALA A 1 386 ? -10.622 0.057 33.039 1.00 92.81 386 ALA A O 1
ATOM 3042 N N . LEU A 1 387 ? -9.104 -0.873 31.674 1.00 92.31 387 LEU A N 1
ATOM 3043 C CA . LEU A 1 387 ? -9.340 -2.253 32.107 1.00 92.31 387 LEU A CA 1
ATOM 3044 C C . LEU A 1 387 ? -8.878 -2.502 33.548 1.00 92.31 387 LEU A C 1
ATOM 3046 O O . LEU A 1 387 ? -9.550 -3.228 34.285 1.00 92.31 387 LEU A O 1
ATOM 3050 N N . ILE A 1 388 ? -7.773 -1.884 33.977 1.00 91.12 388 ILE A N 1
ATOM 3051 C CA . ILE A 1 388 ? -7.326 -1.923 35.378 1.00 91.12 388 ILE A CA 1
ATOM 3052 C C . ILE A 1 388 ? -8.367 -1.246 36.282 1.00 91.12 388 ILE A C 1
ATOM 3054 O O . ILE A 1 388 ? -8.745 -1.816 37.307 1.00 91.12 388 ILE A O 1
ATOM 3058 N N . LEU A 1 389 ? -8.895 -0.083 35.883 1.00 87.38 389 LEU A N 1
ATOM 3059 C CA . LEU A 1 389 ? -9.970 0.588 36.623 1.00 87.38 389 LEU A CA 1
ATOM 3060 C C . LEU A 1 389 ? -11.238 -0.273 36.693 1.00 87.38 389 LEU A C 1
ATOM 3062 O O . LEU A 1 389 ? -11.807 -0.435 37.773 1.00 87.38 389 LEU A O 1
ATOM 3066 N N . GLU A 1 390 ? -11.648 -0.895 35.586 1.00 88.44 390 GLU A N 1
ATOM 3067 C CA . GLU A 1 390 ? -12.790 -1.820 35.566 1.00 88.44 390 GLU A CA 1
ATOM 3068 C C . GLU A 1 390 ? -12.568 -3.015 36.507 1.00 88.44 390 GLU A C 1
ATOM 3070 O O . GLU A 1 390 ? -13.485 -3.452 37.205 1.00 88.44 390 GLU A O 1
ATOM 3075 N N . ARG A 1 391 ? -11.334 -3.528 36.591 1.00 85.50 391 ARG A N 1
ATOM 3076 C CA . ARG A 1 391 ? -10.983 -4.651 37.470 1.00 85.50 391 ARG A CA 1
ATOM 3077 C C . ARG A 1 391 ? -11.100 -4.312 38.959 1.00 85.50 391 ARG A C 1
ATOM 3079 O O . ARG A 1 391 ? -11.365 -5.236 39.743 1.00 85.50 391 ARG A O 1
ATOM 3086 N N . ILE A 1 392 ? -10.890 -3.046 39.324 1.00 85.00 392 ILE A N 1
ATOM 3087 C CA . ILE A 1 392 ? -10.965 -2.522 40.696 1.00 85.00 392 ILE A CA 1
ATOM 3088 C C . ILE A 1 392 ? -12.412 -2.151 41.049 1.00 85.00 392 ILE A C 1
ATOM 3090 O O . ILE A 1 392 ? -12.947 -2.684 42.019 1.00 85.00 392 ILE A O 1
ATOM 3094 N N . PHE A 1 393 ? -13.051 -1.291 40.248 1.00 78.12 393 PHE A N 1
ATOM 3095 C CA . PHE A 1 393 ? -14.357 -0.700 40.567 1.00 78.12 393 PHE A CA 1
ATOM 3096 C C . PHE A 1 393 ? -15.553 -1.553 40.119 1.00 78.12 393 PHE A C 1
ATOM 3098 O O . PHE A 1 393 ? -16.573 -1.555 40.792 1.00 78.12 393 PHE A O 1
ATOM 3105 N N . ARG A 1 394 ? -15.426 -2.350 39.046 1.00 76.69 394 ARG A N 1
ATOM 3106 C CA . ARG A 1 394 ? -16.458 -3.295 38.553 1.00 76.69 394 ARG A CA 1
ATOM 3107 C C . ARG A 1 394 ? -17.834 -2.683 38.243 1.00 76.69 394 ARG A C 1
ATOM 3109 O O . ARG A 1 394 ? -18.835 -3.403 38.208 1.00 76.69 394 ARG A O 1
ATOM 3116 N N . ASP A 1 395 ? -17.874 -1.382 37.978 1.00 71.50 395 ASP A N 1
ATOM 3117 C CA . ASP A 1 395 ? -19.105 -0.626 37.729 1.00 71.50 395 ASP A CA 1
ATOM 3118 C C . ASP A 1 395 ? -19.494 -0.556 36.235 1.00 71.50 395 ASP A C 1
ATOM 3120 O O . ASP A 1 395 ? -20.500 0.062 35.881 1.00 71.50 395 ASP A O 1
ATOM 3124 N N . GLY A 1 396 ? -18.718 -1.163 35.324 1.00 78.38 396 GLY A N 1
ATOM 3125 C CA . GLY A 1 396 ? -18.928 -1.110 33.869 1.00 78.38 396 GLY A CA 1
ATOM 3126 C C . GLY A 1 396 ? -18.498 0.206 33.207 1.00 78.38 396 GLY A C 1
ATOM 3127 O O . GLY A 1 396 ? -18.476 0.301 31.981 1.00 78.38 396 GLY A O 1
ATOM 3128 N N . ILE A 1 397 ? -18.143 1.227 33.994 1.00 83.75 397 ILE A N 1
ATOM 3129 C CA . ILE A 1 397 ? -17.668 2.527 33.496 1.00 83.75 397 ILE A CA 1
ATOM 3130 C C . ILE A 1 397 ? -16.302 2.378 32.823 1.00 83.75 397 ILE A C 1
ATOM 3132 O O . ILE A 1 397 ? -16.090 2.941 31.751 1.00 83.75 397 ILE A O 1
ATOM 3136 N N . GLY A 1 398 ? -15.398 1.582 33.402 1.00 87.38 398 GLY A N 1
ATOM 3137 C CA . GLY A 1 398 ? -14.090 1.323 32.805 1.00 87.38 398 GLY A CA 1
ATOM 3138 C C . GLY A 1 398 ? -14.221 0.565 31.485 1.00 87.38 398 GLY A C 1
ATOM 3139 O O . GLY A 1 398 ? -13.521 0.883 30.527 1.00 87.38 398 GLY A O 1
ATOM 3140 N N . ALA A 1 399 ? -15.183 -0.360 31.390 1.00 89.56 399 ALA A N 1
ATOM 3141 C CA . ALA A 1 399 ? -15.497 -1.053 30.140 1.00 89.56 399 ALA A CA 1
ATOM 3142 C C . ALA A 1 399 ? -16.022 -0.100 29.047 1.00 89.56 399 ALA A C 1
ATOM 3144 O O . ALA A 1 399 ? -15.574 -0.173 27.901 1.00 89.56 399 ALA A O 1
ATOM 3145 N N . ALA A 1 400 ? -16.920 0.828 29.397 1.00 91.44 400 ALA A N 1
ATOM 3146 C CA . ALA A 1 400 ? -17.406 1.845 28.465 1.00 91.44 400 ALA A CA 1
ATOM 3147 C C . ALA A 1 400 ? -16.279 2.795 28.012 1.00 91.44 400 ALA A C 1
ATOM 3149 O O . ALA A 1 400 ? -16.137 3.041 26.816 1.00 91.44 400 ALA A O 1
ATOM 3150 N N . CYS A 1 401 ? -15.429 3.269 28.934 1.00 92.88 401 CYS A N 1
ATOM 3151 C CA . CYS A 1 401 ? -14.250 4.073 28.595 1.00 92.88 401 CYS A CA 1
ATOM 3152 C C . CYS A 1 401 ? -13.303 3.329 27.649 1.00 92.88 401 CYS A C 1
ATOM 3154 O O . CYS A 1 401 ? -12.892 3.891 26.640 1.00 92.88 401 CYS A O 1
ATOM 3156 N N . ALA A 1 402 ? -12.971 2.074 27.961 1.00 94.38 402 ALA A N 1
ATOM 3157 C CA . ALA A 1 402 ? -12.074 1.256 27.153 1.00 94.38 402 ALA A CA 1
ATOM 3158 C C . ALA A 1 402 ? -12.610 1.073 25.725 1.00 94.38 402 ALA A C 1
ATOM 3160 O O . ALA A 1 402 ? -11.887 1.313 24.762 1.00 94.38 402 ALA A O 1
ATOM 3161 N N . GLY A 1 403 ? -13.888 0.705 25.581 1.00 94.81 403 GLY A N 1
ATOM 3162 C CA . GLY A 1 403 ? -14.515 0.543 24.270 1.00 94.81 403 GLY A CA 1
ATOM 3163 C C . GLY A 1 403 ? -14.563 1.850 23.472 1.00 94.81 403 GLY A C 1
ATOM 3164 O O . GLY A 1 403 ? -14.189 1.865 22.303 1.00 94.81 403 GLY A O 1
ATOM 3165 N N . ALA A 1 404 ? -14.954 2.961 24.106 1.00 94.94 404 ALA A N 1
ATOM 3166 C CA . ALA A 1 404 ? -15.045 4.261 23.440 1.00 94.94 404 ALA A CA 1
ATOM 3167 C C . ALA A 1 404 ? -13.675 4.785 22.992 1.00 94.94 404 ALA A C 1
ATOM 3169 O O . ALA A 1 404 ? -13.504 5.140 21.829 1.00 94.94 404 ALA A O 1
ATOM 3170 N N . ILE A 1 405 ? -12.693 4.814 23.898 1.00 95.62 405 ILE A N 1
ATOM 3171 C CA . ILE A 1 405 ? -11.345 5.305 23.594 1.00 95.62 405 ILE A CA 1
ATOM 3172 C C . ILE A 1 405 ? -10.702 4.416 22.534 1.00 95.62 405 ILE A C 1
ATOM 3174 O O . ILE A 1 405 ? -10.261 4.947 21.523 1.00 95.62 405 ILE A O 1
ATOM 3178 N N . GLY A 1 406 ? -10.699 3.090 22.725 1.00 95.62 406 GLY A N 1
ATOM 3179 C CA . GLY A 1 406 ? -10.083 2.153 21.783 1.00 95.62 406 GLY A CA 1
ATOM 3180 C C . GLY A 1 406 ? -10.663 2.273 20.372 1.00 95.62 406 GLY A C 1
ATOM 3181 O O . GLY A 1 406 ? -9.916 2.267 19.395 1.00 95.62 406 GLY A O 1
ATOM 3182 N N . PHE A 1 407 ? -11.980 2.465 20.257 1.00 96.38 407 PHE A N 1
ATOM 3183 C CA . PHE A 1 407 ? -12.636 2.728 18.979 1.00 96.38 407 PHE A CA 1
ATOM 3184 C C . PHE A 1 407 ? -12.238 4.088 18.382 1.00 96.38 407 PHE A C 1
ATOM 3186 O O . PHE A 1 407 ? -11.800 4.141 17.233 1.00 96.38 407 PHE A O 1
ATOM 3193 N N . ILE A 1 408 ? -12.338 5.179 19.155 1.00 95.06 408 ILE A N 1
ATOM 3194 C CA . ILE A 1 408 ? -12.047 6.546 18.685 1.00 95.06 408 ILE A CA 1
ATOM 3195 C C . ILE A 1 408 ? -10.584 6.686 18.239 1.00 95.06 408 ILE A C 1
ATOM 3197 O O . ILE A 1 408 ? -10.290 7.312 17.225 1.00 95.06 408 ILE A O 1
ATOM 3201 N N . THR A 1 409 ? -9.639 6.086 18.956 1.00 94.69 409 THR A N 1
ATOM 3202 C CA . THR A 1 409 ? -8.225 6.162 18.573 1.00 94.69 409 THR A CA 1
ATOM 3203 C C . THR A 1 409 ? -7.923 5.367 17.306 1.00 94.69 409 THR A C 1
ATOM 3205 O O . THR A 1 409 ? -7.152 5.833 16.470 1.00 94.69 409 THR A O 1
ATOM 3208 N N . LEU A 1 410 ? -8.553 4.199 17.122 1.00 94.44 410 LEU A N 1
ATOM 3209 C CA . LEU A 1 410 ? -8.364 3.394 15.912 1.00 94.44 410 LEU A CA 1
ATOM 3210 C C . LEU A 1 410 ? -9.036 4.021 14.689 1.00 94.44 410 LEU A C 1
ATOM 3212 O O . LEU A 1 410 ? -8.460 3.972 13.606 1.00 94.44 410 LEU A O 1
ATOM 3216 N N . ILE A 1 411 ? -10.197 4.665 14.843 1.00 93.19 411 ILE A N 1
ATOM 3217 C CA . ILE A 1 411 ? -10.826 5.378 13.723 1.00 93.19 411 ILE A CA 1
ATOM 3218 C C . ILE A 1 411 ? -10.024 6.624 13.328 1.00 93.19 411 ILE A C 1
ATOM 3220 O O . ILE A 1 411 ? -9.901 6.906 12.137 1.00 93.19 411 ILE A O 1
ATOM 3224 N N . ILE A 1 412 ? -9.416 7.333 14.289 1.00 91.31 412 ILE A N 1
ATOM 3225 C CA . ILE A 1 412 ? -8.476 8.426 13.992 1.00 91.31 412 ILE A CA 1
ATOM 3226 C C . ILE A 1 412 ? -7.261 7.877 13.240 1.00 91.31 412 ILE A C 1
ATOM 3228 O O . ILE A 1 412 ? -6.900 8.422 12.200 1.00 91.31 412 ILE A O 1
ATOM 3232 N N . ALA A 1 413 ? -6.668 6.774 13.709 1.00 89.44 413 ALA A N 1
ATOM 3233 C CA . ALA A 1 413 ? -5.559 6.127 13.013 1.00 89.44 413 ALA A CA 1
ATOM 3234 C C . ALA A 1 413 ? -5.945 5.733 11.577 1.00 89.44 413 ALA A C 1
ATOM 3236 O O . ALA A 1 413 ? -5.206 6.033 10.648 1.00 89.44 413 ALA A O 1
ATOM 3237 N N . HIS A 1 414 ? -7.127 5.148 11.365 1.00 87.06 414 HIS A N 1
ATOM 3238 C CA . HIS A 1 414 ? -7.613 4.786 10.031 1.00 87.06 414 HIS A CA 1
ATOM 3239 C C . HIS A 1 414 ? -7.665 5.989 9.074 1.00 87.06 414 HIS A C 1
ATOM 3241 O O . HIS A 1 414 ? -7.205 5.886 7.941 1.00 87.06 414 HIS A O 1
ATOM 3247 N N . HIS A 1 415 ? -8.135 7.151 9.539 1.00 85.38 415 HIS A N 1
ATOM 3248 C CA . HIS A 1 415 ? -8.170 8.367 8.718 1.00 85.38 415 HIS A CA 1
ATOM 3249 C C . HIS A 1 415 ? -6.780 8.980 8.495 1.00 85.38 415 HIS A C 1
ATOM 3251 O O . HIS A 1 415 ? -6.519 9.515 7.422 1.00 85.38 415 HIS A O 1
ATOM 3257 N N . LEU A 1 416 ? -5.870 8.870 9.469 1.00 82.94 416 LEU A N 1
ATOM 3258 C CA . LEU A 1 416 ? -4.474 9.294 9.304 1.00 82.94 416 LEU A CA 1
ATOM 3259 C C . LEU A 1 416 ? -3.697 8.391 8.334 1.00 82.94 416 LEU A C 1
ATOM 3261 O O . LEU A 1 416 ? -2.760 8.851 7.691 1.00 82.94 416 LEU A O 1
ATOM 3265 N N . GLY A 1 417 ? -4.086 7.119 8.221 1.00 71.31 417 GLY A N 1
ATOM 3266 C CA . GLY A 1 417 ? -3.496 6.162 7.286 1.00 71.31 417 GLY A CA 1
ATOM 3267 C C . GLY A 1 417 ? -3.921 6.365 5.831 1.00 71.31 417 GLY A C 1
ATOM 3268 O O . GLY A 1 417 ? -3.320 5.765 4.950 1.00 71.31 417 GLY A O 1
ATOM 3269 N N . GLY A 1 418 ? -4.905 7.231 5.562 1.00 63.78 418 GLY A N 1
ATOM 3270 C CA . GLY A 1 418 ? -5.459 7.476 4.224 1.00 63.78 418 GLY A CA 1
ATOM 3271 C C . GLY A 1 418 ? -4.480 8.045 3.187 1.00 63.78 418 GLY A C 1
ATOM 3272 O O . GLY A 1 418 ? -4.826 8.101 2.013 1.00 63.78 418 GLY A O 1
ATOM 3273 N N . ASN A 1 419 ? -3.272 8.447 3.597 1.00 59.75 419 ASN A N 1
ATOM 3274 C CA . ASN A 1 419 ? -2.271 9.078 2.731 1.00 59.75 419 ASN A CA 1
ATOM 3275 C C . ASN A 1 419 ? -1.229 8.099 2.152 1.00 59.75 419 ASN A C 1
ATOM 3277 O O . ASN A 1 419 ? -0.303 8.550 1.483 1.00 59.75 419 ASN A O 1
ATOM 3281 N N . GLY A 1 420 ? -1.351 6.786 2.389 1.00 68.50 420 GLY A N 1
ATOM 3282 C CA . GLY A 1 420 ? -0.458 5.778 1.805 1.00 68.50 420 GLY A CA 1
ATOM 3283 C C . GLY A 1 420 ? 0.092 4.775 2.818 1.00 68.50 420 GLY A C 1
ATOM 3284 O O . GLY A 1 420 ? -0.663 4.116 3.530 1.00 68.50 420 GLY A O 1
ATOM 3285 N N . ASP A 1 421 ? 1.417 4.603 2.844 1.00 66.69 421 ASP A N 1
ATOM 3286 C CA . ASP A 1 421 ? 2.067 3.546 3.623 1.00 66.69 421 ASP A CA 1
ATOM 3287 C C . ASP A 1 421 ? 2.120 3.877 5.119 1.00 66.69 421 ASP A C 1
ATOM 3289 O O . ASP A 1 421 ? 2.957 4.633 5.602 1.00 66.69 421 ASP A O 1
ATOM 3293 N N . THR A 1 422 ? 1.264 3.231 5.909 1.00 68.12 422 THR A N 1
ATOM 3294 C CA . THR A 1 422 ? 1.283 3.420 7.367 1.00 68.12 422 THR A CA 1
ATOM 3295 C C . THR A 1 422 ? 2.586 2.943 8.021 1.00 68.12 422 THR A C 1
ATOM 3297 O O . THR A 1 422 ? 2.842 3.305 9.173 1.00 68.12 422 THR A O 1
ATOM 3300 N N . LEU A 1 423 ? 3.397 2.123 7.337 1.00 61.62 423 LEU A N 1
ATOM 3301 C CA . LEU A 1 423 ? 4.682 1.582 7.794 1.00 61.62 423 LEU A CA 1
ATOM 3302 C C . LEU A 1 423 ? 5.892 2.359 7.232 1.00 61.62 423 LEU A C 1
ATOM 3304 O O . LEU A 1 423 ? 6.962 1.773 7.047 1.00 61.62 423 LEU A O 1
ATOM 3308 N N . GLU A 1 424 ? 5.735 3.658 6.971 1.00 61.66 424 GLU A N 1
ATOM 3309 C CA . GLU A 1 424 ? 6.810 4.557 6.527 1.00 61.66 424 GLU A CA 1
ATOM 3310 C C . GLU A 1 424 ? 8.062 4.530 7.425 1.00 61.66 424 GLU A C 1
ATOM 3312 O O . GLU A 1 424 ? 7.981 4.409 8.652 1.00 61.66 424 GLU A O 1
ATOM 3317 N N . MET A 1 425 ? 9.233 4.654 6.787 1.00 55.62 425 MET A N 1
ATOM 3318 C CA . MET A 1 425 ? 10.525 4.804 7.460 1.00 55.62 425 MET A CA 1
ATOM 3319 C C . MET A 1 425 ? 10.707 6.244 7.963 1.00 55.62 425 MET A C 1
ATOM 3321 O O . MET A 1 425 ? 10.329 7.201 7.291 1.00 55.62 425 MET A O 1
ATOM 3325 N N . LEU A 1 426 ? 11.299 6.394 9.152 1.00 55.16 426 LEU A N 1
ATOM 3326 C CA . LEU A 1 426 ? 11.595 7.694 9.763 1.00 55.16 426 LEU A CA 1
ATOM 3327 C C . LEU A 1 426 ? 12.573 8.516 8.908 1.00 55.16 426 LEU A C 1
ATOM 3329 O O . LEU A 1 426 ? 13.507 7.964 8.329 1.00 55.16 426 LEU A O 1
ATOM 3333 N N . GLN A 1 427 ? 12.406 9.845 8.892 1.00 47.34 427 GLN A N 1
ATOM 3334 C CA . GLN A 1 427 ? 13.424 10.742 8.339 1.00 47.34 427 GLN A CA 1
ATOM 3335 C C . GLN A 1 427 ? 14.734 10.637 9.136 1.00 47.34 427 GLN A C 1
ATOM 3337 O O . GLN A 1 427 ? 14.716 10.574 10.366 1.00 47.34 427 GLN A O 1
ATOM 3342 N N . ALA A 1 428 ? 15.866 10.673 8.427 1.00 42.69 428 ALA A N 1
ATOM 3343 C CA . ALA A 1 428 ? 17.216 10.397 8.939 1.00 42.69 428 ALA A CA 1
ATOM 3344 C C . ALA A 1 428 ? 17.666 11.259 10.141 1.00 42.69 428 ALA A C 1
ATOM 3346 O O . ALA A 1 428 ? 18.596 10.896 10.852 1.00 42.69 428 ALA A O 1
ATOM 3347 N N . VAL A 1 429 ? 16.990 12.377 10.426 1.00 49.81 429 VAL A N 1
ATOM 3348 C CA . VAL A 1 429 ? 17.268 13.228 11.599 1.00 49.81 429 VAL A CA 1
ATOM 3349 C C . VAL A 1 429 ? 16.868 12.548 12.925 1.00 49.81 429 VAL A C 1
ATOM 3351 O O . VAL A 1 429 ? 17.418 12.877 13.974 1.00 49.81 429 VAL A O 1
ATOM 3354 N N . LEU A 1 430 ? 15.956 11.564 12.902 1.00 53.38 430 LEU A N 1
ATOM 3355 C CA . LEU A 1 430 ? 15.472 10.842 14.091 1.00 53.38 430 LEU A CA 1
ATOM 3356 C C . LEU A 1 430 ? 16.253 9.544 14.411 1.00 53.38 430 LEU A C 1
ATOM 3358 O O . LEU A 1 430 ? 15.827 8.771 15.267 1.00 53.38 430 LEU A O 1
ATOM 3362 N N . ASP A 1 431 ? 17.396 9.278 13.771 1.00 47.88 431 ASP A N 1
ATOM 3363 C CA . ASP A 1 431 ? 18.072 7.970 13.870 1.00 47.88 431 ASP A CA 1
ATOM 3364 C C . ASP A 1 431 ? 18.840 7.707 15.187 1.00 47.88 431 ASP A C 1
ATOM 3366 O O . ASP A 1 431 ? 19.353 6.607 15.412 1.00 47.88 431 ASP A O 1
ATOM 3370 N N . THR A 1 432 ? 18.885 8.668 16.119 1.00 54.19 432 THR A N 1
ATOM 3371 C CA . THR A 1 432 ? 19.472 8.452 17.457 1.00 54.19 432 THR A CA 1
ATOM 3372 C C . THR A 1 432 ? 18.480 7.729 18.384 1.00 54.19 432 THR A C 1
ATOM 3374 O O . THR A 1 432 ? 17.663 8.302 19.103 1.00 54.19 432 THR A O 1
ATOM 3377 N N . ASN A 1 433 ? 18.554 6.398 18.332 1.00 62.44 433 ASN A N 1
ATOM 3378 C CA . ASN A 1 433 ? 17.469 5.470 18.664 1.00 62.44 433 ASN A CA 1
ATOM 3379 C C . ASN A 1 433 ? 17.092 5.342 20.155 1.00 62.44 433 ASN A C 1
ATOM 3381 O O . ASN A 1 433 ? 15.972 4.954 20.463 1.00 62.44 433 ASN A O 1
ATOM 3385 N N . ILE A 1 434 ? 17.983 5.631 21.108 1.00 68.62 434 ILE A N 1
ATOM 3386 C CA . ILE A 1 434 ? 17.693 5.340 22.527 1.00 68.62 434 ILE A CA 1
ATOM 3387 C C . ILE A 1 434 ? 16.911 6.480 23.179 1.00 68.62 434 ILE A C 1
ATOM 3389 O O . ILE A 1 434 ? 15.850 6.253 23.765 1.00 68.62 434 ILE A O 1
ATOM 3393 N N . TRP A 1 435 ? 17.423 7.707 23.066 1.00 65.06 435 TRP A N 1
ATOM 3394 C CA . TRP A 1 435 ? 16.870 8.861 23.776 1.00 65.06 435 TRP A CA 1
ATOM 3395 C C . TRP A 1 435 ? 15.528 9.291 23.183 1.00 65.06 435 TRP A C 1
ATOM 3397 O O . TRP A 1 435 ? 14.573 9.528 23.919 1.00 65.06 435 TRP A O 1
ATOM 3407 N N . LEU A 1 436 ? 15.416 9.273 21.852 1.00 70.12 436 LEU A N 1
ATOM 3408 C CA . LEU A 1 436 ? 14.164 9.552 21.162 1.00 70.12 436 LEU A CA 1
ATOM 3409 C C . LEU A 1 436 ? 13.091 8.497 21.474 1.00 70.12 436 LEU A C 1
ATOM 3411 O O . LEU A 1 436 ? 11.964 8.862 21.803 1.00 70.12 436 LEU A O 1
ATOM 3415 N N . ALA A 1 437 ? 13.430 7.203 21.432 1.00 73.50 437 ALA A N 1
ATOM 3416 C CA . ALA A 1 437 ? 12.458 6.143 21.702 1.00 73.50 437 ALA A CA 1
ATOM 3417 C C . ALA A 1 437 ? 11.929 6.203 23.141 1.00 73.50 437 ALA A C 1
ATOM 3419 O O . ALA A 1 437 ? 10.724 6.102 23.357 1.00 73.50 437 ALA A O 1
ATOM 3420 N N . THR A 1 438 ? 12.801 6.418 24.132 1.00 81.06 438 THR A N 1
ATOM 3421 C CA . THR A 1 438 ? 12.347 6.561 25.527 1.00 81.06 438 THR A CA 1
ATOM 3422 C C . THR A 1 438 ? 11.537 7.836 25.739 1.00 81.06 438 THR A C 1
ATOM 3424 O O . THR A 1 438 ? 10.500 7.785 26.401 1.00 81.06 438 THR A O 1
ATOM 3427 N N . HIS A 1 439 ? 11.951 8.959 25.146 1.00 85.62 439 HIS A N 1
ATOM 3428 C CA . HIS A 1 439 ? 11.241 10.233 25.255 1.00 85.62 439 HIS A CA 1
ATOM 3429 C C . HIS A 1 439 ? 9.829 10.171 24.651 1.00 85.62 439 HIS A C 1
ATOM 3431 O O . HIS A 1 439 ? 8.846 10.477 25.329 1.00 85.62 439 HIS A O 1
ATOM 3437 N N . VAL A 1 440 ? 9.711 9.728 23.397 1.00 85.88 440 VAL A N 1
ATOM 3438 C CA . VAL A 1 440 ? 8.433 9.696 22.669 1.00 85.88 440 VAL A CA 1
ATOM 3439 C C . VAL A 1 440 ? 7.466 8.694 23.300 1.00 85.88 440 VAL A C 1
ATOM 3441 O O . VAL A 1 440 ? 6.290 9.013 23.493 1.00 85.88 440 VAL A O 1
ATOM 3444 N N . VAL A 1 441 ? 7.941 7.510 23.702 1.00 87.31 441 VAL A N 1
ATOM 3445 C CA . VAL A 1 441 ? 7.093 6.506 24.366 1.00 87.31 441 VAL A CA 1
ATOM 3446 C C . VAL A 1 441 ? 6.618 6.999 25.738 1.00 87.31 441 VAL A C 1
ATOM 3448 O O . VAL A 1 441 ? 5.444 6.829 26.078 1.00 87.31 441 VAL A O 1
ATOM 3451 N N . ALA A 1 442 ? 7.472 7.669 26.520 1.00 88.69 442 ALA A N 1
ATOM 3452 C CA . ALA A 1 442 ? 7.073 8.225 27.815 1.00 88.69 442 ALA A CA 1
ATOM 3453 C C . ALA A 1 442 ? 5.990 9.309 27.668 1.00 88.69 442 ALA A C 1
ATOM 3455 O O . ALA A 1 442 ? 4.968 9.263 28.359 1.00 88.69 442 ALA A O 1
ATOM 3456 N N . ILE A 1 443 ? 6.162 10.245 26.728 1.00 90.12 443 ILE A N 1
ATOM 3457 C CA . ILE A 1 443 ? 5.184 11.315 26.476 1.00 90.12 443 ILE A CA 1
ATOM 3458 C C . ILE A 1 443 ? 3.856 10.747 25.963 1.00 90.12 443 ILE A C 1
ATOM 3460 O O . ILE A 1 443 ? 2.789 11.117 26.457 1.00 90.12 443 ILE A O 1
ATOM 3464 N N . THR A 1 444 ? 3.894 9.805 25.018 1.00 89.81 444 THR A N 1
ATOM 3465 C CA . THR A 1 444 ? 2.673 9.187 24.471 1.00 89.81 444 THR A CA 1
ATOM 3466 C C . THR A 1 444 ? 1.928 8.323 25.488 1.00 89.81 444 THR A C 1
ATOM 3468 O O . THR A 1 444 ? 0.693 8.291 25.495 1.00 89.81 444 THR A O 1
ATOM 3471 N N . THR A 1 445 ? 2.646 7.709 26.431 1.00 90.44 445 THR A N 1
ATOM 3472 C CA . THR A 1 445 ? 2.029 7.057 27.596 1.00 90.44 445 THR A CA 1
ATOM 3473 C C . THR A 1 445 ? 1.284 8.079 28.466 1.00 90.44 445 THR A C 1
ATOM 3475 O O . THR A 1 445 ? 0.164 7.816 28.907 1.00 90.44 445 THR A O 1
ATOM 3478 N N . GLY A 1 446 ? 1.833 9.286 28.642 1.00 93.38 446 GLY A N 1
ATOM 3479 C CA . GLY A 1 446 ? 1.147 10.401 29.306 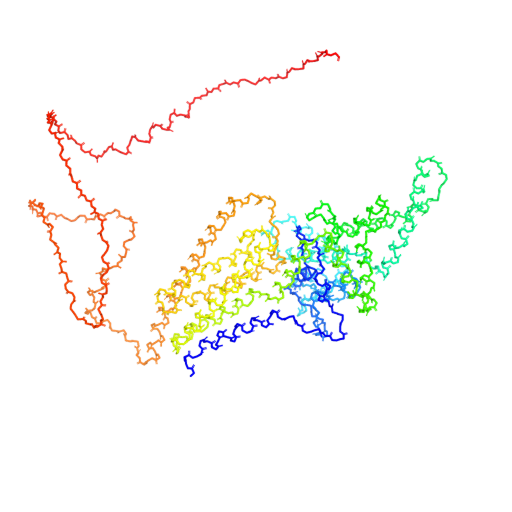1.00 93.38 446 GLY A CA 1
ATOM 3480 C C . GLY A 1 446 ? -0.157 10.818 28.609 1.00 93.38 446 GLY A C 1
ATOM 3481 O O . GLY A 1 446 ? -1.184 10.990 29.271 1.00 93.38 446 GLY A O 1
ATOM 3482 N N . TYR A 1 447 ? -0.167 10.893 27.272 1.00 92.81 447 TYR A N 1
ATOM 3483 C CA . TYR A 1 447 ? -1.391 11.182 26.509 1.00 92.81 447 TYR A CA 1
ATOM 3484 C C . TYR A 1 447 ? -2.479 10.121 26.706 1.00 92.81 447 TYR A C 1
ATOM 3486 O O . TYR A 1 447 ? -3.659 10.466 26.757 1.00 92.81 447 TYR A O 1
ATOM 3494 N N . SER A 1 448 ? -2.101 8.857 26.904 1.00 93.94 448 SER A N 1
ATOM 3495 C CA . SER A 1 448 ? -3.052 7.776 27.201 1.00 93.94 448 SER A CA 1
ATOM 3496 C C . SER A 1 448 ? -3.843 8.046 28.488 1.00 93.94 448 SER A C 1
ATOM 3498 O O . SER A 1 448 ? -5.069 7.919 28.515 1.00 93.94 448 SER A O 1
ATOM 3500 N N . ALA A 1 449 ? -3.158 8.483 29.551 1.00 92.94 449 ALA A N 1
ATOM 3501 C CA . ALA A 1 449 ? -3.799 8.843 30.816 1.00 92.94 449 ALA A CA 1
ATOM 3502 C C . ALA A 1 449 ? -4.703 10.080 30.672 1.00 92.94 449 ALA A C 1
ATOM 3504 O O . ALA A 1 449 ? -5.804 10.107 31.227 1.00 92.94 449 ALA A O 1
ATOM 3505 N N . MET A 1 450 ? -4.274 11.075 29.887 1.00 93.88 450 MET A N 1
ATOM 3506 C CA . MET A 1 450 ? -5.069 12.272 29.598 1.00 93.88 450 MET A CA 1
ATOM 3507 C C . MET A 1 450 ? -6.376 11.931 28.863 1.00 93.88 450 MET A C 1
ATOM 3509 O O . MET A 1 450 ? -7.443 12.392 29.268 1.00 93.88 450 MET A O 1
ATOM 3513 N N . PHE A 1 451 ? -6.313 11.086 27.826 1.00 91.31 451 PHE A N 1
ATOM 3514 C CA . PHE A 1 451 ? -7.494 10.616 27.090 1.00 91.31 451 PHE A CA 1
ATOM 3515 C C . PHE A 1 451 ? -8.480 9.885 28.004 1.00 91.31 451 PHE A C 1
ATOM 3517 O O . PHE A 1 451 ? -9.687 10.132 27.945 1.00 91.31 451 PHE A O 1
ATOM 3524 N N . LEU A 1 452 ? -7.970 9.023 28.888 1.00 92.94 452 LEU A N 1
ATOM 3525 C CA . LEU A 1 452 ? -8.798 8.312 29.856 1.00 92.94 452 LEU A CA 1
ATOM 3526 C C . LEU A 1 452 ? -9.482 9.259 30.847 1.00 92.94 452 LEU A C 1
ATOM 3528 O O . LEU A 1 452 ? -10.690 9.146 31.058 1.00 92.94 452 LEU A O 1
ATOM 3532 N N . ALA A 1 453 ? -8.738 10.204 31.426 1.00 93.94 453 ALA A N 1
ATOM 3533 C CA . ALA A 1 453 ? -9.289 11.191 32.352 1.00 93.94 453 ALA A CA 1
ATOM 3534 C C . ALA A 1 453 ? -10.383 12.048 31.690 1.00 93.94 453 ALA A C 1
ATOM 3536 O O . ALA A 1 453 ? -11.452 12.244 32.271 1.00 93.94 453 ALA A O 1
ATOM 3537 N N . GLY A 1 454 ? -10.151 12.496 30.451 1.00 93.94 454 GLY A N 1
ATOM 3538 C CA . GLY A 1 454 ? -11.135 13.242 29.665 1.00 93.94 454 GLY A CA 1
ATOM 3539 C C . GLY A 1 454 ? -12.403 12.431 29.386 1.00 93.94 454 GLY A C 1
ATOM 3540 O O . GLY A 1 454 ? -13.510 12.917 29.616 1.00 93.94 454 GLY A O 1
ATOM 3541 N N . MET A 1 455 ? -12.263 11.169 28.969 1.00 91.75 455 MET A N 1
ATOM 3542 C CA . MET A 1 455 ? -13.414 10.295 28.716 1.00 91.75 455 MET A CA 1
ATOM 3543 C C . MET A 1 455 ? -14.219 10.008 29.990 1.00 91.75 455 MET A C 1
ATOM 3545 O O . MET A 1 455 ? -15.449 10.051 29.966 1.00 91.75 455 MET A O 1
ATOM 3549 N N . LEU A 1 456 ? -13.546 9.754 31.117 1.00 90.06 456 LEU A N 1
ATOM 3550 C CA . LEU A 1 456 ? -14.205 9.578 32.414 1.00 90.06 456 LEU A CA 1
ATOM 3551 C C . LEU A 1 456 ? -15.012 10.823 32.805 1.00 90.06 456 LEU A C 1
ATOM 3553 O O . LEU A 1 456 ? -16.160 10.692 33.233 1.00 90.06 456 LEU A O 1
ATOM 3557 N N . ALA A 1 457 ? -14.450 12.020 32.611 1.00 91.00 457 ALA A N 1
ATOM 3558 C CA . ALA A 1 457 ? -15.149 13.276 32.867 1.00 91.00 457 ALA A CA 1
ATOM 3559 C C . ALA A 1 457 ? -16.399 13.426 31.983 1.00 91.00 457 ALA A C 1
ATOM 3561 O O . ALA A 1 457 ? -17.474 13.740 32.498 1.00 91.00 457 ALA A O 1
ATOM 3562 N N . ILE A 1 458 ? -16.293 13.132 30.681 1.00 90.00 458 ILE A N 1
ATOM 3563 C CA . ILE A 1 458 ? -17.425 13.177 29.741 1.00 90.00 458 ILE A CA 1
ATOM 3564 C C . ILE A 1 458 ? -18.531 12.212 30.179 1.00 90.00 458 ILE A C 1
ATOM 3566 O O . ILE A 1 458 ? -19.682 12.624 30.320 1.00 90.00 458 ILE A O 1
ATOM 3570 N N . ILE A 1 459 ? -18.195 10.946 30.449 1.00 84.38 459 ILE A N 1
ATOM 3571 C CA . ILE A 1 459 ? -19.177 9.937 30.875 1.00 84.38 459 ILE A CA 1
ATOM 3572 C C . ILE A 1 459 ? -19.851 10.353 32.186 1.00 84.38 459 ILE A C 1
ATOM 3574 O O . ILE A 1 459 ? -21.067 10.205 32.323 1.00 84.38 459 ILE A O 1
ATOM 3578 N N . TYR A 1 460 ? -19.097 10.912 33.136 1.00 84.12 460 TYR A N 1
ATOM 3579 C CA . TYR A 1 460 ? -19.650 11.373 34.407 1.00 84.12 460 TYR A CA 1
ATOM 3580 C C . TYR A 1 460 ? -20.622 12.551 34.230 1.00 84.12 460 TYR A C 1
ATOM 3582 O O . TYR A 1 460 ? -21.706 12.540 34.817 1.00 84.12 460 TYR A O 1
ATOM 3590 N N . ILE A 1 461 ? -20.285 13.530 33.380 1.00 87.75 461 ILE A N 1
ATOM 3591 C CA . ILE A 1 461 ? -21.166 14.662 33.048 1.00 87.75 461 ILE A CA 1
ATOM 3592 C C . ILE A 1 461 ? -22.444 14.163 32.363 1.00 87.75 461 ILE A C 1
ATOM 3594 O O . ILE A 1 461 ? -23.546 14.484 32.811 1.00 87.75 461 ILE A O 1
ATOM 3598 N N . VAL A 1 462 ? -22.310 13.332 31.326 1.00 83.25 462 VAL A N 1
ATOM 3599 C CA . VAL A 1 462 ? -23.442 12.778 30.564 1.00 83.25 462 VAL A CA 1
ATOM 3600 C C . VAL A 1 462 ? -24.371 11.976 31.475 1.00 83.25 462 VAL A C 1
ATOM 3602 O O . VAL A 1 462 ? -25.586 12.178 31.464 1.00 83.25 462 VAL A O 1
ATOM 3605 N N . ARG A 1 463 ? -23.812 11.127 32.342 1.00 74.69 463 ARG A N 1
ATOM 3606 C CA . ARG A 1 463 ? -24.581 10.373 33.338 1.00 74.69 463 ARG A CA 1
ATOM 3607 C C . ARG A 1 463 ? -25.255 11.288 34.361 1.00 74.69 463 ARG A C 1
ATOM 3609 O O . ARG A 1 463 ? -26.384 11.009 34.754 1.00 74.69 463 ARG A O 1
ATOM 3616 N N . GLY A 1 464 ? -24.604 12.368 34.789 1.00 77.38 464 GLY A N 1
ATOM 3617 C CA . GLY A 1 464 ? -25.187 13.350 35.706 1.00 77.38 464 GLY A CA 1
ATOM 3618 C C . GLY A 1 464 ? -26.406 14.072 35.120 1.00 77.38 464 GLY A C 1
ATOM 3619 O O . GLY A 1 464 ? -27.392 14.280 35.829 1.00 77.38 464 GLY A O 1
ATOM 3620 N N . VAL A 1 465 ? -26.363 14.403 33.826 1.00 80.88 465 VAL A N 1
ATOM 3621 C CA . VAL A 1 465 ? -27.471 15.045 33.100 1.00 80.88 465 VAL A CA 1
ATOM 3622 C C . VAL A 1 465 ? -28.608 14.049 32.835 1.00 80.88 465 VAL A C 1
ATOM 3624 O O . VAL A 1 465 ? -29.757 14.311 33.196 1.00 80.88 465 VAL A O 1
ATOM 3627 N N . LEU A 1 466 ? -28.299 12.871 32.281 1.00 68.50 466 LEU A N 1
ATOM 3628 C CA . LEU A 1 466 ? -29.302 11.861 31.915 1.00 68.50 466 LEU A CA 1
ATOM 3629 C C . LEU A 1 466 ? -29.908 11.156 33.137 1.00 68.50 466 LEU A C 1
ATOM 3631 O O . LEU A 1 466 ? -31.102 10.867 33.154 1.00 68.50 466 LEU A O 1
ATOM 3635 N N . GLY A 1 467 ? -29.122 10.918 34.188 1.00 59.66 467 GLY A N 1
ATOM 3636 C CA . GLY A 1 467 ? -29.579 10.252 35.410 1.00 59.66 467 GLY A CA 1
ATOM 3637 C C . GLY A 1 467 ? -30.616 11.057 36.196 1.00 59.66 467 GLY A C 1
ATOM 3638 O O . GLY A 1 467 ? -31.484 10.467 36.831 1.00 59.66 467 GLY A O 1
ATOM 3639 N N . ARG A 1 468 ? -30.577 12.396 36.119 1.00 51.41 468 ARG A N 1
ATOM 3640 C CA . ARG A 1 468 ? -31.597 13.268 36.731 1.00 51.41 468 ARG A CA 1
ATOM 3641 C C . ARG A 1 468 ? -32.851 13.421 35.868 1.00 51.41 468 ARG A C 1
ATOM 3643 O O . ARG A 1 468 ? -33.929 13.601 36.417 1.00 51.41 468 ARG A O 1
ATOM 3650 N N . SER A 1 469 ? -32.715 13.352 34.544 1.00 47.19 469 SER A N 1
ATOM 3651 C CA . SER A 1 469 ? -33.807 13.632 33.602 1.00 47.19 469 SER A CA 1
ATOM 3652 C C . SER A 1 469 ? -34.584 12.383 33.167 1.00 47.19 469 SER A C 1
ATOM 3654 O O . SER A 1 469 ? -35.804 12.442 33.050 1.00 47.19 469 SER A O 1
ATOM 3656 N N . ILE A 1 470 ? -33.921 11.240 32.967 1.00 49.59 470 ILE A N 1
ATOM 3657 C CA . ILE A 1 470 ? -34.545 10.052 32.358 1.00 49.59 470 ILE A CA 1
ATOM 3658 C C . ILE A 1 470 ? -35.048 9.071 33.416 1.00 49.59 470 ILE A C 1
ATOM 3660 O O . ILE A 1 470 ? -36.154 8.559 33.291 1.00 49.59 470 ILE A O 1
ATOM 3664 N N . VAL A 1 471 ? -34.287 8.832 34.488 1.00 44.59 471 VAL A N 1
ATOM 3665 C CA . VAL A 1 471 ? -34.672 7.846 35.516 1.00 44.59 471 VAL A CA 1
ATOM 3666 C C . VAL A 1 471 ? -35.846 8.340 36.368 1.00 44.59 471 VAL A C 1
ATOM 3668 O O . VAL A 1 471 ? -36.721 7.545 36.690 1.00 44.59 471 VAL A O 1
ATOM 3671 N N . GLY A 1 472 ? -35.917 9.642 36.673 1.00 44.78 472 GLY A N 1
ATOM 3672 C CA . GLY A 1 472 ? -37.085 10.232 37.343 1.00 44.78 472 GLY A CA 1
ATOM 3673 C C . GLY A 1 472 ? -38.344 10.136 36.477 1.00 44.78 472 GLY A C 1
ATOM 3674 O O . GLY A 1 472 ? -39.350 9.562 36.887 1.00 44.78 472 GLY A O 1
ATOM 3675 N N . THR A 1 473 ? -38.244 10.582 35.223 1.00 44.75 473 THR A N 1
ATOM 3676 C CA . THR A 1 473 ? -39.375 10.616 34.283 1.00 44.75 473 THR A CA 1
ATOM 3677 C C . THR A 1 473 ? -39.873 9.219 33.888 1.00 44.75 473 THR A C 1
ATOM 3679 O O . THR A 1 473 ? -41.077 9.017 33.766 1.00 44.75 473 THR A O 1
ATOM 3682 N N . PHE A 1 474 ? -38.984 8.230 33.736 1.00 39.81 474 PHE A N 1
ATOM 3683 C CA . PHE A 1 474 ? -39.349 6.864 33.328 1.00 39.81 474 PHE A CA 1
ATOM 3684 C C . PHE A 1 474 ? -39.869 5.989 34.487 1.00 39.81 474 PHE A C 1
ATOM 3686 O O . PHE A 1 474 ? -40.626 5.053 34.249 1.00 39.81 474 PHE A O 1
ATOM 3693 N N . LEU A 1 475 ? -39.511 6.290 35.744 1.00 43.38 475 LEU A N 1
ATOM 3694 C CA . LEU A 1 475 ? -40.025 5.590 36.936 1.00 43.38 475 LEU A CA 1
ATOM 3695 C C . LEU A 1 475 ? -41.282 6.241 37.540 1.00 43.38 475 LEU A C 1
ATOM 3697 O O . LEU A 1 475 ? -41.704 5.852 38.627 1.00 43.38 475 LEU A O 1
ATOM 3701 N N . GLY A 1 476 ? -41.876 7.239 36.875 1.00 37.09 476 GLY A N 1
ATOM 3702 C CA . GLY A 1 476 ? -43.042 7.960 37.399 1.00 37.09 476 GLY A CA 1
ATOM 3703 C C . GLY A 1 476 ? -42.746 8.801 38.647 1.00 37.09 476 GLY A C 1
ATOM 3704 O O . GLY A 1 476 ? -43.668 9.287 39.300 1.00 37.09 476 GLY A O 1
ATOM 3705 N N . LEU A 1 477 ? -41.469 9.004 38.980 1.00 46.00 477 LEU A N 1
ATOM 3706 C CA . LEU A 1 477 ? -41.045 9.940 40.011 1.00 46.00 477 LEU A CA 1
ATOM 3707 C C . LEU A 1 477 ? -40.891 11.298 39.331 1.00 46.00 477 LEU A C 1
ATOM 3709 O O . LEU A 1 477 ? -39.832 11.633 38.798 1.00 46.00 477 LEU A O 1
ATOM 3713 N N . GLY A 1 478 ? -41.999 12.043 39.296 1.00 36.97 478 GLY A N 1
ATOM 3714 C CA . GLY A 1 478 ? -42.061 13.390 38.734 1.00 36.97 478 GLY A CA 1
ATOM 3715 C C . GLY A 1 478 ? -40.964 14.319 39.276 1.00 36.97 478 GLY A C 1
ATOM 3716 O O . GLY A 1 478 ? -40.276 13.986 40.244 1.00 36.97 478 GLY A O 1
ATOM 3717 N N . PRO A 1 479 ? -40.779 15.502 38.665 1.00 42.62 479 PRO A N 1
ATOM 3718 C CA . PRO A 1 479 ? -39.723 16.435 39.032 1.00 42.62 479 PRO A CA 1
ATOM 3719 C C . PRO A 1 479 ? -40.048 17.091 40.382 1.00 42.62 479 PRO A C 1
ATOM 3721 O O . PRO A 1 479 ? -40.430 18.255 40.453 1.00 42.62 479 PRO A O 1
ATOM 3724 N N . GLU A 1 480 ? -39.915 16.356 41.484 1.00 43.66 480 GLU A N 1
ATOM 3725 C CA . GLU A 1 480 ? -40.087 16.910 42.820 1.00 43.66 480 GLU A CA 1
ATOM 3726 C C . GLU A 1 480 ? -38.815 17.649 43.234 1.00 43.66 480 GLU A C 1
ATOM 3728 O O . GLU A 1 480 ? -37.955 17.184 43.985 1.00 43.66 480 GLU A O 1
ATOM 3733 N N . GLY A 1 481 ? -38.745 18.891 42.763 1.00 47.84 481 GLY A N 1
ATOM 3734 C CA . GLY A 1 481 ? -38.148 19.966 43.527 1.00 47.84 481 GLY A CA 1
ATOM 3735 C C . GLY A 1 481 ? -38.914 20.158 44.836 1.00 47.84 481 GLY A C 1
ATOM 3736 O O . GLY A 1 481 ? -39.846 20.946 44.901 1.00 47.84 481 GLY A O 1
ATOM 3737 N N . LYS A 1 482 ? -38.475 19.492 45.904 1.00 33.72 482 LYS A N 1
ATOM 3738 C CA . LYS A 1 482 ? -38.702 19.927 47.289 1.00 33.72 482 LYS A CA 1
ATOM 3739 C C . LYS A 1 482 ? -37.430 19.687 48.089 1.00 33.72 482 LYS A C 1
ATOM 3741 O O . LYS A 1 482 ? -37.184 18.614 48.628 1.00 33.72 482 LYS A O 1
ATOM 3746 N N . ARG A 1 483 ? -36.616 20.740 48.193 1.00 39.88 483 ARG A N 1
ATOM 3747 C CA . ARG A 1 483 ? -35.604 20.854 49.246 1.00 39.88 483 ARG A CA 1
ATOM 3748 C C . ARG A 1 483 ? -36.332 20.825 50.595 1.00 39.88 483 ARG A C 1
ATOM 3750 O O . ARG A 1 483 ? -36.865 21.848 51.015 1.00 39.88 483 ARG A O 1
ATOM 3757 N N . ARG A 1 484 ? -36.360 19.683 51.285 1.00 34.38 484 ARG A N 1
ATOM 3758 C CA . ARG A 1 484 ? -36.613 19.668 52.733 1.00 34.38 484 ARG A CA 1
ATOM 3759 C C . ARG A 1 484 ? -35.324 20.084 53.437 1.00 34.38 484 ARG A C 1
ATOM 3761 O O . ARG A 1 484 ? -34.264 19.517 53.199 1.00 34.38 484 ARG A O 1
ATOM 3768 N N . GLY A 1 485 ? -35.415 21.111 54.278 1.00 37.34 485 GLY A N 1
ATOM 3769 C CA . GLY A 1 485 ? -34.285 21.794 54.918 1.00 37.34 485 GLY A CA 1
ATOM 3770 C C . GLY A 1 485 ? -33.501 20.998 55.968 1.00 37.34 485 GLY A C 1
ATOM 3771 O O . GLY A 1 485 ? -32.731 21.612 56.695 1.00 37.34 485 GLY A O 1
ATOM 3772 N N . ILE A 1 486 ? -33.669 19.674 56.060 1.00 40.38 486 ILE A N 1
ATOM 3773 C CA . ILE A 1 486 ? -33.056 18.848 57.115 1.00 40.38 486 ILE A CA 1
ATOM 3774 C C . ILE A 1 486 ? -31.760 18.153 56.646 1.00 40.38 486 ILE A C 1
ATOM 3776 O O . ILE A 1 486 ? -30.907 17.853 57.473 1.00 40.38 486 ILE A O 1
ATOM 3780 N N . ASP A 1 487 ? -31.489 18.062 55.339 1.00 38.09 487 ASP A N 1
ATOM 3781 C CA . ASP A 1 487 ? -30.240 17.451 54.834 1.00 38.09 487 ASP A CA 1
ATOM 3782 C C . ASP A 1 487 ? -29.083 18.452 54.641 1.00 38.09 487 ASP A C 1
ATOM 3784 O O . ASP A 1 487 ? -28.039 18.140 54.064 1.00 38.09 487 ASP A O 1
ATOM 3788 N N . ARG A 1 488 ? -29.220 19.686 55.146 1.00 38.88 488 ARG A N 1
ATOM 3789 C CA . ARG A 1 488 ? -28.186 20.729 55.006 1.00 38.88 488 ARG A CA 1
ATOM 3790 C C . ARG A 1 488 ? -26.973 20.546 55.929 1.00 38.88 488 ARG A C 1
ATOM 3792 O O . ARG A 1 488 ? -26.066 21.373 55.879 1.00 38.88 488 ARG A O 1
ATOM 3799 N N . ALA A 1 489 ? -26.927 19.481 56.728 1.00 33.50 489 ALA A N 1
ATOM 3800 C CA . ALA A 1 489 ? -25.842 19.226 57.677 1.00 33.50 489 ALA A CA 1
ATOM 3801 C C . ALA A 1 489 ? -24.744 18.266 57.171 1.00 33.50 489 ALA A C 1
ATOM 3803 O O . ALA A 1 489 ? -23.759 18.082 57.875 1.00 33.50 489 ALA A O 1
ATOM 3804 N N . LEU A 1 490 ? -24.848 17.695 55.960 1.00 38.25 490 LEU A N 1
ATOM 3805 C CA . LEU A 1 490 ? -23.869 16.701 55.470 1.00 38.25 490 LEU A CA 1
ATOM 3806 C C . LEU A 1 490 ? -23.169 17.041 54.142 1.00 38.25 490 LEU A C 1
ATOM 3808 O O . LEU A 1 490 ? -22.526 16.185 53.545 1.00 38.25 490 LEU A O 1
ATOM 3812 N N . VAL A 1 491 ? -23.245 18.298 53.687 1.00 35.25 491 VAL A N 1
ATOM 3813 C CA . VAL A 1 491 ? -22.533 18.779 52.475 1.00 35.25 491 VAL A CA 1
ATOM 3814 C C . VAL A 1 491 ? -21.455 19.827 52.801 1.00 35.25 491 VAL A C 1
ATOM 3816 O O . VAL A 1 491 ? -20.816 20.393 51.918 1.00 35.25 491 VAL A O 1
ATOM 3819 N N . ARG A 1 492 ? -21.159 20.050 54.083 1.00 40.56 492 ARG A N 1
ATOM 3820 C CA . ARG A 1 492 ? -19.967 20.794 54.500 1.00 40.56 492 ARG A CA 1
ATOM 3821 C C . ARG A 1 492 ? -19.022 19.831 55.203 1.00 40.56 492 ARG A C 1
ATOM 3823 O O . ARG A 1 492 ? -19.231 19.536 56.369 1.00 40.56 492 ARG A O 1
ATOM 3830 N N . ASN A 1 493 ? -18.064 19.323 54.427 1.00 32.81 493 ASN A N 1
ATOM 3831 C CA . ASN A 1 493 ? -16.757 18.755 54.802 1.00 32.81 493 ASN A CA 1
ATOM 3832 C C . ASN A 1 493 ? -16.453 17.541 53.922 1.00 32.81 493 ASN A C 1
ATOM 3834 O O . ASN A 1 493 ? -16.705 16.408 54.309 1.00 32.8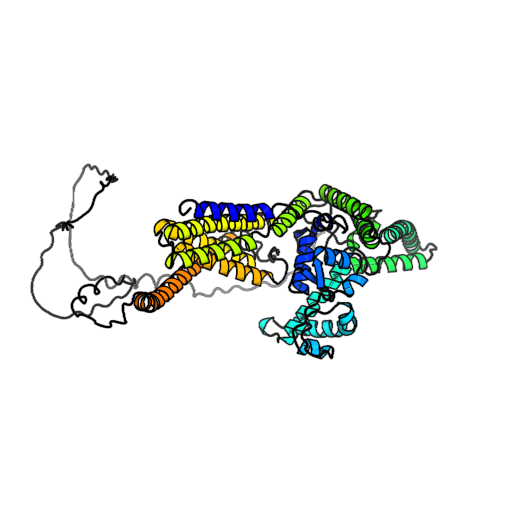1 493 ASN A O 1
ATOM 3838 N N . ASN A 1 494 ? -15.987 17.812 52.700 1.00 34.53 494 ASN A N 1
ATOM 3839 C CA . ASN A 1 494 ? -14.910 17.086 52.013 1.00 34.53 494 ASN A CA 1
ATOM 3840 C C . ASN A 1 494 ? -14.772 17.647 50.592 1.00 34.53 494 ASN A C 1
ATOM 3842 O O . ASN A 1 494 ? -14.991 16.966 49.594 1.00 34.53 494 ASN A O 1
ATOM 3846 N N . PHE A 1 495 ? -14.400 18.926 50.505 1.00 28.12 495 PHE A N 1
ATOM 3847 C CA . PHE A 1 495 ? -13.581 19.350 49.379 1.00 28.12 495 PHE A CA 1
ATOM 3848 C C . PHE A 1 495 ? -12.157 18.919 49.713 1.00 28.12 495 PHE A C 1
ATOM 3850 O O . PHE A 1 495 ? -11.608 19.344 50.728 1.00 28.12 495 PHE A O 1
ATOM 3857 N N . ALA A 1 496 ? -11.579 18.055 48.881 1.00 30.52 496 ALA A N 1
ATOM 3858 C CA . ALA A 1 496 ? -10.143 17.845 48.880 1.00 30.52 496 ALA A CA 1
ATOM 3859 C C . ALA A 1 496 ? -9.477 19.211 48.659 1.00 30.52 496 ALA A C 1
ATOM 3861 O O . ALA A 1 496 ? -9.695 19.856 47.631 1.00 30.52 496 ALA A O 1
ATOM 3862 N N . CYS A 1 497 ? -8.729 19.678 49.659 1.00 32.47 497 CYS A N 1
ATOM 3863 C CA . CYS A 1 497 ? -7.906 20.871 49.547 1.00 32.47 497 CYS A CA 1
ATOM 3864 C C . CYS A 1 497 ? -6.948 20.713 48.364 1.00 32.47 497 CYS A C 1
ATOM 3866 O O . CYS A 1 497 ? -6.110 19.812 48.350 1.00 32.47 497 CYS A O 1
ATOM 3868 N N . ALA A 1 498 ? -7.041 21.631 47.404 1.00 30.38 498 ALA A N 1
ATOM 3869 C CA . ALA A 1 498 ? -5.929 21.928 46.522 1.00 30.38 498 ALA A CA 1
ATOM 3870 C C . ALA A 1 498 ? -4.761 22.439 47.381 1.00 30.38 498 ALA A C 1
ATOM 3872 O O . ALA A 1 498 ? -4.920 23.360 48.186 1.00 30.38 498 ALA A O 1
ATOM 3873 N N . LEU A 1 499 ? -3.599 21.811 47.219 1.00 32.97 499 LEU A N 1
ATOM 3874 C CA . LEU A 1 499 ? -2.326 22.280 47.753 1.00 32.97 499 LEU A CA 1
ATOM 3875 C C . LEU A 1 499 ? -2.109 23.750 47.372 1.00 32.97 499 LEU A C 1
ATOM 3877 O O . LEU A 1 499 ? -2.111 24.100 46.195 1.00 32.97 499 LEU A O 1
ATOM 3881 N N . GLY A 1 500 ? -1.881 24.586 48.384 1.00 39.62 500 GLY A N 1
ATOM 3882 C CA . GLY A 1 500 ? -1.371 25.942 48.212 1.00 39.62 500 GLY A CA 1
ATOM 3883 C C . GLY A 1 500 ? -2.435 27.035 48.207 1.00 39.62 500 GLY A C 1
ATOM 3884 O O . GLY A 1 500 ? -2.823 27.542 47.159 1.00 39.62 500 GLY A O 1
ATOM 3885 N N . ARG A 1 501 ? -2.808 27.508 49.400 1.00 28.14 501 ARG A N 1
ATOM 3886 C CA . ARG A 1 501 ? -3.105 28.932 49.615 1.00 28.14 501 ARG A CA 1
ATOM 3887 C C . ARG A 1 501 ? -2.896 29.313 51.077 1.00 28.14 501 ARG A C 1
ATOM 3889 O O . ARG A 1 501 ? -3.650 28.914 51.956 1.00 28.14 501 ARG A O 1
ATOM 3896 N N . PHE A 1 502 ? -1.873 30.130 51.305 1.00 40.81 502 PHE A N 1
ATOM 3897 C CA . PHE A 1 502 ? -1.727 30.948 52.501 1.00 40.81 502 PHE A CA 1
ATOM 3898 C C . PHE A 1 502 ? -2.770 32.069 52.462 1.00 40.81 502 PHE A C 1
ATOM 3900 O O . PHE A 1 502 ? -2.718 32.907 51.562 1.00 40.81 502 PHE A O 1
ATOM 3907 N N . ARG A 1 503 ? -3.696 32.083 53.427 1.00 29.44 503 ARG A N 1
ATOM 3908 C CA . ARG A 1 503 ? -4.241 33.287 54.085 1.00 29.44 503 ARG A CA 1
ATOM 3909 C C . ARG A 1 503 ? -5.305 32.881 55.106 1.00 29.44 503 ARG A C 1
ATOM 3911 O O . ARG A 1 503 ? -6.383 32.427 54.736 1.00 29.44 503 ARG A O 1
ATOM 3918 N N . SER A 1 504 ? -5.008 33.116 56.376 1.00 29.31 504 SER A N 1
ATOM 3919 C CA . SER A 1 504 ? -6.008 33.218 57.440 1.00 29.31 504 SER A CA 1
ATOM 3920 C C . SER A 1 504 ? -6.541 34.654 57.481 1.00 29.31 504 SER A C 1
ATOM 3922 O O . SER A 1 504 ? -5.729 35.579 57.431 1.00 29.31 504 SER A O 1
ATOM 3924 N N . PRO A 1 505 ? -7.852 34.890 57.644 1.00 33.78 505 PRO A N 1
ATOM 3925 C CA . PRO A 1 505 ? -8.345 36.087 58.301 1.00 33.78 505 PRO A CA 1
ATOM 3926 C C . PRO A 1 505 ? -8.535 35.757 59.785 1.00 33.78 505 PRO A C 1
ATOM 3928 O O . PRO A 1 505 ? -9.437 35.008 60.155 1.00 33.78 505 PRO A O 1
ATOM 3931 N N . ALA A 1 506 ? -7.645 36.281 60.625 1.00 28.69 506 ALA A N 1
ATOM 3932 C CA . ALA A 1 506 ? -7.801 36.241 62.071 1.00 28.69 506 ALA A CA 1
ATOM 3933 C C . ALA A 1 506 ? -8.920 37.207 62.493 1.00 28.69 506 ALA A C 1
ATOM 3935 O O . ALA A 1 506 ? -8.924 38.371 62.092 1.00 28.69 506 ALA A O 1
ATOM 3936 N N . TRP A 1 507 ? -9.852 36.713 63.305 1.00 27.53 507 TRP A N 1
ATOM 3937 C CA . TRP A 1 507 ? -10.672 37.524 64.204 1.00 27.53 507 TRP A CA 1
ATOM 3938 C C . TRP A 1 507 ? -10.080 37.459 65.617 1.00 27.53 507 TRP A C 1
ATOM 3940 O O . TRP A 1 507 ? -9.361 36.524 65.966 1.00 27.53 507 TRP A O 1
ATOM 3950 N N . SER A 1 508 ? -10.342 38.515 66.376 1.00 27.05 508 SER A N 1
ATOM 3951 C CA . SER A 1 508 ? -9.621 38.996 67.553 1.00 27.05 508 SER A CA 1
ATOM 3952 C C . SER A 1 508 ? -10.255 38.619 68.903 1.00 27.05 508 SER A C 1
ATOM 3954 O O . SER A 1 508 ? -11.469 38.742 69.024 1.00 27.05 508 SER A O 1
ATOM 3956 N N . HIS A 1 509 ? -9.374 38.372 69.894 1.00 30.77 509 HIS A N 1
ATOM 3957 C CA . HIS A 1 509 ? -9.498 38.547 71.368 1.00 30.77 509 HIS A CA 1
ATOM 3958 C C . HIS A 1 509 ? -10.479 37.606 72.123 1.00 30.77 509 HIS A C 1
ATOM 3960 O O . HIS A 1 509 ? -11.540 37.287 71.612 1.00 30.77 509 HIS A O 1
ATOM 3966 N N . ASP A 1 510 ? -10.221 37.100 73.340 1.00 28.53 510 ASP A N 1
ATOM 3967 C CA . ASP A 1 510 ? -9.203 37.408 74.359 1.00 28.53 510 ASP A CA 1
ATOM 3968 C C . ASP A 1 510 ? -9.030 36.242 75.374 1.00 28.53 510 ASP A C 1
ATOM 3970 O O . ASP A 1 510 ? -9.917 35.402 75.515 1.00 28.53 510 ASP A O 1
ATOM 3974 N N . HIS A 1 511 ? -7.918 36.294 76.119 1.00 29.86 511 HIS A N 1
ATOM 3975 C CA . HIS A 1 511 ? -7.559 35.603 77.377 1.00 29.86 511 HIS A CA 1
ATOM 3976 C C . HIS A 1 511 ? -7.192 34.100 77.427 1.00 29.86 511 HIS A C 1
ATOM 3978 O O . HIS A 1 511 ? -8.039 33.215 77.397 1.00 29.86 511 HIS A O 1
ATOM 3984 N N . GLY A 1 512 ? -5.914 33.855 77.764 1.00 27.48 512 GLY A N 1
ATOM 3985 C CA . GLY A 1 512 ? -5.575 33.075 78.968 1.00 27.48 512 GLY A CA 1
ATOM 3986 C C . GLY A 1 512 ? -4.931 31.694 78.783 1.00 27.48 512 GLY A C 1
ATOM 3987 O O . GLY A 1 512 ? -5.628 30.694 78.711 1.00 27.48 512 GLY A O 1
ATOM 3988 N N . ASP A 1 513 ? -3.597 31.670 78.817 1.00 26.23 513 ASP A N 1
ATOM 3989 C CA . ASP A 1 513 ? -2.702 30.61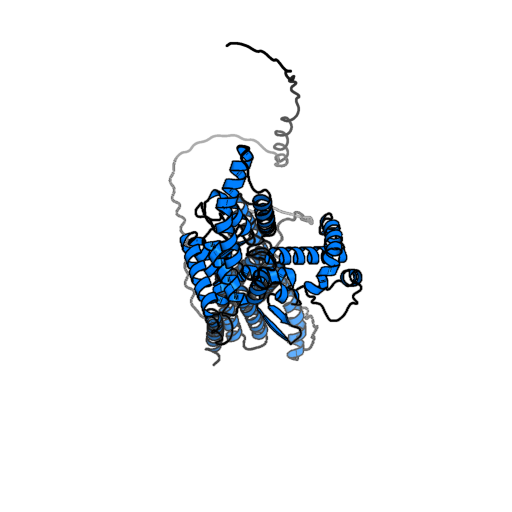5 79.330 1.00 26.23 513 ASP A CA 1
ATOM 3990 C C . ASP A 1 513 ? -2.779 29.144 78.853 1.00 26.23 513 ASP A C 1
ATOM 3992 O O . ASP A 1 513 ? -3.643 28.348 79.205 1.00 26.23 513 ASP A O 1
ATOM 3996 N N . LEU A 1 514 ? -1.702 28.779 78.141 1.00 27.72 514 LEU A N 1
ATOM 3997 C CA . LEU A 1 514 ? -0.869 27.571 78.258 1.00 27.72 514 LEU A CA 1
ATOM 3998 C C . LEU A 1 514 ? -1.460 26.331 78.962 1.00 27.72 514 LEU A C 1
ATOM 4000 O O . LEU A 1 514 ? -1.548 26.289 80.188 1.00 27.72 514 LEU A O 1
ATOM 4004 N N . ARG A 1 515 ? -1.570 25.224 78.210 1.00 25.77 515 ARG A N 1
ATOM 4005 C CA . ARG A 1 515 ? -1.054 23.908 78.640 1.00 25.77 515 ARG A CA 1
ATOM 4006 C C . ARG A 1 515 ? -0.776 22.978 77.457 1.00 25.77 515 ARG A C 1
ATOM 4008 O O . ARG A 1 515 ? -1.596 22.796 76.565 1.00 25.77 515 ARG A O 1
ATOM 4015 N N . GLN A 1 516 ? 0.424 22.410 77.487 1.00 26.92 516 GLN A N 1
ATOM 4016 C CA . GLN A 1 516 ? 0.912 21.320 76.650 1.00 26.92 516 GLN A CA 1
ATOM 4017 C C . GLN A 1 516 ? 0.512 19.964 77.260 1.00 26.92 516 GLN A C 1
ATOM 4019 O O . GLN A 1 516 ? 0.374 19.856 78.478 1.00 26.92 516 GLN A O 1
ATOM 4024 N N . CYS A 1 517 ? 0.489 18.950 76.391 1.00 26.38 517 CYS A N 1
ATOM 4025 C CA . CYS A 1 517 ? 0.441 17.499 76.626 1.00 26.38 517 CYS A CA 1
ATOM 4026 C C . CYS A 1 517 ? -0.911 16.824 76.889 1.00 26.38 517 CYS A C 1
ATOM 4028 O O . CYS A 1 517 ? -1.615 17.117 77.850 1.00 26.38 517 CYS A O 1
ATOM 4030 N N . GLY A 1 518 ? -1.153 15.795 76.073 1.00 25.16 518 GLY A N 1
ATOM 4031 C CA . GLY A 1 518 ? -2.099 14.719 76.328 1.00 25.16 518 GLY A CA 1
ATOM 4032 C C . GLY A 1 518 ? -2.476 13.992 75.042 1.00 25.16 518 GLY A C 1
ATOM 4033 O O . GLY A 1 518 ? -3.477 14.339 74.428 1.00 25.16 518 GLY A O 1
ATOM 4034 N N . ASP A 1 519 ? -1.671 13.009 74.632 1.00 35.59 519 ASP A N 1
ATOM 4035 C CA . ASP A 1 519 ? -2.106 11.973 73.693 1.00 35.59 519 ASP A CA 1
ATOM 4036 C C . ASP A 1 519 ? -3.312 11.240 74.297 1.00 35.59 519 ASP A C 1
ATOM 4038 O O . ASP A 1 519 ? -3.160 10.487 75.257 1.00 35.59 519 ASP A O 1
ATOM 4042 N N . GLU A 1 520 ? -4.502 11.422 73.726 1.00 26.50 520 GLU A N 1
ATOM 4043 C CA . GLU A 1 520 ? -5.628 10.520 73.961 1.00 26.50 520 GLU A CA 1
ATOM 4044 C C . GLU A 1 520 ? -6.224 10.037 72.638 1.00 26.50 520 GLU A C 1
ATOM 4046 O O . GLU A 1 520 ? -6.698 10.790 71.785 1.00 26.50 520 GLU A O 1
ATOM 4051 N N . PHE A 1 521 ? -6.175 8.716 72.489 1.00 25.56 521 PHE A N 1
ATOM 4052 C CA . PHE A 1 521 ? -6.789 7.939 71.429 1.00 25.56 521 PHE A CA 1
ATOM 4053 C C . PHE A 1 521 ? -8.316 8.060 71.495 1.00 25.56 521 PHE A C 1
ATOM 4055 O O . PHE A 1 521 ? -8.946 7.513 72.399 1.00 25.56 521 PHE A O 1
ATOM 4062 N N . PHE A 1 522 ? -8.936 8.680 70.488 1.00 24.20 522 PHE A N 1
ATOM 4063 C CA . PHE A 1 522 ? -10.386 8.592 70.318 1.00 24.20 522 PHE A CA 1
ATOM 4064 C C . PHE A 1 522 ? -10.776 7.331 69.538 1.00 24.20 522 PHE A C 1
ATOM 4066 O O . PHE A 1 522 ? -10.628 7.226 68.321 1.00 24.20 522 PHE A O 1
ATOM 4073 N N . MET A 1 523 ? -11.309 6.364 70.284 1.00 24.31 523 MET A N 1
ATOM 4074 C CA . MET A 1 523 ? -12.016 5.187 69.793 1.00 24.31 523 MET A CA 1
ATOM 4075 C C . MET A 1 523 ? -13.407 5.606 69.286 1.00 24.31 523 MET A C 1
ATOM 4077 O O . MET A 1 523 ? -14.270 5.980 70.076 1.00 24.31 523 MET A O 1
ATOM 4081 N N . VAL A 1 524 ? -13.663 5.509 67.976 1.00 25.30 524 VAL A N 1
ATOM 4082 C CA . VAL A 1 524 ? -15.019 5.661 67.416 1.00 25.30 524 VAL A CA 1
ATOM 4083 C C . VAL A 1 524 ? -15.569 4.284 67.049 1.00 25.30 524 VAL A C 1
ATOM 4085 O O . VAL A 1 524 ? -15.177 3.658 66.065 1.00 25.30 524 VAL A O 1
ATOM 4088 N N . ARG A 1 525 ? -16.497 3.806 67.879 1.00 22.23 525 ARG A N 1
ATOM 4089 C CA . ARG A 1 525 ? -17.271 2.575 67.693 1.00 22.23 525 ARG A CA 1
ATOM 4090 C C . ARG A 1 525 ? -18.393 2.828 66.683 1.00 22.23 525 ARG A C 1
ATOM 4092 O O . ARG A 1 525 ? -19.337 3.546 66.988 1.00 22.23 525 ARG A O 1
ATOM 4099 N N . CYS A 1 526 ? -18.343 2.186 65.518 1.00 26.16 526 CYS A N 1
ATOM 4100 C CA . CYS A 1 526 ? -19.513 2.024 64.649 1.00 26.16 526 CYS A CA 1
ATOM 4101 C C . CYS A 1 526 ? -20.114 0.632 64.873 1.00 26.16 526 CYS A C 1
ATOM 4103 O O . CYS A 1 526 ? -19.494 -0.385 64.565 1.00 26.16 526 CYS A O 1
ATOM 4105 N N . GLN A 1 527 ? -21.319 0.583 65.442 1.00 28.59 527 GLN A N 1
ATOM 4106 C CA . GLN A 1 527 ? -22.113 -0.636 65.573 1.00 28.59 527 GLN A CA 1
ATOM 4107 C C . GLN A 1 527 ? -23.191 -0.706 64.484 1.00 28.59 527 GLN A C 1
ATOM 4109 O O . GLN A 1 527 ? -23.857 0.283 64.213 1.00 28.59 527 GLN A O 1
ATOM 4114 N N . HIS A 1 528 ? -23.383 -1.939 63.993 1.00 25.67 528 HIS A N 1
ATOM 4115 C CA . HIS A 1 528 ? -24.405 -2.475 63.075 1.00 25.67 528 HIS A CA 1
ATOM 4116 C C . HIS A 1 528 ? -24.146 -2.345 61.563 1.00 25.67 528 HIS A C 1
ATOM 4118 O O . HIS A 1 528 ? -24.017 -1.252 61.043 1.00 25.67 528 HIS A O 1
ATOM 4124 N N . ALA A 1 529 ? -24.168 -3.407 60.747 1.00 27.72 529 ALA A N 1
ATOM 4125 C CA . ALA A 1 529 ? -24.171 -4.863 60.946 1.00 27.72 529 ALA A CA 1
ATOM 4126 C C . ALA A 1 529 ? -23.996 -5.535 59.562 1.00 27.72 529 ALA A C 1
ATOM 4128 O O . ALA A 1 529 ? -24.634 -5.089 58.611 1.00 27.72 529 ALA A O 1
ATOM 4129 N N . ARG A 1 530 ? -23.249 -6.652 59.475 1.00 29.44 530 ARG A N 1
ATOM 4130 C CA . ARG A 1 530 ? -23.652 -7.961 58.883 1.00 29.44 530 ARG A CA 1
ATOM 4131 C C . ARG A 1 530 ? -22.457 -8.768 58.333 1.00 29.44 530 ARG A C 1
ATOM 4133 O O . ARG A 1 530 ? -21.955 -8.500 57.255 1.00 29.44 530 ARG A O 1
ATOM 4140 N N . ARG A 1 531 ? -22.114 -9.816 59.099 1.00 31.38 531 ARG A N 1
ATOM 4141 C CA . ARG A 1 531 ? -21.585 -11.145 58.715 1.00 31.38 531 ARG A CA 1
ATOM 4142 C C . ARG A 1 531 ? -20.490 -11.193 57.627 1.00 31.38 531 ARG A C 1
ATOM 4144 O O . ARG A 1 531 ? -20.823 -11.246 56.452 1.00 31.38 531 ARG A O 1
ATOM 4151 N N . TRP A 1 532 ? -19.230 -11.330 58.061 1.00 29.84 532 TRP A N 1
ATOM 4152 C CA . TRP A 1 532 ? -18.223 -12.380 57.740 1.00 29.84 532 TRP A CA 1
ATOM 4153 C C . TRP A 1 532 ? -16.901 -12.024 58.478 1.00 29.84 532 TRP A C 1
ATOM 4155 O O . TRP A 1 532 ? -16.640 -10.835 58.660 1.00 29.84 532 TRP A O 1
ATOM 4165 N N . PRO A 1 533 ? -16.092 -12.987 58.973 1.00 32.62 533 PRO A N 1
ATOM 4166 C CA . PRO A 1 533 ? -14.924 -12.679 59.803 1.00 32.62 533 PRO A CA 1
ATOM 4167 C C . PRO A 1 533 ? -13.744 -12.175 58.957 1.00 32.62 533 PRO A C 1
ATOM 4169 O O . PRO A 1 533 ? -13.376 -12.785 57.954 1.00 32.62 533 PRO A O 1
ATOM 4172 N N . ALA A 1 534 ? -13.149 -11.057 59.374 1.00 28.61 534 ALA A N 1
ATOM 4173 C CA . ALA A 1 534 ? -11.940 -10.502 58.780 1.00 28.61 534 ALA A CA 1
ATOM 4174 C C . ALA A 1 534 ? -10.702 -11.275 59.265 1.00 28.61 534 ALA A C 1
ATOM 4176 O O . ALA A 1 534 ? -10.449 -11.366 60.465 1.00 28.61 534 ALA A O 1
ATOM 4177 N N . LEU A 1 535 ? -9.920 -11.809 58.324 1.00 28.86 535 LEU A N 1
ATOM 4178 C CA . LEU A 1 535 ? -8.552 -12.264 58.562 1.00 28.86 535 LEU A CA 1
ATOM 4179 C C . LEU A 1 535 ? -7.667 -11.034 58.802 1.00 28.86 535 LEU A C 1
ATOM 4181 O O . LEU A 1 535 ? -7.388 -10.262 57.885 1.00 28.86 535 LEU A O 1
ATOM 4185 N N . LEU A 1 536 ? -7.259 -10.856 60.055 1.00 25.34 536 LEU A N 1
ATOM 4186 C CA . LEU A 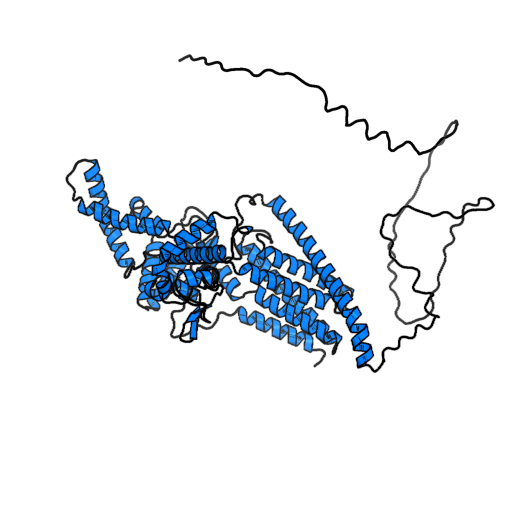1 536 ? -6.306 -9.851 60.503 1.00 25.34 536 LEU A CA 1
ATOM 4187 C C . LEU A 1 536 ? -4.896 -10.307 60.090 1.00 25.34 536 LEU A C 1
ATOM 4189 O O . LEU A 1 536 ? -4.394 -11.301 60.611 1.00 25.34 536 LEU A O 1
ATOM 4193 N N . ARG A 1 537 ? -4.250 -9.610 59.150 1.00 23.36 537 ARG A N 1
ATOM 4194 C CA . ARG A 1 537 ? -2.818 -9.793 58.863 1.00 23.36 537 ARG A CA 1
ATOM 4195 C C . ARG A 1 537 ? -2.091 -8.528 59.302 1.00 23.36 537 ARG A C 1
ATOM 4197 O O . ARG A 1 537 ? -2.098 -7.526 58.595 1.00 23.36 537 ARG A O 1
ATOM 4204 N N . ILE A 1 538 ? -1.539 -8.571 60.512 1.00 25.14 538 ILE A N 1
ATOM 4205 C CA . ILE A 1 538 ? -0.654 -7.541 61.058 1.00 25.14 538 ILE A CA 1
ATOM 4206 C C . ILE A 1 538 ? 0.743 -7.808 60.494 1.00 25.14 538 ILE A C 1
ATOM 4208 O O . ILE A 1 538 ? 1.265 -8.907 60.657 1.00 25.14 538 ILE A O 1
ATOM 4212 N N . HIS A 1 539 ? 1.350 -6.805 59.864 1.00 24.80 539 HIS A N 1
ATOM 4213 C CA . HIS A 1 539 ? 2.802 -6.726 59.746 1.00 24.80 539 HIS A CA 1
ATOM 4214 C C . HIS A 1 539 ? 3.249 -5.398 60.348 1.00 24.80 539 HIS A C 1
ATOM 4216 O O . HIS A 1 539 ? 3.033 -4.335 59.772 1.00 24.80 539 HIS A O 1
ATOM 4222 N N . ALA A 1 540 ? 3.857 -5.493 61.524 1.00 26.41 540 ALA A N 1
ATOM 4223 C CA . ALA A 1 540 ? 4.759 -4.504 62.074 1.00 26.41 540 ALA A CA 1
ATOM 4224 C C . ALA A 1 540 ? 5.974 -5.286 62.578 1.00 26.41 540 ALA A C 1
ATOM 4226 O O . ALA A 1 540 ? 5.840 -6.110 63.475 1.00 26.41 540 ALA A O 1
ATOM 4227 N N . GLU A 1 541 ? 7.137 -5.039 61.990 1.00 26.64 541 GLU A N 1
ATOM 4228 C CA . GLU A 1 541 ? 8.405 -5.217 62.685 1.00 26.64 541 GLU A CA 1
ATOM 4229 C C . GLU A 1 541 ? 9.213 -3.942 62.477 1.00 26.64 541 GLU A C 1
ATOM 4231 O O . GLU A 1 541 ? 9.689 -3.641 61.386 1.00 26.64 541 GLU A O 1
ATOM 4236 N N . GLY A 1 542 ? 9.321 -3.173 63.554 1.00 26.20 542 GLY A N 1
ATOM 4237 C CA . GLY A 1 542 ? 10.514 -2.407 63.855 1.00 26.20 542 GLY A CA 1
ATOM 4238 C C . GLY A 1 542 ? 11.066 -2.982 65.153 1.00 26.20 542 GLY A C 1
ATOM 4239 O O . GLY A 1 542 ? 10.317 -3.122 66.119 1.00 26.20 542 GLY A O 1
ATOM 4240 N N . PHE A 1 543 ? 12.351 -3.323 65.178 1.00 24.00 543 PHE A N 1
ATOM 4241 C CA . PHE A 1 543 ? 13.061 -3.629 66.414 1.00 24.00 543 PHE A CA 1
ATOM 4242 C C . PHE A 1 543 ? 14.066 -2.510 66.687 1.00 24.00 543 PHE A C 1
ATOM 4244 O O . PHE A 1 543 ? 14.936 -2.218 65.871 1.00 24.00 543 PHE A O 1
ATOM 4251 N N . SER A 1 544 ? 13.912 -1.886 67.850 1.00 27.20 544 SER A N 1
ATOM 4252 C CA . SER A 1 544 ? 14.907 -1.048 68.510 1.00 27.20 544 SER A CA 1
ATOM 4253 C C . SER A 1 544 ? 15.401 -1.819 69.727 1.00 27.20 544 SER A C 1
ATOM 4255 O O . SER A 1 544 ? 14.585 -2.384 70.457 1.00 27.20 544 SER A O 1
ATOM 4257 N N . LEU A 1 545 ? 16.711 -1.828 69.977 1.00 24.20 545 LEU A N 1
ATOM 4258 C CA . LEU A 1 545 ? 17.222 -2.073 71.322 1.00 24.20 545 LEU A CA 1
ATOM 4259 C C . LEU A 1 545 ? 18.572 -1.388 71.545 1.00 24.20 545 LEU A C 1
ATOM 4261 O O . LEU A 1 545 ? 19.471 -1.412 70.711 1.00 24.20 545 LEU A O 1
ATOM 4265 N N . ALA A 1 546 ? 18.635 -0.727 72.695 1.00 26.02 546 ALA A N 1
ATOM 4266 C CA . ALA A 1 546 ? 19.621 0.239 73.147 1.00 26.02 546 ALA A CA 1
ATOM 4267 C C . ALA A 1 546 ? 20.860 -0.382 73.820 1.00 26.02 546 ALA A C 1
ATOM 4269 O O . ALA A 1 546 ? 20.780 -1.496 74.335 1.00 26.02 546 ALA A O 1
ATOM 4270 N N . ARG A 1 547 ? 21.936 0.416 73.981 1.00 23.16 547 ARG A N 1
ATOM 4271 C CA . ARG A 1 547 ? 22.696 0.537 75.251 1.00 23.16 547 ARG A CA 1
ATOM 4272 C C . ARG A 1 547 ? 23.712 1.699 75.265 1.00 23.16 547 ARG A C 1
ATOM 4274 O O . ARG A 1 547 ? 24.596 1.762 74.426 1.00 23.16 547 ARG A O 1
ATOM 4281 N N . TRP A 1 548 ? 23.535 2.580 76.258 1.00 25.89 548 TRP A N 1
ATOM 4282 C CA . TRP A 1 548 ? 24.520 3.191 77.181 1.00 25.89 548 TRP A CA 1
ATOM 4283 C C . TRP A 1 548 ? 26.013 3.304 76.779 1.00 25.89 548 TRP A C 1
ATOM 4285 O O . TRP A 1 548 ? 26.671 2.279 76.646 1.00 25.89 548 TRP A O 1
ATOM 4295 N N . PHE A 1 549 ? 26.595 4.521 76.795 1.00 26.48 549 PHE A N 1
ATOM 4296 C CA . PHE A 1 549 ? 27.354 5.085 77.942 1.00 26.48 549 PHE A CA 1
ATOM 4297 C C . PHE A 1 549 ? 27.962 6.492 77.673 1.00 26.48 549 PHE A C 1
ATOM 4299 O O . PHE A 1 549 ? 28.410 6.784 76.572 1.00 26.48 549 PHE A O 1
ATOM 4306 N N . HIS A 1 550 ? 28.042 7.280 78.759 1.00 26.30 550 HIS A N 1
ATOM 4307 C CA . HIS A 1 550 ? 28.878 8.468 79.061 1.00 26.30 550 HIS A CA 1
ATOM 4308 C C . HIS A 1 550 ? 28.460 9.911 78.662 1.00 26.30 550 HIS A C 1
ATOM 4310 O O . HIS A 1 550 ? 28.746 10.415 77.584 1.00 26.30 550 HIS A O 1
ATOM 4316 N N . HIS A 1 551 ? 27.824 10.594 79.640 1.00 24.44 551 HIS A N 1
ATOM 4317 C CA . HIS A 1 551 ? 28.293 11.794 80.389 1.00 24.44 551 HIS A CA 1
ATOM 4318 C C . HIS A 1 551 ? 29.626 12.445 79.931 1.00 24.44 551 HIS A C 1
ATOM 4320 O O . HIS A 1 551 ? 30.576 11.721 79.685 1.00 24.44 551 HIS A O 1
ATOM 4326 N N . GLN A 1 552 ? 29.859 13.769 79.925 1.00 27.86 552 GLN A N 1
ATOM 4327 C CA . GLN A 1 552 ? 29.387 14.885 80.772 1.00 27.86 552 GLN A CA 1
ATOM 4328 C C . GLN A 1 552 ? 29.823 16.260 80.135 1.00 27.86 552 GLN A C 1
ATOM 4330 O O . GLN A 1 552 ? 30.295 16.238 79.002 1.00 27.86 552 GLN A O 1
ATOM 4335 N N . PRO A 1 553 ? 29.633 17.459 80.744 1.00 34.22 553 PRO A N 1
ATOM 4336 C CA . PRO A 1 553 ? 28.906 18.579 80.123 1.00 34.22 553 PRO A CA 1
ATOM 4337 C C . PRO A 1 553 ? 29.680 19.928 80.103 1.00 34.22 553 PRO A C 1
ATOM 4339 O O . PRO A 1 553 ? 30.824 19.990 80.532 1.00 34.22 553 PRO A O 1
ATOM 4342 N N . ALA A 1 554 ? 29.009 21.014 79.678 1.00 26.41 554 ALA A N 1
ATOM 4343 C CA . ALA A 1 554 ? 28.978 22.370 80.292 1.00 26.41 554 ALA A CA 1
ATOM 4344 C C . ALA A 1 554 ? 28.838 23.474 79.215 1.00 26.41 554 ALA A C 1
ATOM 4346 O O . ALA A 1 554 ? 29.655 23.552 78.310 1.00 26.41 554 ALA A O 1
ATOM 4347 N N . ARG A 1 555 ? 27.695 24.193 79.188 1.00 26.64 555 ARG A N 1
ATOM 4348 C CA . ARG A 1 555 ? 27.467 25.597 79.658 1.00 26.64 555 ARG A CA 1
ATOM 4349 C C . ARG A 1 555 ? 28.109 26.650 78.728 1.00 26.64 555 ARG A C 1
ATOM 4351 O O . ARG A 1 555 ? 29.257 26.497 78.369 1.00 26.64 555 ARG A O 1
ATOM 4358 N N . ALA A 1 556 ? 27.493 27.757 78.306 1.00 27.03 556 ALA A N 1
ATOM 4359 C CA . ALA A 1 556 ? 26.371 28.585 78.769 1.00 27.03 556 ALA A CA 1
ATOM 4360 C C . ALA A 1 556 ? 25.884 29.444 77.555 1.00 27.03 556 ALA A C 1
ATOM 4362 O O . ALA A 1 556 ? 26.698 29.781 76.706 1.00 27.03 556 ALA A O 1
ATOM 4363 N N . HIS A 1 557 ? 24.571 29.625 77.320 1.00 26.34 557 HIS A N 1
ATOM 4364 C CA . HIS A 1 557 ? 23.800 30.879 77.540 1.00 26.34 557 HIS A CA 1
ATOM 4365 C C . HIS A 1 557 ? 24.318 32.092 76.710 1.00 26.34 557 HIS A C 1
ATOM 4367 O O . HIS A 1 557 ? 25.449 32.504 76.897 1.00 26.34 557 HIS A O 1
ATOM 4373 N N . VAL A 1 558 ? 23.581 32.727 75.776 1.00 26.52 558 VAL A N 1
ATOM 4374 C CA . VAL A 1 558 ? 22.324 33.498 75.948 1.00 26.52 558 VAL A CA 1
ATOM 4375 C C . VAL A 1 558 ? 21.711 33.919 74.577 1.00 26.52 558 VAL A C 1
ATOM 4377 O O . VAL A 1 558 ? 22.441 34.271 73.661 1.00 26.52 558 VAL A O 1
ATOM 4380 N N . ARG A 1 559 ? 20.359 33.892 74.513 1.00 25.73 559 ARG A N 1
ATOM 4381 C CA . ARG A 1 559 ? 19.338 34.674 73.740 1.00 25.73 559 ARG A CA 1
ATOM 4382 C C . ARG A 1 559 ? 19.678 35.232 72.341 1.00 25.73 559 ARG A C 1
ATOM 4384 O O . ARG A 1 559 ? 20.537 36.081 72.195 1.00 25.73 559 ARG A O 1
ATOM 4391 N N . SER A 1 560 ? 19.011 34.767 71.279 1.00 25.95 560 SER A N 1
ATOM 4392 C CA . SER A 1 560 ? 17.660 35.129 70.768 1.00 25.95 560 SER A CA 1
ATOM 4393 C C . SER A 1 560 ? 17.723 36.162 69.638 1.00 25.95 560 SER A C 1
ATOM 4395 O O . SER A 1 560 ? 18.252 37.242 69.864 1.00 25.95 560 SER A O 1
ATOM 4397 N N . VAL A 1 561 ? 17.118 35.858 68.483 1.00 29.00 561 VAL A N 1
ATOM 4398 C CA . VAL A 1 561 ? 16.108 36.678 67.771 1.00 29.00 561 VAL A CA 1
ATOM 4399 C C . VAL A 1 561 ? 15.922 36.145 66.338 1.00 29.00 561 VAL A C 1
ATOM 4401 O O . VAL A 1 561 ? 16.855 36.069 65.549 1.00 29.00 561 VAL A O 1
ATOM 4404 N N . ASN A 1 562 ? 14.668 35.782 66.063 1.00 29.69 562 ASN A N 1
ATOM 4405 C CA . ASN A 1 562 ? 13.922 35.764 64.802 1.00 29.69 562 ASN A CA 1
ATOM 4406 C C . ASN A 1 562 ? 14.555 35.218 63.512 1.00 29.69 562 ASN A C 1
ATOM 4408 O O . ASN A 1 562 ? 15.308 35.872 62.793 1.00 29.69 562 ASN A O 1
ATOM 4412 N N . ALA A 1 563 ? 14.019 34.060 63.119 1.00 32.16 563 ALA A N 1
ATOM 4413 C CA . ALA A 1 563 ? 13.964 33.571 61.751 1.00 32.16 563 ALA A CA 1
ATOM 4414 C C . ALA A 1 563 ? 13.038 34.456 60.890 1.00 32.16 563 ALA A C 1
ATOM 4416 O O . ALA A 1 563 ? 11.892 34.125 60.605 1.00 32.16 563 ALA A O 1
ATOM 4417 N N . SER A 1 564 ? 13.571 35.592 60.460 1.00 36.78 564 SER A N 1
ATOM 4418 C CA . SER A 1 564 ? 13.093 36.370 59.313 1.00 36.78 564 SER A CA 1
ATOM 4419 C C . SER A 1 564 ? 14.306 37.025 58.651 1.00 36.78 564 SER A C 1
ATOM 4421 O O . SER A 1 564 ? 14.436 38.242 58.599 1.00 36.78 564 SER A O 1
ATOM 4423 N N . GLY A 1 565 ? 15.246 36.177 58.219 1.00 40.25 565 GLY A N 1
ATOM 4424 C CA . GLY A 1 565 ? 16.532 36.590 57.645 1.00 40.25 565 GLY A CA 1
ATOM 4425 C C . GLY A 1 565 ? 17.342 35.470 56.979 1.00 40.25 565 GLY A C 1
ATOM 4426 O O . GLY A 1 565 ? 18.538 35.635 56.772 1.00 40.25 565 GLY A O 1
ATOM 4427 N N . ALA A 1 566 ? 16.722 34.334 56.633 1.00 35.34 566 ALA A N 1
ATOM 4428 C CA . ALA A 1 566 ? 17.416 33.160 56.081 1.00 35.34 566 ALA A CA 1
ATOM 4429 C C . ALA A 1 566 ? 16.984 32.779 54.648 1.00 35.34 566 ALA A C 1
ATOM 4431 O O . ALA A 1 566 ? 17.163 31.640 54.235 1.00 35.34 566 ALA A O 1
ATOM 4432 N N . VAL A 1 567 ? 16.445 33.729 53.870 1.00 35.88 567 VAL A N 1
ATOM 4433 C CA . VAL A 1 567 ? 16.202 33.566 52.414 1.00 35.88 567 VAL A CA 1
ATOM 4434 C C . VAL A 1 567 ? 16.677 34.801 51.622 1.00 35.88 567 VAL A C 1
ATOM 4436 O O . VAL A 1 567 ? 16.188 35.112 50.546 1.00 35.88 567 VAL A O 1
ATOM 4439 N N . ALA A 1 568 ? 17.674 35.524 52.139 1.00 36.56 568 ALA A N 1
ATOM 4440 C CA . ALA A 1 568 ? 18.324 36.637 51.430 1.00 36.56 568 ALA A CA 1
ATOM 4441 C C . ALA A 1 568 ? 19.856 36.490 51.362 1.00 36.56 568 ALA A C 1
ATOM 4443 O O . ALA A 1 568 ? 20.572 37.467 51.162 1.00 36.56 568 ALA A O 1
ATOM 4444 N N . LYS A 1 569 ? 20.370 35.260 51.521 1.00 37.44 569 LYS A N 1
ATOM 4445 C CA . LYS A 1 569 ? 21.813 34.968 51.486 1.00 37.44 569 LYS A CA 1
ATOM 4446 C C . LYS A 1 569 ? 22.182 33.694 50.711 1.00 37.44 569 LYS A C 1
ATOM 4448 O O . LYS A 1 569 ? 23.179 33.061 51.011 1.00 37.44 569 LYS A O 1
ATOM 4453 N N . PHE A 1 570 ? 21.379 33.352 49.701 1.00 33.78 570 PHE A N 1
ATOM 4454 C CA . PHE A 1 570 ? 21.725 32.361 48.666 1.00 33.78 570 PHE A CA 1
ATOM 4455 C C . PHE A 1 570 ? 21.489 32.874 47.229 1.00 33.78 570 PHE A C 1
ATOM 4457 O O . PHE A 1 570 ? 21.584 32.119 46.272 1.00 33.78 570 PHE A O 1
ATOM 4464 N N . SER A 1 571 ? 21.213 34.177 47.066 1.00 36.78 571 SER A N 1
ATOM 4465 C CA . SER A 1 571 ? 21.021 34.841 45.762 1.00 36.78 571 SER A CA 1
ATOM 4466 C C . SER A 1 571 ? 22.085 35.919 45.476 1.00 36.78 571 SER A C 1
ATOM 4468 O O . SER A 1 571 ? 21.872 36.785 44.627 1.00 36.78 571 SER A O 1
ATOM 4470 N N . ARG A 1 572 ? 23.218 35.903 46.193 1.00 35.31 572 ARG A N 1
ATOM 4471 C CA . ARG A 1 572 ? 24.320 36.869 46.013 1.00 35.31 572 ARG A CA 1
ATOM 4472 C C . ARG A 1 572 ? 25.697 36.260 45.714 1.00 35.31 572 ARG A C 1
ATOM 4474 O O . ARG A 1 572 ? 26.613 37.035 45.522 1.00 35.31 572 ARG A O 1
ATOM 4481 N N . ASP A 1 573 ? 25.813 34.937 45.562 1.00 38.00 573 ASP A N 1
ATOM 4482 C CA . ASP A 1 573 ? 27.093 34.266 45.236 1.00 38.00 573 ASP A CA 1
ATOM 4483 C C . ASP A 1 573 ? 27.152 33.646 43.824 1.00 38.00 573 ASP A C 1
ATOM 4485 O O . ASP A 1 573 ? 28.044 32.867 43.510 1.00 38.00 573 ASP A O 1
ATOM 4489 N N . THR A 1 574 ? 26.232 34.004 42.923 1.00 38.06 574 THR A N 1
ATOM 4490 C CA . THR A 1 574 ? 26.276 33.567 41.507 1.00 38.06 574 THR A CA 1
ATOM 4491 C C . THR A 1 574 ? 26.035 34.695 40.503 1.00 38.06 574 THR A C 1
ATOM 4493 O O . THR A 1 574 ? 25.768 34.437 39.332 1.00 38.06 574 THR A O 1
ATOM 4496 N N . ARG A 1 575 ? 26.159 35.960 40.933 1.00 34.00 575 ARG A N 1
ATOM 4497 C CA . ARG A 1 575 ? 26.085 37.133 40.041 1.00 34.00 575 ARG A CA 1
ATOM 4498 C C . ARG A 1 575 ? 27.393 37.909 39.856 1.00 34.00 575 ARG A C 1
ATOM 4500 O O . ARG A 1 575 ? 27.423 38.749 38.972 1.00 34.00 575 ARG A O 1
ATOM 4507 N N . ASP A 1 576 ? 28.469 37.543 40.553 1.00 35.22 576 ASP A N 1
ATOM 4508 C CA . ASP A 1 576 ? 29.790 38.192 40.418 1.00 35.22 576 ASP A CA 1
ATOM 4509 C C . ASP A 1 576 ? 30.822 37.347 39.633 1.00 35.22 576 ASP A C 1
ATOM 4511 O O . ASP A 1 576 ? 32.022 37.598 39.698 1.00 35.22 576 ASP A O 1
ATOM 4515 N N . ALA A 1 577 ? 30.373 36.350 38.858 1.00 36.88 577 ALA A N 1
ATOM 4516 C CA . ALA A 1 577 ? 31.239 35.509 38.014 1.00 36.88 577 ALA A CA 1
ATOM 4517 C C . ALA A 1 577 ? 31.122 35.789 36.498 1.00 36.88 577 ALA A C 1
ATOM 4519 O O . ALA A 1 577 ? 31.710 35.069 35.697 1.00 36.88 577 ALA A O 1
ATOM 4520 N N . PHE A 1 578 ? 30.387 36.829 36.094 1.00 37.00 578 PHE A N 1
ATOM 4521 C CA . PHE A 1 578 ? 30.223 37.237 34.694 1.00 37.00 578 PHE A CA 1
ATOM 4522 C C . PHE A 1 578 ? 30.282 38.763 34.577 1.00 37.00 578 PHE A C 1
ATOM 4524 O O . PHE A 1 578 ? 29.270 39.393 34.307 1.00 37.00 578 PHE A O 1
ATOM 4531 N N . ASP A 1 579 ? 31.451 39.356 34.833 1.00 35.31 579 ASP A N 1
ATOM 4532 C CA . ASP A 1 579 ? 31.797 40.673 34.272 1.00 35.31 579 ASP A CA 1
ATOM 4533 C C . ASP A 1 579 ? 33.274 41.019 34.524 1.00 35.31 579 ASP A C 1
ATOM 4535 O O . ASP A 1 579 ? 33.597 41.748 35.459 1.00 35.31 579 ASP A O 1
ATOM 4539 N N . LYS A 1 580 ? 34.198 40.486 33.706 1.00 32.25 580 LYS A N 1
ATOM 4540 C CA . LYS A 1 580 ? 35.483 41.149 33.394 1.00 32.25 580 LYS A CA 1
ATOM 4541 C C . LYS A 1 580 ? 35.972 40.773 31.982 1.00 32.25 580 LYS A C 1
ATOM 4543 O O . LYS A 1 580 ? 35.952 39.588 31.649 1.00 32.25 580 LYS A O 1
ATOM 4548 N N . PRO A 1 581 ? 36.424 41.749 31.172 1.00 32.88 581 PRO A N 1
ATOM 4549 C CA . PRO A 1 581 ? 36.902 41.531 29.809 1.00 32.88 581 PRO A CA 1
ATOM 4550 C C . PRO A 1 581 ? 38.348 41.019 29.807 1.00 32.88 581 PRO A C 1
ATOM 4552 O O . PRO A 1 581 ? 39.168 41.459 30.613 1.00 32.88 581 PRO A O 1
ATOM 4555 N N . VAL A 1 582 ? 38.665 40.106 28.888 1.00 35.66 582 VAL A N 1
ATOM 4556 C CA . VAL A 1 582 ? 40.041 39.687 28.589 1.00 35.66 582 VAL A CA 1
ATOM 4557 C C . VAL A 1 582 ? 40.271 39.885 27.094 1.00 35.66 582 VAL A C 1
ATOM 4559 O O . VAL A 1 582 ? 39.663 39.200 26.274 1.00 35.66 582 VAL A O 1
ATOM 4562 N N . ASP A 1 583 ? 41.130 40.847 26.767 1.00 32.22 583 ASP A N 1
ATOM 4563 C CA . ASP A 1 583 ? 41.681 41.082 25.434 1.00 32.22 583 ASP A CA 1
ATOM 4564 C C . ASP A 1 583 ? 42.563 39.904 25.006 1.00 32.22 583 ASP A C 1
ATOM 4566 O O . ASP A 1 583 ? 43.466 39.519 25.750 1.00 32.22 583 ASP A O 1
ATOM 4570 N N . PHE A 1 584 ? 42.372 39.371 23.794 1.00 29.58 584 PHE A N 1
ATOM 4571 C CA . PHE A 1 584 ? 43.445 38.663 23.089 1.00 29.58 584 PHE A CA 1
ATOM 4572 C C . PHE A 1 584 ? 43.305 38.774 21.562 1.00 29.58 584 PHE A C 1
ATOM 4574 O O . PHE A 1 584 ? 42.242 38.572 20.980 1.00 29.58 584 PHE A O 1
ATOM 4581 N N . VAL A 1 585 ? 44.431 39.146 20.960 1.00 33.47 585 VAL A N 1
ATOM 4582 C CA . VAL A 1 585 ? 44.703 39.556 19.574 1.00 33.47 585 VAL A CA 1
ATOM 4583 C C . VAL A 1 585 ? 44.772 38.341 18.622 1.00 33.47 585 VAL A C 1
ATOM 4585 O O . VAL A 1 585 ? 45.272 37.295 19.041 1.00 33.47 585 VAL A O 1
ATOM 4588 N N . PRO A 1 586 ? 44.331 38.439 17.347 1.00 36.22 586 PRO A N 1
ATOM 4589 C CA . PRO A 1 586 ? 44.429 37.346 16.373 1.00 36.22 586 PRO A CA 1
ATOM 4590 C C . PRO A 1 586 ? 45.798 37.334 15.665 1.00 36.22 586 PRO A C 1
ATOM 4592 O O . PRO A 1 586 ? 46.329 38.410 15.385 1.00 36.22 586 PRO A O 1
ATOM 4595 N N . PRO A 1 587 ? 46.370 36.170 15.297 1.00 35.56 587 PRO A N 1
ATOM 4596 C CA . PRO A 1 587 ? 47.520 36.142 14.411 1.00 35.56 587 PRO A CA 1
ATOM 4597 C C . PRO A 1 587 ? 47.112 35.918 12.950 1.00 35.56 587 PRO A C 1
ATOM 4599 O O . PRO A 1 587 ? 46.358 35.009 12.600 1.00 35.56 587 PRO A O 1
ATOM 4602 N N . GLU A 1 588 ? 47.673 36.787 12.120 1.00 31.05 588 GLU A N 1
ATOM 4603 C CA . GLU A 1 588 ? 47.744 36.753 10.666 1.00 31.05 588 GLU A CA 1
ATOM 4604 C C . GLU A 1 588 ? 48.709 35.668 10.144 1.00 31.05 588 GLU A C 1
ATOM 4606 O O . GLU A 1 588 ? 49.585 35.169 10.849 1.00 31.05 588 GLU A O 1
ATOM 4611 N N . LEU A 1 589 ? 48.526 35.362 8.859 1.00 34.88 589 LEU A N 1
ATOM 4612 C CA . LEU A 1 589 ? 49.339 34.556 7.944 1.00 34.88 589 LEU A CA 1
ATOM 4613 C C . LEU A 1 589 ? 50.868 34.563 8.158 1.00 34.88 589 LEU A C 1
ATOM 4615 O O . LEU A 1 589 ? 51.490 35.618 8.233 1.00 34.88 589 LEU A O 1
ATOM 4619 N N . ALA A 1 590 ? 51.496 33.389 7.994 1.00 30.80 590 ALA A N 1
ATOM 4620 C CA . ALA A 1 590 ? 52.860 33.299 7.467 1.00 30.80 590 ALA A CA 1
ATOM 4621 C C . ALA A 1 590 ? 53.105 31.997 6.683 1.00 30.80 590 ALA A C 1
ATOM 4623 O O . ALA A 1 590 ? 53.139 30.893 7.220 1.00 30.80 590 ALA A O 1
ATOM 4624 N N . VAL A 1 591 ? 53.322 32.184 5.383 1.00 34.56 591 VAL A N 1
ATOM 4625 C CA . VAL A 1 591 ? 53.997 31.283 4.445 1.00 34.56 591 VAL A CA 1
ATOM 4626 C C . VAL A 1 591 ? 55.441 31.043 4.903 1.00 34.56 591 VAL A C 1
ATOM 4628 O O . VAL A 1 591 ? 56.130 32.011 5.221 1.00 34.56 591 VAL A O 1
ATOM 4631 N N . ARG A 1 592 ? 55.941 29.798 4.834 1.00 30.94 592 ARG A N 1
ATOM 4632 C CA . ARG A 1 592 ? 57.357 29.504 4.529 1.00 30.94 592 ARG A CA 1
ATOM 4633 C C . ARG A 1 592 ? 57.563 28.067 4.030 1.00 30.94 592 ARG A C 1
ATOM 4635 O O . ARG A 1 592 ? 57.447 27.091 4.757 1.00 30.94 592 ARG A O 1
ATOM 4642 N N . THR A 1 593 ? 57.890 28.015 2.748 1.00 34.16 593 THR A N 1
ATOM 4643 C CA . THR A 1 593 ? 58.677 27.032 1.998 1.00 34.16 593 THR A CA 1
ATOM 4644 C C . THR A 1 593 ? 59.972 26.577 2.696 1.00 34.16 593 THR A C 1
ATOM 4646 O O . THR A 1 593 ? 60.667 27.427 3.247 1.00 34.16 593 THR A O 1
ATOM 4649 N N . THR A 1 594 ? 60.335 25.286 2.581 1.00 34.06 594 THR A N 1
ATOM 4650 C CA . THR A 1 594 ? 61.553 24.681 1.944 1.00 34.06 594 THR A CA 1
ATOM 4651 C C . THR A 1 594 ? 62.206 23.499 2.684 1.00 34.06 594 THR A C 1
ATOM 4653 O O . THR A 1 594 ? 62.279 23.503 3.909 1.00 34.06 594 THR A O 1
ATOM 4656 N N . ALA A 1 595 ? 62.762 22.601 1.842 1.00 38.69 595 ALA A N 1
ATOM 4657 C CA . ALA A 1 595 ? 63.650 21.435 2.028 1.00 38.69 595 ALA A CA 1
ATOM 4658 C C . ALA A 1 595 ? 62.914 20.074 2.032 1.00 38.69 595 ALA A C 1
ATOM 4660 O O . ALA A 1 595 ? 62.135 19.814 2.943 1.00 38.69 595 ALA A O 1
ATOM 4661 N N . GLU A 1 596 ? 63.059 19.178 1.045 1.00 36.75 596 GLU A N 1
ATOM 4662 C CA . GLU A 1 596 ? 63.946 19.055 -0.138 1.00 36.75 596 GLU A CA 1
ATOM 4663 C C . GLU A 1 596 ? 63.176 18.533 -1.361 1.00 36.75 596 GLU A C 1
ATOM 4665 O O . GLU A 1 596 ? 62.166 17.815 -1.161 1.00 36.75 596 GLU A O 1
#

Secondary structure (DSSP, 8-state):
-TTTHHHHHHHHHHHHHHHHTSPPPPPSSS--HHHHTT-EEEETTEEEEHHHHHHHHHHHHHSSSEEE-TTS-EEEHHHHHHHHHH-HHHHTTS--EE---HHHHHHTTPPP-S--EE-HHHHGGGHHHHHHHHHHHHTS-TTT--HHHHHHHHHHHHHHHHHHHHTSSS-TT-S-HHHHHHHHHHHHHHHHHHHHHHHHT----HHHHHHHHHHHHHHHHHHHH-S-B-EE-TTSTT-EE-HHHHHHHHHHHTS--HHHHHHHHHHHHHHTT-HHHHHHHHHHHHHHHHHH-HHHHHHHHHHHHHHHH-HHHHHHHHHHHHHHHHHHHHHS-HHHHHHHHHHHHHHHHHHHHHHHHHHHHHHTS-S-SSHHHHHHHHHHHHHHHHHHHHHHH-SSHHHHHHHHHHHHHHHHHHHHGGGS-TTPPPPGGG--HHHHHHHHHHHHHHHHHHHHHHHHHHHHHHHHHHHHHHHHHHTT--------TTGGGSSSS---PPS------PPP------------------------------------------------------S-SSSSSSSSSSSSSS------PPPP--------

Radius of gyration: 37.35 Å; chains: 1; bounding box: 107×63×120 Å